Protein AF-A0A9D1H3K5-F1 (afdb_monomer)

Radius of gyration: 44.42 Å; Cα contacts (8 Å, |Δi|>4): 1177; chains: 1; bounding box: 98×76×134 Å

Foldseek 3Di:
DVVVVVVVVVVVVVVVVVVVDDDDDDPVVVVVVVVVVVVVVVVVVVVPPDDDDPPPPDPPPPPDQAAFDDKDWDDPAQEDEPPPFDKDATDMATPPNPGPFGQKAKDWPCPQAWDADSRRIIDGHHAWDKTWMWIDTRHDIDIDIHTYFYFFPAKEKPAQEEEEAPVHKDKDAIDIDTPPPRGPFPQKDKAKPDVCQWGADSRRIITGRDADKIWIWIFGPTPGHIDIYIYGYHHLADAWLAKFWFQDFQEDEAQDKDAIDMDTPPPVHDFFQKDKDKQDVCQWDADRRGMIHGHDFDKIKIWMAGPVGHIDIDMYTHDYPPVDDDDTDGDGDDPVVVVVVSDLAEAEDEEAAFLVRLLVLLVVLQFWADDPDTDGDDSVLLSCLLVLSNQLEDLQLQLQWQFQAEQQFDLVLLLVVLVVLAQCHSCSVLLVVLCVVLRGYSLCLSLQLCVQCVSLPRPQSNWDDDPNATAHASRLPQQDPDGRNNRRRVVRVVQVRRDNSSNSNVVSNCCSVLACVVPNRGNSCLAQVSNRGSPNHPHSHSCVSSVSSNSSVVSSVVRVGRIHGYHYAYPPGDDDHRDPD

pLDDT: mean 84.23, std 17.72, range [29.59, 98.62]

InterPro domains:
  IPR002901 Mannosyl-glycoprotein endo-beta-N-acetylglucosamidase-like domain [PF01832] (429-555)
  IPR002901 Mannosyl-glycoprotein endo-beta-N-acetylglucosamidase-like domain [SM00047] (416-566)
  IPR003343 Bacterial Ig-like domain, group 2 [PF02368] (170-231)
  IPR003343 Bacterial Ig-like domain, group 2 [PF02368] (240-309)
  IPR003343 Bacterial Ig-like domain, group 2 [SM00635] (67-147)
  IPR003343 Bacterial Ig-like domain, group 2 [SM00635] (151-230)
  IPR003343 Bacterial Ig-like domain, group 2 [SM00635] (239-316)
  IPR008964 Invasin/intimin cell-adhesion fragments [SSF49373] (69-144)
  IPR008964 Invasin/intimin cell-adhesion fragments [SSF49373] (154-233)
  IPR008964 Invasin/intimin cell-adhesion fragments [SSF49373] (239-317)

Sequence (581 aa):
MKRIIKNIIAASAAAVLAVSAGAFASADIYDDIEAMLEQEREARSEAADSGPAEYIAHSPLFFGEVKCSGINVYNDNLSVHLGSGETLKINAKPMPVNTTEKTLSFSVPEESVLSVDQSGTVTAKGTPGDAVVTINCGGVSKDITVSAVRGAESVSLSRSDMLFYIDRPVTAQLTANVAPADATNKNVKWSSENTAVASVDENGVVTPIGTGTTNIVAETEDGGFTAKCIVYVQIYDIPVRGVFITNAVEAMRVNTDYELTSYIYPQNARDKTLSWYSSNPEVVTVDANGRLHAAAEGQSVITLRGADGTEDTFTISCVPDDGTPFEYKYISRPVEERIAELSMPVSYTHYSTSFSAALDAQMNAAPTVFTTNAAAASRSDVEKYLEPSNFASGYAKYQFMDLSASNGTSASSLNSYLNGKGVLEGKGETFIAAANANGISEVYLTVHSVHESGNGQSQLASGVEYNGTTVYNLFGIGAYDADPVTAGAQYAYEHGWTSVDAAIYGGAQWISENYINSGQNTLYKMKWNPEHPGTHQYATDVAWAVKQARTIKSLVEAAGGSVSFDVPVYSDRQEFGISWD

Nearest PDB structures (foldseek):
  6u0o-assembly1_B  TM=8.068E-01  e=2.009E-19  Staphylococcus aureus subsp. aureus NCTC 8325
  6fxp-assembly1_A  TM=7.934E-01  e=1.026E-18  Staphylococcus aureus subsp. aureus Mu50
  4pi9-assembly1_A  TM=8.640E-01  e=3.973E-17  Staphylococcus aureus subsp. aureus Mu50
  4pia-assembly1_A  TM=8.718E-01  e=2.030E-16  Staphylococcus aureus subsp. aureus Mu50
  4pi8-assembly1_A  TM=8.565E-01  e=2.543E-16  Staphylococcus aureus subsp. aureus Mu50

Structure (mmCIF, N/CA/C/O backbone):
data_AF-A0A9D1H3K5-F1
#
_entry.id   AF-A0A9D1H3K5-F1
#
loop_
_atom_site.group_PDB
_atom_site.id
_atom_site.type_symbol
_atom_site.label_atom_id
_atom_site.label_alt_id
_atom_site.label_comp_id
_atom_site.label_asym_id
_atom_site.label_entity_id
_atom_site.label_seq_id
_atom_site.pdbx_PDB_ins_code
_atom_site.Cartn_x
_atom_site.Cartn_y
_atom_site.Cartn_z
_atom_site.occupancy
_atom_site.B_iso_or_equiv
_atom_site.auth_seq_id
_atom_site.auth_comp_id
_atom_site.auth_asym_id
_atom_site.auth_atom_id
_atom_site.pdbx_PDB_model_num
ATOM 1 N N . MET A 1 1 ? -26.470 -37.875 90.695 1.00 35.50 1 MET A N 1
ATOM 2 C CA . MET A 1 1 ? -25.929 -36.495 90.637 1.00 35.50 1 MET A CA 1
ATOM 3 C C . MET A 1 1 ? -24.419 -36.436 90.359 1.00 35.50 1 MET A C 1
ATOM 5 O O . MET A 1 1 ? -24.064 -36.041 89.259 1.00 35.50 1 MET A O 1
ATOM 9 N N . LYS A 1 2 ? -23.516 -36.930 91.233 1.00 29.59 2 LYS A N 1
ATOM 10 C CA . LYS A 1 2 ? -22.052 -36.960 90.949 1.00 29.59 2 LYS A CA 1
ATOM 11 C C . LYS A 1 2 ? -21.655 -37.719 89.665 1.00 29.59 2 LYS A C 1
ATOM 13 O O . LYS A 1 2 ? -20.715 -37.316 88.999 1.00 29.59 2 LYS A O 1
ATOM 18 N N . ARG A 1 3 ? -22.384 -38.780 89.292 1.00 31.33 3 ARG A N 1
ATOM 19 C CA . ARG A 1 3 ? -22.157 -39.571 88.060 1.00 31.33 3 ARG A CA 1
ATOM 20 C C . ARG A 1 3 ? -22.638 -38.863 86.779 1.00 31.33 3 ARG A C 1
ATOM 22 O O . ARG A 1 3 ? -22.064 -39.076 85.726 1.00 31.33 3 ARG A O 1
ATOM 29 N N . ILE A 1 4 ? -23.631 -37.978 86.898 1.00 38.06 4 ILE A N 1
ATOM 30 C CA . ILE A 1 4 ? -24.202 -37.198 85.785 1.00 38.06 4 ILE A CA 1
ATOM 31 C C . ILE A 1 4 ? -23.313 -35.984 85.492 1.00 38.06 4 ILE A C 1
ATOM 33 O O . ILE A 1 4 ? -22.937 -35.760 84.351 1.00 38.06 4 ILE A O 1
ATOM 37 N N . ILE A 1 5 ? -22.855 -35.285 86.537 1.00 38.34 5 ILE A N 1
ATOM 38 C CA . ILE A 1 5 ? -21.885 -34.184 86.412 1.00 38.34 5 ILE A CA 1
ATOM 39 C C . ILE A 1 5 ? -20.566 -34.684 85.797 1.00 38.34 5 ILE A C 1
ATOM 41 O O . ILE A 1 5 ? -19.980 -34.007 84.960 1.00 38.34 5 ILE A O 1
ATOM 45 N N . LYS A 1 6 ? -20.131 -35.907 86.139 1.00 36.19 6 LYS A N 1
ATOM 46 C CA . LYS A 1 6 ? -18.936 -36.531 85.547 1.00 36.19 6 LYS A CA 1
ATOM 47 C C . LYS A 1 6 ? -19.091 -36.818 84.045 1.00 36.19 6 LYS A C 1
ATOM 49 O O . LYS A 1 6 ? -18.121 -36.666 83.314 1.00 36.19 6 LYS A O 1
ATOM 54 N N . ASN A 1 7 ? -20.294 -37.177 83.593 1.00 40.25 7 ASN A N 1
ATOM 55 C CA . ASN A 1 7 ? -20.579 -37.439 82.179 1.00 40.25 7 ASN A CA 1
ATOM 56 C C . ASN A 1 7 ? -20.745 -36.143 81.368 1.00 40.25 7 ASN A C 1
ATOM 58 O O . ASN A 1 7 ? -20.273 -36.080 80.240 1.00 40.25 7 ASN A O 1
ATOM 62 N N . ILE A 1 8 ? -21.315 -35.087 81.960 1.00 41.47 8 ILE A N 1
ATOM 63 C CA . ILE A 1 8 ? -21.424 -33.760 81.326 1.00 41.47 8 ILE A CA 1
ATOM 64 C C . ILE A 1 8 ? -20.037 -33.126 81.145 1.00 41.47 8 ILE A C 1
ATOM 66 O O . ILE A 1 8 ? -19.746 -32.583 80.082 1.00 41.47 8 ILE A O 1
ATOM 70 N N . ILE A 1 9 ? -19.152 -33.248 82.143 1.00 38.12 9 ILE A N 1
ATOM 71 C CA . ILE A 1 9 ? -17.761 -32.763 82.062 1.00 38.12 9 ILE A CA 1
ATOM 72 C C . ILE A 1 9 ? -16.940 -33.586 81.050 1.00 38.12 9 ILE A C 1
ATOM 74 O O . ILE A 1 9 ? -16.105 -33.031 80.342 1.00 38.12 9 ILE A O 1
ATOM 78 N N . ALA A 1 10 ? -17.193 -34.895 80.927 1.00 38.09 10 ALA A N 1
ATOM 79 C CA . ALA A 1 10 ? -16.525 -35.743 79.934 1.00 38.09 10 ALA A CA 1
ATOM 80 C C . ALA A 1 10 ? -16.983 -35.450 78.490 1.00 38.09 10 ALA A C 1
ATOM 82 O O . ALA A 1 10 ? -16.149 -35.404 77.589 1.00 38.09 10 ALA A O 1
ATOM 83 N N . ALA A 1 11 ? -18.278 -35.194 78.274 1.00 40.66 11 ALA A N 1
ATOM 84 C CA . ALA A 1 11 ? -18.825 -34.843 76.961 1.00 40.66 11 ALA A CA 1
ATOM 85 C C . ALA A 1 11 ? -18.373 -33.447 76.491 1.00 40.66 11 ALA A C 1
ATOM 87 O O . ALA A 1 11 ? -18.019 -33.260 75.330 1.00 40.66 11 ALA A O 1
ATOM 88 N N . SER A 1 12 ? -18.291 -32.481 77.411 1.00 40.91 12 SER A N 1
ATOM 89 C CA . SER A 1 12 ? -17.769 -31.140 77.111 1.00 40.91 12 SER A CA 1
ATOM 90 C C . SER A 1 12 ? -16.252 -31.131 76.880 1.00 40.91 12 SER A C 1
ATOM 92 O O . SER A 1 12 ? -15.779 -30.384 76.029 1.00 40.91 12 SER A O 1
ATOM 94 N N . ALA A 1 13 ? -15.486 -32.012 77.535 1.00 35.88 13 ALA A N 1
ATOM 95 C CA . ALA A 1 13 ? -14.063 -32.193 77.238 1.00 35.88 13 ALA A CA 1
ATOM 96 C C . ALA A 1 13 ? -13.814 -32.817 75.848 1.00 35.88 13 ALA A C 1
ATOM 98 O O . ALA A 1 13 ? -12.873 -32.413 75.168 1.00 35.88 13 ALA A O 1
ATOM 99 N N . ALA A 1 14 ? -14.665 -33.746 75.394 1.00 38.91 14 ALA A N 1
ATOM 100 C CA . ALA A 1 14 ? -14.566 -34.340 74.057 1.00 38.91 14 ALA A CA 1
ATOM 101 C C . ALA A 1 14 ? -14.899 -33.333 72.938 1.00 38.91 14 ALA A C 1
ATOM 103 O O . ALA A 1 14 ? -14.181 -33.265 71.940 1.00 38.91 14 ALA A O 1
ATOM 104 N N . ALA A 1 15 ? -15.918 -32.489 73.140 1.00 39.25 15 ALA A N 1
ATOM 105 C CA . ALA A 1 15 ? -16.280 -31.422 72.203 1.00 39.25 15 ALA A CA 1
ATOM 106 C C . ALA A 1 15 ? -15.204 -30.321 72.105 1.00 39.25 15 ALA A C 1
ATOM 108 O O . ALA A 1 15 ? -14.947 -29.800 71.023 1.00 39.25 15 ALA A O 1
ATOM 109 N N . VAL A 1 16 ? -14.523 -29.998 73.212 1.00 36.66 16 VAL A N 1
ATOM 110 C CA . VAL A 1 16 ? -13.416 -29.022 73.227 1.00 36.66 16 VAL A CA 1
ATOM 111 C C . VAL A 1 16 ? -12.144 -29.582 72.567 1.00 36.66 16 VAL A C 1
ATOM 113 O O . VAL A 1 16 ? -11.421 -28.833 71.913 1.00 36.66 16 VAL A O 1
ATOM 116 N N . LEU A 1 17 ? -11.885 -30.893 72.666 1.00 35.03 17 LEU A N 1
ATOM 117 C CA . LEU A 1 17 ? -10.752 -31.547 71.992 1.00 35.03 17 LEU A CA 1
ATOM 118 C C . LEU A 1 17 ? -10.929 -31.632 70.465 1.00 35.03 17 LEU A C 1
ATOM 120 O O . LEU A 1 17 ? -9.949 -31.441 69.744 1.00 35.03 17 LEU A O 1
ATOM 124 N N . ALA A 1 18 ? -12.156 -31.821 69.968 1.00 37.72 18 ALA A N 1
ATOM 125 C CA . ALA A 1 18 ? -12.452 -31.844 68.530 1.00 37.72 18 ALA A CA 1
ATOM 126 C C . ALA A 1 18 ? -12.190 -30.493 67.827 1.00 37.72 18 ALA A C 1
ATOM 128 O O . ALA A 1 18 ? -11.812 -30.470 66.662 1.00 37.72 18 ALA A O 1
ATOM 129 N N . VAL A 1 19 ? -12.302 -29.369 68.544 1.00 37.69 19 VAL A N 1
ATOM 130 C CA . VAL A 1 19 ? -12.023 -28.017 68.013 1.00 37.69 19 VAL A CA 1
ATOM 131 C C . VAL A 1 19 ? -10.513 -27.719 67.925 1.00 37.69 19 VAL A C 1
ATOM 133 O O . VAL A 1 19 ? -10.103 -26.794 67.230 1.00 37.69 19 VAL A O 1
ATOM 136 N N . SER A 1 20 ? -9.659 -28.513 68.585 1.00 30.56 20 SER A N 1
ATOM 137 C CA . SER A 1 20 ? -8.203 -28.279 68.643 1.00 30.56 20 SER A CA 1
ATOM 138 C C . SER A 1 20 ? -7.378 -29.002 67.566 1.00 30.56 20 SER A C 1
ATOM 140 O O . SER A 1 20 ? -6.184 -28.736 67.431 1.00 30.56 20 SER A O 1
ATOM 142 N N . ALA A 1 21 ? -7.996 -29.873 66.765 1.00 30.58 21 ALA A N 1
ATOM 143 C CA . ALA A 1 21 ? -7.363 -30.550 65.636 1.00 30.58 21 ALA A CA 1
ATOM 144 C C . ALA A 1 21 ? -8.129 -30.186 64.359 1.00 30.58 21 ALA A C 1
ATOM 146 O O . ALA A 1 21 ? -9.234 -30.670 64.155 1.00 30.58 21 ALA A O 1
ATOM 147 N N . GLY A 1 22 ? -7.569 -29.296 63.533 1.00 34.94 22 GLY A N 1
ATOM 148 C CA . GLY A 1 22 ? -8.205 -28.734 62.335 1.00 34.94 22 GLY A CA 1
ATOM 149 C C . GLY A 1 22 ? -8.567 -29.756 61.251 1.00 34.94 22 GLY A C 1
ATOM 150 O O . GLY A 1 22 ? -7.911 -29.819 60.215 1.00 34.94 22 GLY A O 1
ATOM 151 N N . ALA A 1 23 ? -9.629 -30.525 61.474 1.00 31.77 23 ALA A N 1
ATOM 152 C CA . ALA A 1 23 ? -10.279 -31.373 60.490 1.00 31.77 23 ALA A CA 1
ATOM 153 C C . ALA A 1 23 ? -11.619 -30.740 60.087 1.00 31.77 23 ALA A C 1
ATOM 155 O O . ALA A 1 23 ? -12.437 -30.384 60.934 1.00 31.77 23 ALA A O 1
ATOM 156 N N . PHE A 1 24 ? -11.796 -30.577 58.777 1.00 39.50 24 PHE A N 1
ATOM 157 C CA . PHE A 1 24 ? -13.006 -30.104 58.111 1.00 39.50 24 PHE A CA 1
ATOM 158 C C . PHE A 1 24 ? -14.260 -30.800 58.660 1.00 39.50 24 PHE A C 1
ATOM 160 O O . PHE A 1 24 ? -14.352 -32.026 58.632 1.00 39.50 24 PHE A O 1
ATOM 167 N N . ALA A 1 25 ? -15.231 -30.019 59.135 1.00 35.72 25 ALA A N 1
ATOM 168 C CA . ALA A 1 25 ? -16.534 -30.531 59.539 1.00 35.72 25 ALA A CA 1
ATOM 169 C C . ALA A 1 25 ? -17.396 -30.777 58.288 1.00 35.72 25 ALA A C 1
ATOM 171 O O . ALA A 1 25 ? -17.835 -29.825 57.641 1.00 35.72 25 ALA A O 1
ATOM 172 N N . SER A 1 26 ? -17.608 -32.049 57.938 1.00 37.88 26 SER A N 1
ATOM 173 C CA . SER A 1 26 ? -18.664 -32.484 57.018 1.00 37.88 26 SER A CA 1
ATOM 174 C C . SER A 1 26 ? -20.041 -32.351 57.685 1.00 37.88 26 SER A C 1
ATOM 176 O O . SER A 1 26 ? -20.148 -32.194 58.904 1.00 37.88 26 SER A O 1
ATOM 178 N N . ALA A 1 27 ? -21.099 -32.423 56.873 1.00 39.91 27 ALA A N 1
ATOM 179 C CA . ALA A 1 27 ? -22.506 -32.329 57.276 1.00 39.91 27 ALA A CA 1
ATOM 180 C C . ALA A 1 27 ? -22.934 -33.309 58.397 1.00 39.91 27 ALA A C 1
ATOM 182 O O . ALA A 1 27 ? -23.964 -33.088 59.025 1.00 39.91 27 ALA A O 1
ATOM 183 N N . ASP A 1 28 ? -22.120 -34.320 58.711 1.00 42.12 28 ASP A N 1
ATOM 184 C CA . ASP A 1 28 ? -22.440 -35.389 59.664 1.00 42.12 28 ASP A CA 1
ATOM 185 C C . ASP A 1 28 ? -22.505 -34.925 61.137 1.00 42.12 28 ASP A C 1
ATOM 187 O O . ASP A 1 28 ? -23.243 -35.494 61.934 1.00 42.12 28 ASP A O 1
ATOM 191 N N . ILE A 1 29 ? -21.805 -33.845 61.519 1.00 42.97 29 ILE A N 1
ATOM 192 C CA . ILE A 1 29 ? -21.798 -33.361 62.920 1.00 42.97 29 ILE A CA 1
ATOM 193 C C . ILE A 1 29 ? -23.135 -32.705 63.317 1.00 42.97 29 ILE A C 1
ATOM 195 O O . ILE A 1 29 ? -23.485 -32.674 64.498 1.00 42.97 29 ILE A O 1
ATOM 199 N N . TYR A 1 30 ? -23.890 -32.162 62.356 1.00 45.78 30 TYR A N 1
ATOM 200 C CA . TYR A 1 30 ? -25.179 -31.519 62.644 1.00 45.78 30 TYR A CA 1
ATOM 201 C C . TYR A 1 30 ? -26.266 -32.554 62.964 1.00 45.78 30 TYR A C 1
ATOM 203 O O . TYR A 1 30 ? -27.034 -32.355 63.907 1.00 45.78 30 TYR A O 1
ATOM 211 N N . ASP A 1 31 ? -26.273 -33.675 62.238 1.00 46.19 31 ASP A N 1
ATOM 212 C CA . ASP A 1 31 ? -27.210 -34.782 62.460 1.00 46.19 31 ASP A CA 1
ATOM 213 C C . ASP A 1 31 ? -26.938 -35.493 63.798 1.00 46.19 31 ASP A C 1
ATOM 215 O O . ASP A 1 31 ? -27.878 -35.846 64.515 1.00 46.19 31 ASP A O 1
ATOM 219 N N . ASP A 1 32 ? -25.669 -35.599 64.209 1.00 46.31 32 ASP A N 1
ATOM 220 C CA . ASP A 1 32 ? -25.290 -36.150 65.518 1.00 46.31 32 ASP A CA 1
ATOM 221 C C . ASP A 1 32 ? -25.755 -35.265 66.695 1.00 46.31 32 ASP A C 1
ATOM 223 O O . ASP A 1 32 ? -26.145 -35.773 67.749 1.00 46.31 32 ASP A O 1
ATOM 227 N N . ILE A 1 33 ? -25.764 -33.936 66.531 1.00 47.78 33 ILE A N 1
ATOM 228 C CA . ILE A 1 33 ? -26.229 -32.999 67.569 1.00 47.78 33 ILE A CA 1
ATOM 229 C C . ILE A 1 33 ? -27.759 -33.030 67.708 1.00 47.78 33 ILE A C 1
ATOM 231 O O . ILE A 1 33 ? -28.262 -33.014 68.834 1.00 47.78 33 ILE A O 1
ATOM 235 N N . GLU A 1 34 ? -28.503 -33.112 66.601 1.00 52.34 34 GLU A N 1
ATOM 236 C CA . GLU A 1 34 ? -29.966 -33.277 66.631 1.00 52.34 34 GLU A CA 1
ATOM 237 C C . GLU A 1 34 ? -30.366 -34.632 67.244 1.00 52.34 34 GLU A C 1
ATOM 239 O O . GLU A 1 34 ? -31.259 -34.685 68.092 1.00 52.34 34 GLU A O 1
ATOM 244 N N . ALA A 1 35 ? -29.638 -35.714 66.939 1.00 49.16 35 ALA A N 1
ATOM 245 C CA . ALA A 1 35 ? -29.860 -37.023 67.559 1.00 49.16 35 ALA A CA 1
ATOM 246 C C . ALA A 1 35 ? -29.614 -37.015 69.084 1.00 49.16 35 ALA A C 1
ATOM 248 O O . ALA A 1 35 ? -30.340 -37.662 69.844 1.00 49.16 35 ALA A O 1
ATOM 249 N N . MET A 1 36 ? -28.623 -36.250 69.557 1.00 49.66 36 MET A N 1
ATOM 250 C CA . MET A 1 36 ? -28.354 -36.081 70.991 1.00 49.66 36 MET A CA 1
ATOM 251 C C . MET A 1 36 ? -29.419 -35.233 71.705 1.00 49.66 36 MET A C 1
ATOM 253 O O . MET A 1 36 ? -29.757 -35.522 72.856 1.00 49.66 36 MET A O 1
ATOM 257 N N . LEU A 1 37 ? -29.964 -34.206 71.044 1.00 49.69 37 LEU A N 1
ATOM 258 C CA . LEU A 1 37 ? -31.046 -33.374 71.585 1.00 49.69 37 LEU A CA 1
ATOM 259 C C . LEU A 1 37 ? -32.376 -34.137 71.666 1.00 49.69 37 LEU A C 1
ATOM 261 O O . LEU A 1 37 ? -33.139 -33.934 72.615 1.00 49.69 37 LEU A O 1
ATOM 265 N N . GLU A 1 38 ? -32.629 -35.052 70.728 1.00 54.38 38 GLU A N 1
ATOM 266 C CA . GLU A 1 38 ? -33.817 -35.907 70.752 1.00 54.38 38 GLU A CA 1
ATOM 267 C C . GLU A 1 38 ? -33.733 -36.978 71.854 1.00 54.38 38 GLU A C 1
ATOM 269 O O . GLU A 1 38 ? -34.691 -37.155 72.607 1.00 54.38 38 GLU A O 1
ATOM 274 N N . GLN A 1 39 ? -32.554 -37.577 72.086 1.00 50.59 39 GLN A N 1
ATOM 275 C CA . GLN A 1 39 ? -32.332 -38.450 73.252 1.00 50.59 39 GLN A CA 1
ATOM 276 C C . GLN A 1 39 ? -32.541 -37.724 74.593 1.00 50.59 39 GLN A C 1
ATOM 278 O O . GLN A 1 39 ? -33.020 -38.322 75.560 1.00 50.59 39 GLN A O 1
ATOM 283 N N . GLU A 1 40 ? -32.212 -36.430 74.683 1.00 48.31 40 GLU A N 1
ATOM 284 C CA . GLU A 1 40 ? -32.464 -35.639 75.894 1.00 48.31 40 GLU A CA 1
ATOM 285 C C . GLU A 1 40 ? -33.961 -35.314 76.081 1.00 48.31 40 GLU A C 1
ATOM 287 O O . GLU A 1 40 ? -34.441 -35.231 77.219 1.00 48.31 40 GLU A O 1
ATOM 292 N N . ARG A 1 41 ? -34.723 -35.169 74.986 1.00 53.34 41 ARG A N 1
ATOM 293 C CA . ARG A 1 41 ? -36.190 -35.020 75.012 1.00 53.34 41 ARG A CA 1
ATOM 294 C C . ARG A 1 41 ? -36.891 -36.302 75.450 1.00 53.34 41 ARG A C 1
ATOM 296 O O . ARG A 1 41 ? -37.769 -36.231 76.312 1.00 53.34 41 ARG A O 1
ATOM 303 N N . GLU A 1 42 ? -36.475 -37.453 74.930 1.00 52.62 42 GLU A N 1
ATOM 304 C CA . GLU A 1 42 ? -37.011 -38.763 75.322 1.00 52.62 42 GLU A CA 1
ATOM 305 C C . GLU A 1 42 ? -36.720 -39.069 76.802 1.00 52.62 42 GLU A C 1
ATOM 307 O O . GLU A 1 42 ? -37.625 -39.444 77.551 1.00 52.62 42 GLU A O 1
ATOM 312 N N . ALA A 1 43 ? -35.508 -38.767 77.286 1.00 48.06 43 ALA A N 1
ATOM 313 C CA . ALA A 1 43 ? -35.144 -38.938 78.697 1.00 48.06 43 ALA A CA 1
ATOM 314 C C . ALA A 1 43 ? -35.934 -38.022 79.660 1.00 48.06 43 ALA A C 1
ATOM 316 O O . ALA A 1 43 ? -36.135 -38.367 80.828 1.00 48.06 43 ALA A O 1
ATOM 317 N N . ARG A 1 44 ? -36.403 -36.852 79.197 1.00 47.78 44 ARG A N 1
ATOM 318 C CA . ARG A 1 44 ? -37.307 -35.972 79.968 1.00 47.78 44 ARG A CA 1
ATOM 319 C C . ARG A 1 44 ? -38.760 -36.446 79.947 1.00 47.78 44 ARG A C 1
ATOM 321 O O . ARG A 1 44 ? -39.479 -36.171 80.905 1.00 47.78 44 ARG A O 1
ATOM 328 N N . SER A 1 45 ? -39.173 -37.147 78.892 1.00 46.59 45 SER A N 1
ATOM 329 C CA . SER A 1 45 ? -40.500 -37.756 78.754 1.00 46.59 45 SER A CA 1
ATOM 330 C C . SER A 1 45 ? -40.675 -38.957 79.696 1.00 46.59 45 SER A C 1
ATOM 332 O O . SER A 1 45 ? -41.687 -39.050 80.387 1.00 46.59 45 SER A O 1
ATOM 334 N N . GLU A 1 46 ? -39.666 -39.826 79.822 1.00 47.84 46 GLU A N 1
ATOM 335 C CA . GLU A 1 46 ? -39.725 -40.999 80.718 1.00 47.84 46 GLU A CA 1
ATOM 336 C C . GLU A 1 46 ? -39.694 -40.644 82.218 1.00 47.84 46 GLU A C 1
ATOM 338 O O . GLU A 1 46 ? -40.200 -41.397 83.050 1.00 47.84 46 GLU A O 1
ATOM 343 N N . ALA A 1 47 ? -39.161 -39.477 82.595 1.00 44.88 47 ALA A N 1
ATOM 344 C CA . ALA A 1 47 ? -39.140 -39.016 83.987 1.00 44.88 47 ALA A CA 1
ATOM 345 C C . ALA A 1 47 ? -40.507 -38.505 84.502 1.00 44.88 47 ALA A C 1
ATOM 347 O O . ALA A 1 47 ? -40.639 -38.221 85.694 1.00 44.88 47 ALA A O 1
ATOM 348 N N . ALA A 1 48 ? -41.515 -38.377 83.631 1.00 45.50 48 ALA A N 1
ATOM 349 C CA . ALA A 1 48 ? -42.831 -37.834 83.972 1.00 45.50 48 ALA A CA 1
ATOM 350 C C . ALA A 1 48 ? -43.844 -38.877 84.500 1.00 45.50 48 ALA A C 1
ATOM 352 O O . ALA A 1 48 ? -44.916 -38.475 84.950 1.00 45.50 48 ALA A O 1
ATOM 353 N N . ASP A 1 49 ? -43.519 -40.180 84.498 1.00 45.94 49 ASP A N 1
ATOM 354 C CA . ASP A 1 49 ? -44.473 -41.266 84.821 1.00 45.94 49 ASP A CA 1
ATOM 355 C C . ASP A 1 49 ? -44.244 -41.959 86.188 1.00 45.94 49 ASP A C 1
ATOM 357 O O . ASP A 1 49 ? -44.817 -43.006 86.487 1.00 45.94 49 ASP A O 1
ATOM 361 N N . SER A 1 50 ? -43.431 -41.381 87.080 1.00 43.16 50 SER A N 1
ATOM 362 C CA . SER A 1 50 ? -43.307 -41.859 88.468 1.00 43.16 50 SER A CA 1
ATOM 363 C C . SER A 1 50 ? -43.867 -40.829 89.450 1.00 43.16 50 SER A C 1
ATOM 365 O O . SER A 1 50 ? -43.371 -39.707 89.503 1.00 43.16 50 SER A O 1
ATOM 367 N N . GLY A 1 51 ? -44.901 -41.225 90.205 1.00 43.09 51 GLY A N 1
ATOM 368 C CA . GLY A 1 51 ? -45.716 -40.406 91.116 1.00 43.09 51 GLY A CA 1
ATOM 369 C C . GLY A 1 51 ? -44.985 -39.572 92.192 1.00 43.09 51 GLY A C 1
ATOM 370 O O . GLY A 1 51 ? -43.760 -39.519 92.257 1.00 43.09 51 GLY A O 1
ATOM 371 N N . PRO A 1 52 ? -45.747 -38.868 93.049 1.00 42.75 52 PRO A N 1
ATOM 372 C CA . PRO A 1 52 ? -45.413 -37.522 93.493 1.00 42.75 52 PRO A CA 1
ATOM 373 C C . PRO A 1 52 ? -44.284 -37.523 94.525 1.00 42.75 52 PRO A C 1
ATOM 375 O O . PRO A 1 52 ? -44.485 -37.868 95.688 1.00 42.75 52 PRO A O 1
ATOM 378 N N . ALA A 1 53 ? -43.101 -37.075 94.113 1.00 39.03 53 ALA A N 1
ATOM 379 C CA . ALA A 1 53 ? -42.112 -36.536 95.033 1.00 39.03 53 ALA A CA 1
ATOM 380 C C . ALA A 1 53 ? -42.435 -35.054 95.269 1.00 39.03 53 ALA A C 1
ATOM 382 O O . ALA A 1 53 ? -42.680 -34.319 94.312 1.00 39.03 53 ALA A O 1
ATOM 383 N N . GLU A 1 54 ? -42.454 -34.631 96.535 1.00 41.88 54 GLU A N 1
ATOM 384 C CA . GLU A 1 54 ? -42.596 -33.233 96.952 1.00 41.88 54 GLU A CA 1
ATOM 385 C C . GLU A 1 54 ? -41.626 -32.341 96.170 1.00 41.88 54 GLU A C 1
ATOM 387 O O . GLU A 1 54 ? -40.429 -32.261 96.456 1.00 41.88 54 GLU A O 1
ATOM 392 N N . TYR A 1 55 ? -42.158 -31.664 95.156 1.00 36.84 55 TYR A N 1
ATOM 393 C CA . TYR A 1 55 ? -41.433 -30.656 94.410 1.00 36.84 55 TYR A CA 1
ATOM 394 C C . TYR A 1 55 ? -41.417 -29.400 95.277 1.00 36.84 55 TYR A C 1
ATOM 396 O O . TYR A 1 55 ? -42.345 -28.591 95.264 1.00 36.84 55 TYR A O 1
ATOM 404 N N . ILE A 1 56 ? -40.357 -29.246 96.072 1.00 40.19 56 ILE A N 1
ATOM 405 C CA . ILE A 1 56 ? -39.966 -27.930 96.570 1.00 40.19 56 ILE A CA 1
ATOM 406 C C . ILE A 1 56 ? -39.874 -27.055 95.324 1.00 40.19 56 ILE A C 1
ATOM 408 O O . ILE A 1 56 ? -39.064 -27.330 94.439 1.00 40.19 56 ILE A O 1
ATOM 412 N N . ALA A 1 57 ? -40.740 -26.046 95.229 1.00 38.97 57 ALA A N 1
ATOM 413 C CA . ALA A 1 57 ? -40.683 -25.039 94.186 1.00 38.97 57 ALA A CA 1
ATOM 414 C C . ALA A 1 57 ? -39.331 -24.323 94.294 1.00 38.97 57 ALA A C 1
ATOM 416 O O . ALA A 1 57 ? -39.180 -23.320 94.989 1.00 38.97 57 ALA A O 1
ATOM 417 N N . HIS A 1 58 ? -38.309 -24.873 93.643 1.00 40.47 58 HIS A N 1
ATOM 418 C CA . HIS A 1 58 ? -37.167 -24.091 93.239 1.00 40.47 58 HIS A CA 1
ATOM 419 C C . HIS A 1 58 ? -37.720 -23.040 92.294 1.00 40.47 58 HIS A C 1
ATOM 421 O O . HIS A 1 58 ? -38.329 -23.369 91.273 1.00 40.47 58 HIS A O 1
ATOM 427 N N . SER A 1 59 ? -37.552 -21.779 92.699 1.00 38.88 59 SER A N 1
ATOM 428 C CA . SER A 1 59 ? -37.690 -20.613 91.840 1.00 38.88 59 SER A CA 1
ATOM 429 C C . SER A 1 59 ? -37.223 -20.988 90.436 1.00 38.88 59 SER A C 1
ATOM 431 O O . SER A 1 59 ? -36.169 -21.631 90.339 1.00 38.88 59 SER A O 1
ATOM 433 N N . PRO A 1 60 ? -37.974 -20.650 89.370 1.00 44.88 60 PRO A N 1
ATOM 434 C CA . PRO A 1 60 ? -37.534 -20.950 88.018 1.00 44.88 60 PRO A CA 1
ATOM 435 C C . PRO A 1 60 ? -36.083 -20.496 87.914 1.00 44.88 60 PRO A C 1
ATOM 437 O O . PRO A 1 60 ? -35.771 -19.358 88.275 1.00 44.88 60 PRO A O 1
ATOM 440 N N . LEU A 1 61 ? -35.191 -21.419 87.539 1.00 41.62 61 LEU A N 1
ATOM 441 C CA . LEU A 1 61 ? -33.823 -21.076 87.185 1.00 41.62 61 LEU A CA 1
ATOM 442 C C . LEU A 1 61 ? -33.954 -20.070 86.045 1.00 41.62 61 LEU A C 1
ATOM 444 O O . LEU A 1 61 ? -34.147 -20.445 84.891 1.00 41.62 61 LEU A O 1
ATOM 448 N N . PHE A 1 62 ? -33.927 -18.787 86.398 1.00 41.34 62 PHE A N 1
ATOM 449 C CA . PHE A 1 62 ? -33.661 -17.707 85.476 1.00 41.34 62 PHE A CA 1
ATOM 450 C C . PHE A 1 62 ? -32.273 -18.020 84.932 1.00 41.34 62 PHE A C 1
ATOM 452 O O . PHE A 1 62 ? -31.260 -17.709 85.558 1.00 41.34 62 PHE A O 1
ATOM 459 N N . PHE A 1 63 ? -32.218 -18.703 83.789 1.00 49.31 63 PHE A N 1
ATOM 460 C CA . PHE A 1 63 ? -31.061 -18.583 82.926 1.00 49.31 63 PHE A CA 1
ATOM 461 C C . PHE A 1 63 ? -30.995 -17.097 82.605 1.00 49.31 63 PHE A C 1
ATOM 463 O O . PHE A 1 63 ? -31.888 -16.558 81.950 1.00 49.31 63 PHE A O 1
ATOM 470 N N . GLY A 1 64 ? -30.017 -16.418 83.206 1.00 61.91 64 GLY A N 1
ATOM 471 C CA . GLY A 1 64 ? -29.761 -15.017 82.925 1.00 61.91 64 GLY A CA 1
ATOM 472 C C . GLY A 1 64 ? -29.665 -14.816 81.417 1.00 61.91 64 GLY A C 1
ATOM 473 O O . GLY A 1 64 ? -29.301 -15.733 80.681 1.00 61.91 64 GLY A O 1
ATOM 474 N N . GLU A 1 65 ? -30.034 -13.624 80.972 1.00 79.62 65 GLU A N 1
ATOM 475 C CA . GLU A 1 65 ? -29.936 -13.214 79.578 1.00 79.62 65 GLU A CA 1
ATOM 476 C C . GLU A 1 65 ? -28.573 -13.629 78.986 1.00 79.62 65 GLU A C 1
ATOM 478 O O . GLU A 1 65 ? -27.522 -13.180 79.450 1.00 79.62 65 GLU A O 1
ATOM 483 N N . VAL A 1 66 ? -28.577 -14.534 77.998 1.00 87.50 66 VAL A N 1
ATOM 484 C CA . VAL A 1 66 ? -27.344 -14.978 77.335 1.00 87.50 66 VAL A CA 1
ATOM 485 C C . VAL A 1 66 ? -27.052 -13.981 76.227 1.00 87.50 66 VAL A C 1
ATOM 487 O O . VAL A 1 66 ? -27.644 -14.048 75.149 1.00 87.50 66 VAL A O 1
ATOM 490 N N . LYS A 1 67 ? -26.152 -13.040 76.507 1.00 91.81 67 LYS A N 1
ATOM 491 C CA . LYS A 1 67 ? -25.729 -12.001 75.564 1.00 91.81 67 LYS A CA 1
ATOM 492 C C . LYS A 1 67 ? -25.001 -12.574 74.347 1.00 91.81 67 LYS A C 1
ATOM 494 O O . LYS A 1 67 ? -24.332 -13.606 74.443 1.00 91.81 67 LYS A O 1
ATOM 499 N N . CYS A 1 68 ? -25.144 -11.902 73.213 1.00 93.69 68 CYS A N 1
ATOM 500 C CA . CYS A 1 68 ? -24.379 -12.166 72.007 1.00 93.69 68 CYS A CA 1
ATOM 501 C C . CYS A 1 68 ? -22.926 -11.761 72.257 1.00 93.69 68 CYS A C 1
ATOM 503 O O . CYS A 1 68 ? -22.643 -10.641 72.677 1.00 93.69 68 CYS A O 1
ATOM 505 N N . SER A 1 69 ? -21.998 -12.682 72.031 1.00 92.06 69 SER A N 1
ATOM 506 C CA . SER A 1 69 ? -20.563 -12.456 72.214 1.00 92.06 69 SER A CA 1
ATOM 507 C C . SER A 1 69 ? -19.762 -12.614 70.922 1.00 92.06 69 SER A C 1
ATOM 509 O O . SER A 1 69 ? -18.566 -12.333 70.913 1.00 92.06 69 SER A O 1
ATOM 511 N N . GLY A 1 70 ? -20.399 -13.028 69.822 1.00 93.38 70 GLY A N 1
ATOM 512 C CA . GLY A 1 70 ? -19.759 -13.116 68.513 1.00 93.38 70 GLY A CA 1
ATOM 513 C C . GLY A 1 70 ? -20.740 -13.332 67.363 1.00 93.38 70 GLY A C 1
ATOM 514 O O . GLY A 1 70 ? -21.931 -13.554 67.568 1.00 93.38 70 GLY A O 1
ATOM 515 N N . ILE A 1 71 ? -20.219 -13.282 66.137 1.00 96.94 71 ILE A N 1
ATOM 516 C CA . ILE A 1 71 ? -20.975 -13.484 64.895 1.00 96.94 71 ILE A CA 1
ATOM 517 C C . ILE A 1 71 ? -20.177 -14.432 63.997 1.00 96.94 71 ILE A C 1
ATOM 519 O O . ILE A 1 71 ? -18.995 -14.195 63.718 1.00 96.94 71 ILE A O 1
ATOM 523 N N . ASN A 1 72 ? -20.814 -15.500 63.519 1.00 94.19 72 ASN A N 1
ATOM 524 C CA . ASN A 1 72 ? -20.213 -16.398 62.537 1.00 94.19 72 ASN A CA 1
ATOM 525 C C . ASN A 1 72 ? -20.817 -16.161 61.149 1.00 94.19 72 ASN A C 1
ATOM 527 O O . ASN A 1 72 ? -22.024 -15.957 61.053 1.00 94.19 72 ASN A O 1
ATOM 531 N N . VAL A 1 73 ? -19.988 -16.172 60.101 1.00 95.19 73 VAL A N 1
ATOM 532 C CA . VAL A 1 73 ? -20.389 -15.938 58.700 1.00 95.19 73 VAL A CA 1
ATOM 533 C C . VAL A 1 73 ? -20.012 -17.177 57.897 1.00 95.19 73 VAL A C 1
ATOM 535 O O . VAL A 1 73 ? -18.908 -17.685 58.065 1.00 95.19 73 VAL A O 1
ATOM 538 N N . TYR A 1 74 ? -20.934 -17.666 57.071 1.00 92.69 74 TYR A N 1
ATOM 539 C CA . TYR A 1 74 ? -20.860 -18.970 56.402 1.00 92.69 74 TYR A CA 1
ATOM 540 C C . TYR A 1 74 ? -20.834 -18.865 54.868 1.00 92.69 74 TYR A C 1
ATOM 542 O O . TYR A 1 74 ? -21.109 -19.844 54.183 1.00 92.69 74 TYR A O 1
ATOM 550 N N . ASN A 1 75 ? -20.590 -17.678 54.312 1.00 92.75 75 ASN A N 1
ATOM 551 C CA . ASN A 1 75 ? -20.447 -17.501 52.869 1.00 92.75 75 ASN A CA 1
ATOM 552 C C . ASN A 1 75 ? -19.045 -17.930 52.417 1.00 92.75 75 ASN A C 1
ATOM 554 O O . ASN A 1 75 ? -18.061 -17.416 52.944 1.00 92.75 75 ASN A O 1
ATOM 558 N N . ASP A 1 76 ? -18.969 -18.791 51.400 1.00 80.88 76 ASP A N 1
ATOM 559 C CA . ASP A 1 76 ? -17.700 -19.180 50.763 1.00 80.88 76 ASP A CA 1
ATOM 560 C C . ASP A 1 76 ? -17.183 -18.111 49.783 1.00 80.88 76 ASP A C 1
ATOM 562 O O . ASP A 1 76 ? -15.981 -17.995 49.558 1.00 80.88 76 ASP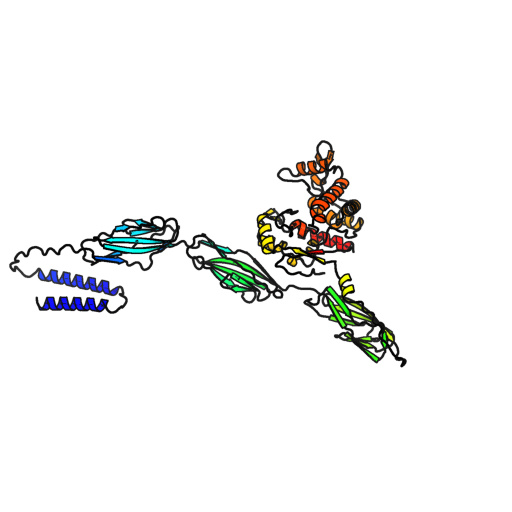 A O 1
ATOM 566 N N . ASN A 1 77 ? -18.092 -17.310 49.212 1.00 84.75 77 ASN A N 1
ATOM 567 C CA . ASN A 1 77 ? -17.782 -16.175 48.347 1.00 84.75 77 ASN A CA 1
ATOM 568 C C . ASN A 1 77 ? -18.633 -14.958 48.744 1.00 84.75 77 ASN A C 1
ATOM 570 O O . ASN A 1 77 ? -19.829 -15.079 49.023 1.00 84.75 77 ASN A O 1
ATOM 574 N N . LEU A 1 78 ? -18.000 -13.788 48.766 1.00 91.38 78 LEU A N 1
ATOM 575 C CA . LEU A 1 78 ? -18.597 -12.500 49.101 1.00 91.38 78 LEU A CA 1
ATOM 576 C C . LEU A 1 78 ? -18.423 -11.522 47.928 1.00 91.38 78 LEU A C 1
ATOM 578 O O . LEU A 1 78 ? -17.837 -10.454 48.084 1.00 91.38 78 LEU A O 1
ATOM 582 N N . SER A 1 79 ? -18.938 -11.885 46.750 1.00 90.94 79 SER A N 1
ATOM 583 C CA . SER A 1 79 ? -18.993 -11.004 45.579 1.00 90.94 79 SER A CA 1
ATOM 584 C C . SER A 1 79 ? -20.407 -10.876 45.008 1.00 90.94 79 SER A C 1
ATOM 586 O O . SER A 1 79 ? -21.242 -11.768 45.164 1.00 90.94 79 SER A O 1
ATOM 588 N N . VAL A 1 80 ? -20.686 -9.750 44.350 1.00 90.56 80 VAL A N 1
ATOM 589 C CA . VAL A 1 80 ? -21.943 -9.489 43.632 1.00 90.56 80 VAL A CA 1
ATOM 590 C C . VAL A 1 80 ? -21.646 -8.804 42.293 1.00 90.56 80 VAL A C 1
ATOM 592 O O . VAL A 1 80 ? -20.833 -7.880 42.241 1.00 90.56 80 VAL A O 1
ATOM 595 N N . HIS A 1 81 ? -22.276 -9.256 41.203 1.00 87.12 81 HIS A N 1
ATOM 596 C CA . HIS A 1 81 ? -22.049 -8.695 39.869 1.00 87.12 81 HIS A CA 1
ATOM 597 C C . HIS A 1 81 ? -22.884 -7.431 39.623 1.00 87.12 81 HIS A C 1
ATOM 599 O O . HIS A 1 81 ? -24.098 -7.392 39.828 1.00 87.12 81 HIS A O 1
ATOM 605 N N . LEU A 1 82 ? -22.224 -6.380 39.142 1.00 86.19 82 LEU A N 1
ATOM 606 C CA . LEU A 1 82 ? -22.853 -5.144 38.691 1.00 86.19 82 LEU A CA 1
ATOM 607 C C . LEU A 1 82 ? -23.592 -5.368 37.369 1.00 86.19 82 LEU A C 1
ATOM 609 O O . LEU A 1 82 ? -23.074 -6.000 36.454 1.00 86.19 82 LEU A O 1
ATOM 613 N N . GLY A 1 83 ? -24.798 -4.807 37.259 1.00 76.38 83 GLY A N 1
ATOM 614 C CA . GLY A 1 83 ? -25.587 -4.815 36.021 1.00 76.38 83 GLY A CA 1
ATOM 615 C C . GLY A 1 83 ? -26.364 -6.106 35.727 1.00 76.38 83 GLY A C 1
ATOM 616 O O . GLY A 1 83 ? -27.256 -6.068 34.885 1.00 76.38 83 GLY A O 1
ATOM 617 N N . SER A 1 84 ? -26.112 -7.211 36.442 1.00 74.38 84 SER A N 1
ATOM 618 C CA . SER A 1 84 ? -26.847 -8.481 36.272 1.00 74.38 84 SER A CA 1
ATOM 619 C C . SER A 1 84 ? -28.201 -8.515 36.997 1.00 74.38 84 SER A C 1
ATOM 621 O O . SER A 1 84 ? -29.052 -9.346 36.687 1.00 74.38 84 SER A O 1
ATOM 623 N N . GLY A 1 85 ? -28.412 -7.618 37.970 1.00 79.06 85 GLY A N 1
ATOM 624 C CA . GLY A 1 85 ? -29.558 -7.669 38.887 1.00 79.06 85 GLY A CA 1
ATOM 625 C C . GLY A 1 85 ? -29.426 -8.739 39.978 1.00 79.06 85 GLY A C 1
ATOM 626 O O . GLY A 1 85 ? -30.374 -8.966 40.730 1.00 79.06 85 GLY A O 1
ATOM 627 N N . GLU A 1 86 ? -28.266 -9.393 40.077 1.00 86.38 86 GLU A N 1
ATOM 628 C CA . GLU A 1 86 ? -27.979 -10.383 41.111 1.00 86.38 86 GLU A CA 1
ATOM 629 C C . GLU A 1 86 ? -27.851 -9.745 42.498 1.00 86.38 86 GLU A C 1
ATOM 631 O O . GLU A 1 86 ? -27.477 -8.581 42.665 1.00 86.38 86 GLU A O 1
ATOM 636 N N . THR A 1 87 ? -28.148 -10.546 43.519 1.00 92.31 87 THR A N 1
ATOM 637 C CA . THR A 1 87 ? -27.992 -10.163 44.923 1.00 92.31 87 THR A CA 1
ATOM 638 C C . THR A 1 87 ? -27.273 -11.265 45.686 1.00 92.31 87 THR A C 1
ATOM 640 O O . THR A 1 87 ? -27.388 -12.444 45.351 1.00 92.31 87 THR A O 1
ATOM 643 N N . LEU A 1 88 ? -26.539 -10.885 46.728 1.00 93.94 88 LEU A N 1
ATOM 644 C CA . LEU A 1 88 ? -25.829 -11.804 47.611 1.00 93.94 88 LEU A CA 1
ATOM 645 C C . LEU A 1 88 ? -26.507 -11.819 48.979 1.00 93.94 88 LEU A C 1
ATOM 647 O O . LEU A 1 88 ? -26.651 -10.780 49.615 1.00 93.94 88 LEU A O 1
ATOM 651 N N . LYS A 1 89 ? -26.867 -12.998 49.487 1.00 95.19 89 LYS A N 1
ATOM 652 C CA . LYS A 1 89 ? -27.356 -13.126 50.862 1.00 95.19 89 LYS A CA 1
ATOM 653 C C . LYS A 1 89 ? -26.208 -13.389 51.832 1.00 95.19 89 LYS A C 1
ATOM 655 O O . LYS A 1 89 ? -25.536 -14.413 51.717 1.00 95.19 89 LYS A O 1
ATOM 660 N N . ILE A 1 90 ? -26.036 -12.527 52.833 1.00 96.38 90 ILE A N 1
ATOM 661 C CA . ILE A 1 90 ? -25.109 -12.787 53.939 1.00 96.38 90 ILE A CA 1
ATOM 662 C C . ILE A 1 90 ? -25.726 -13.848 54.857 1.00 96.38 90 ILE A C 1
ATOM 664 O O . ILE A 1 90 ? -26.750 -13.621 55.504 1.00 96.38 90 ILE A O 1
ATOM 668 N N . ASN A 1 91 ? -25.091 -15.015 54.918 1.00 94.50 91 ASN A N 1
ATOM 669 C CA . ASN A 1 91 ? -25.447 -16.102 55.817 1.00 94.50 91 ASN A CA 1
ATOM 670 C C . ASN A 1 91 ? -24.629 -15.968 57.106 1.00 94.50 91 ASN A C 1
ATOM 672 O O . ASN A 1 91 ? -23.492 -16.435 57.185 1.00 94.50 91 ASN A O 1
ATOM 676 N N . ALA A 1 92 ? -25.204 -15.307 58.111 1.00 95.25 92 ALA A N 1
ATOM 677 C CA . ALA A 1 92 ? -24.567 -15.086 59.405 1.00 95.25 92 ALA A CA 1
ATOM 678 C C . ALA A 1 92 ? -25.460 -15.529 60.573 1.00 95.25 92 ALA A C 1
ATOM 680 O O . ALA A 1 92 ? -26.686 -15.448 60.492 1.00 95.25 92 ALA A O 1
ATOM 681 N N . LYS A 1 93 ? -24.848 -15.985 61.676 1.00 94.12 93 LYS A N 1
ATOM 682 C CA . LYS A 1 93 ? -25.558 -16.380 62.907 1.00 94.12 93 LYS A CA 1
ATOM 683 C C . LYS A 1 93 ? -24.921 -15.768 64.172 1.00 94.12 93 LYS A C 1
ATOM 685 O O . LYS A 1 93 ? -23.691 -15.795 64.290 1.00 94.12 93 LYS A O 1
ATOM 690 N N . PRO A 1 94 ? -25.735 -15.264 65.126 1.00 94.94 94 PRO A N 1
ATOM 691 C CA . PRO A 1 94 ? -25.299 -14.897 66.476 1.00 94.94 94 PRO A CA 1
ATOM 692 C C . PRO A 1 94 ? -24.633 -16.047 67.238 1.00 94.94 94 PRO A C 1
ATOM 694 O O . PRO A 1 94 ? -25.094 -17.189 67.164 1.00 94.94 94 PRO A O 1
ATOM 697 N N . MET A 1 95 ? -23.605 -15.733 68.027 1.00 91.31 95 MET A N 1
ATOM 698 C CA . MET A 1 95 ? -22.902 -16.669 68.906 1.00 91.31 95 MET A CA 1
ATOM 699 C C . MET A 1 95 ? -22.888 -16.172 70.364 1.00 91.31 95 MET A C 1
ATOM 701 O O . MET A 1 95 ? -22.743 -14.970 70.584 1.00 91.31 95 MET A O 1
ATOM 705 N N . PRO A 1 96 ? -22.987 -17.073 71.365 1.00 90.56 96 PRO A N 1
ATOM 706 C CA . PRO A 1 96 ? -23.214 -18.514 71.219 1.00 90.56 96 PRO A CA 1
ATOM 707 C C . PRO A 1 96 ? -24.624 -18.818 70.689 1.00 90.56 96 PRO A C 1
ATOM 709 O O . PRO A 1 96 ? -25.529 -17.999 70.810 1.00 90.56 96 PRO A O 1
ATOM 712 N N . VAL A 1 97 ? -24.829 -20.009 70.114 1.00 85.31 97 VAL A N 1
ATOM 713 C CA . VAL A 1 97 ? -26.088 -20.389 69.435 1.00 85.31 97 VAL A CA 1
ATOM 714 C C . VAL A 1 97 ? -27.325 -20.233 70.334 1.00 85.31 97 VAL A C 1
ATOM 716 O O . VAL A 1 97 ? -28.415 -19.952 69.838 1.00 85.31 97 VAL A O 1
ATOM 719 N N . ASN A 1 98 ? -27.178 -20.349 71.657 1.00 84.44 98 ASN A N 1
ATOM 720 C CA . ASN A 1 98 ? -28.250 -20.175 72.641 1.00 84.44 98 ASN A CA 1
ATOM 721 C C . ASN A 1 98 ? -28.458 -18.721 73.118 1.00 84.44 98 ASN A C 1
ATOM 723 O O . ASN A 1 98 ? -29.258 -18.513 74.027 1.00 84.44 98 ASN A O 1
ATOM 727 N N . THR A 1 99 ? -27.789 -17.722 72.526 1.00 88.00 99 THR A N 1
ATOM 728 C CA . THR A 1 99 ? -28.003 -16.307 72.876 1.00 88.00 99 THR A CA 1
ATOM 729 C C . THR A 1 99 ? -29.471 -15.907 72.740 1.00 88.00 99 THR A C 1
ATOM 731 O O . THR A 1 99 ? -30.158 -16.356 71.818 1.00 88.00 99 THR A O 1
ATOM 734 N N . THR A 1 100 ? -29.962 -15.060 73.643 1.00 88.69 100 THR A N 1
ATOM 735 C CA . THR A 1 100 ? -31.308 -14.475 73.561 1.00 88.69 100 THR A CA 1
ATOM 736 C C . THR A 1 100 ? -31.377 -13.305 72.572 1.00 88.69 100 THR A C 1
ATOM 738 O O . THR A 1 100 ? -32.464 -12.939 72.134 1.00 88.69 100 THR A O 1
ATOM 741 N N . GLU A 1 101 ? -30.235 -12.753 72.153 1.00 91.25 101 GLU A N 1
ATOM 742 C CA . GLU A 1 101 ? -30.121 -11.661 71.177 1.00 91.25 101 GLU A CA 1
ATOM 743 C C . GLU A 1 101 ? -30.019 -12.234 69.751 1.00 91.25 101 GLU A C 1
ATOM 745 O O . GLU A 1 101 ? -28.939 -12.389 69.187 1.00 91.25 101 GLU A O 1
ATOM 750 N N . LYS A 1 102 ? -31.166 -12.617 69.173 1.00 88.94 102 LYS A N 1
ATOM 751 C CA . LYS A 1 102 ? -31.233 -13.302 67.864 1.00 88.94 102 LYS A CA 1
ATOM 752 C C . LYS A 1 102 ? -31.160 -12.380 66.646 1.00 88.94 102 LYS A C 1
ATOM 754 O O . LYS A 1 102 ? -30.899 -12.856 65.543 1.00 88.94 102 LYS A O 1
ATOM 759 N N . THR A 1 103 ? -31.442 -11.095 66.824 1.00 92.62 103 THR A N 1
ATOM 760 C CA . THR A 1 103 ? -31.578 -10.148 65.716 1.00 92.62 103 THR A CA 1
ATOM 761 C C . THR A 1 103 ? -30.211 -9.658 65.258 1.00 92.62 103 THR A C 1
ATOM 763 O O . THR A 1 103 ? -29.462 -9.087 66.050 1.00 92.62 103 THR A O 1
ATOM 766 N N . LEU A 1 104 ? -29.921 -9.844 63.970 1.00 95.62 104 LEU A N 1
ATOM 767 C CA . LEU A 1 104 ? -28.789 -9.216 63.299 1.00 95.62 104 LEU A CA 1
ATOM 768 C C . LEU A 1 104 ? -29.230 -7.906 62.650 1.00 95.62 104 LEU A C 1
ATOM 770 O O . LEU A 1 104 ? -30.343 -7.812 62.131 1.00 95.62 104 LEU A O 1
ATOM 774 N N . SER A 1 105 ? -28.345 -6.916 62.641 1.00 94.69 105 SER A N 1
ATOM 775 C CA . SER A 1 105 ? -28.487 -5.731 61.796 1.00 94.69 105 SER A CA 1
ATOM 776 C C . SER A 1 105 ? -27.241 -5.526 60.945 1.00 94.69 105 SER A C 1
ATOM 778 O O . SER A 1 105 ? -26.130 -5.865 61.353 1.00 94.69 105 SER A O 1
ATOM 780 N N . PHE A 1 106 ? -27.445 -4.984 59.749 1.00 96.69 106 PHE A N 1
ATOM 781 C CA . PHE A 1 106 ? -26.413 -4.813 58.735 1.00 96.69 106 PHE A CA 1
ATOM 782 C C . PHE A 1 106 ? -26.288 -3.337 58.381 1.00 96.69 106 PHE A C 1
ATOM 784 O O . PHE A 1 106 ? -27.293 -2.631 58.286 1.00 96.69 106 PHE A O 1
ATOM 791 N N . SER A 1 107 ? -25.061 -2.880 58.173 1.00 93.88 107 SER A N 1
ATOM 792 C CA . SER A 1 107 ? -24.775 -1.535 57.682 1.00 93.88 107 SER A CA 1
ATOM 793 C C . SER A 1 107 ? -23.579 -1.563 56.744 1.00 93.88 107 SER A C 1
ATOM 795 O O . SER A 1 107 ? -22.618 -2.285 56.998 1.00 93.88 107 SER A O 1
ATOM 797 N N . VAL A 1 108 ? -23.620 -0.745 55.696 1.00 94.06 108 VAL A N 1
ATOM 798 C CA . VAL A 1 108 ? -22.487 -0.495 54.804 1.00 94.06 108 VAL A CA 1
ATOM 799 C C . VAL A 1 108 ? -22.225 1.012 54.785 1.00 94.06 108 VAL A C 1
ATOM 801 O O . VAL A 1 108 ? -23.100 1.762 54.363 1.00 94.06 108 VAL A O 1
ATOM 804 N N . PRO A 1 109 ? -21.068 1.487 55.276 1.00 86.12 109 PRO A N 1
ATOM 805 C CA . PRO A 1 109 ? -20.748 2.914 55.249 1.00 86.12 109 PRO A CA 1
ATOM 806 C C . PRO A 1 109 ? -20.581 3.461 53.821 1.00 86.12 109 PRO A C 1
ATOM 808 O O . PRO A 1 109 ? -21.004 4.578 53.534 1.00 86.12 109 PRO A O 1
ATOM 811 N N . GLU A 1 110 ? -20.004 2.660 52.919 1.00 80.12 110 GLU A N 1
ATOM 812 C CA . GLU A 1 110 ? -19.748 3.010 51.514 1.00 80.12 110 GLU A CA 1
ATOM 813 C C . GLU A 1 110 ? -20.920 2.609 50.605 1.00 80.12 110 GLU A C 1
ATOM 815 O O . GLU A 1 110 ? -20.844 1.672 49.806 1.00 80.12 110 GLU A O 1
ATOM 820 N N . GLU A 1 111 ? -22.037 3.332 50.711 1.00 83.06 111 GLU A N 1
ATOM 821 C CA . GLU A 1 111 ? -23.241 3.054 49.911 1.00 83.06 111 GLU A CA 1
ATOM 822 C C . GLU A 1 111 ? -23.090 3.331 48.400 1.00 83.06 111 GLU A C 1
ATOM 824 O O . GLU A 1 111 ? -24.028 3.095 47.632 1.00 83.06 111 GLU A O 1
ATOM 829 N N . SER A 1 112 ? -21.940 3.851 47.961 1.00 85.00 112 SER A N 1
ATOM 830 C CA . SER A 1 112 ? -21.612 4.097 46.551 1.00 85.00 112 SER A CA 1
ATOM 831 C C . SER A 1 112 ? -21.301 2.808 45.775 1.00 85.00 112 SER A C 1
ATOM 833 O O . SER A 1 112 ? -21.559 2.762 44.572 1.00 85.00 112 SER A O 1
ATOM 835 N N . VAL A 1 113 ? -20.806 1.769 46.462 1.00 88.00 113 VAL A N 1
ATOM 836 C CA . VAL A 1 113 ? -20.356 0.488 45.879 1.00 88.00 113 VAL A CA 1
ATOM 837 C C . VAL A 1 113 ? -21.424 -0.603 45.983 1.00 88.00 113 VAL A C 1
ATOM 839 O O . VAL A 1 113 ? -21.617 -1.396 45.064 1.00 88.00 113 VAL A O 1
ATOM 842 N N . LEU A 1 114 ? -22.148 -0.672 47.102 1.00 92.88 114 LEU A N 1
ATOM 843 C CA . LEU A 1 114 ? -23.231 -1.636 47.313 1.00 92.88 114 LEU A CA 1
ATOM 844 C C . LEU A 1 114 ? -24.208 -1.148 48.387 1.00 92.88 114 LEU A C 1
ATOM 846 O O . LEU A 1 114 ? -23.928 -0.221 49.140 1.00 92.88 114 LEU A O 1
ATOM 850 N N . SER A 1 115 ? -25.375 -1.778 48.470 1.00 92.44 115 SER A N 1
ATOM 851 C CA . SER A 1 115 ? -26.306 -1.639 49.597 1.00 92.44 115 SER A CA 1
ATOM 852 C C . SER A 1 115 ? -26.574 -2.980 50.244 1.00 92.44 115 SER A C 1
ATOM 854 O O . SER A 1 115 ? -26.616 -3.989 49.547 1.00 92.44 115 SER A O 1
ATOM 856 N N . VAL A 1 116 ? -26.847 -2.971 51.548 1.00 95.44 116 VAL A N 1
ATOM 857 C CA . VAL A 1 116 ? -27.336 -4.132 52.294 1.00 95.44 116 VAL A CA 1
ATOM 858 C C . VAL A 1 116 ? -28.679 -3.799 52.941 1.00 95.44 116 VAL A C 1
ATOM 860 O O . VAL A 1 116 ? -28.826 -2.750 53.566 1.00 95.44 116 VAL A O 1
ATOM 863 N N . ASP A 1 117 ? -29.678 -4.662 52.764 1.00 94.69 117 ASP A N 1
ATOM 864 C CA . ASP A 1 117 ? -30.977 -4.502 53.421 1.00 94.69 117 ASP A CA 1
ATOM 865 C C . ASP A 1 117 ? -30.977 -5.070 54.856 1.00 94.69 117 ASP A C 1
ATOM 867 O O . ASP A 1 117 ? -30.043 -5.745 55.293 1.00 94.69 117 ASP A O 1
ATOM 871 N N . GLN A 1 118 ? -32.057 -4.835 55.611 1.00 91.19 118 GLN A N 1
ATOM 872 C CA . GLN A 1 118 ? -32.184 -5.334 56.991 1.00 91.19 118 GLN A CA 1
ATOM 873 C C . GLN A 1 118 ? -32.199 -6.863 57.093 1.00 91.19 118 GLN A C 1
ATOM 875 O O . GLN A 1 118 ? -31.968 -7.414 58.166 1.00 91.19 118 GLN A O 1
ATOM 880 N N . SER A 1 119 ? -32.479 -7.554 55.991 1.00 91.69 119 SER A N 1
ATOM 881 C CA . SER A 1 119 ? -32.439 -9.005 55.948 1.00 91.69 119 SER A CA 1
ATOM 882 C C . SER A 1 119 ? -31.018 -9.533 55.708 1.00 91.69 119 SER A C 1
ATOM 884 O O . SER A 1 119 ? -30.815 -10.739 55.838 1.00 91.69 119 SER A O 1
ATOM 886 N N . GLY A 1 120 ? -30.046 -8.679 55.370 1.00 93.44 120 GLY A N 1
ATOM 887 C CA . GLY A 1 120 ? -28.679 -9.063 55.009 1.00 93.44 120 GLY A CA 1
ATOM 888 C C . GLY A 1 120 ? -28.507 -9.386 53.523 1.00 93.44 120 GLY A C 1
ATOM 889 O O . GLY A 1 120 ? -27.580 -10.106 53.157 1.00 93.44 120 GLY A O 1
ATOM 890 N N . THR A 1 121 ? -29.417 -8.925 52.664 1.00 95.56 121 THR A N 1
ATOM 891 C CA . THR A 1 121 ? -29.292 -9.057 51.207 1.00 95.56 121 THR A CA 1
ATOM 892 C C . THR A 1 121 ? -28.495 -7.880 50.661 1.00 95.56 121 THR A C 1
ATOM 894 O O . THR A 1 121 ? -28.873 -6.726 50.853 1.00 95.56 121 THR A O 1
ATOM 897 N N . VAL A 1 122 ? -27.396 -8.179 49.978 1.00 95.31 122 VAL A N 1
ATOM 898 C CA . VAL A 1 122 ? -26.479 -7.226 49.361 1.00 95.31 122 VAL A CA 1
ATOM 899 C C . VAL A 1 122 ? -26.796 -7.076 47.876 1.00 95.31 122 VAL A C 1
ATOM 901 O O . VAL A 1 122 ? -26.995 -8.063 47.173 1.00 95.31 122 VAL A O 1
ATOM 904 N N . THR A 1 123 ? -26.830 -5.839 47.390 1.00 92.56 123 THR A N 1
ATOM 905 C CA . THR A 1 123 ? -27.003 -5.484 45.973 1.00 92.56 123 THR A CA 1
ATOM 906 C C . THR A 1 123 ? -25.878 -4.548 45.554 1.00 92.56 123 THR A C 1
ATOM 908 O O . THR A 1 123 ? -25.611 -3.574 46.259 1.00 92.56 123 THR A O 1
ATOM 911 N N . ALA A 1 124 ? -25.231 -4.822 44.421 1.00 91.25 124 ALA A N 1
ATOM 912 C CA . ALA A 1 124 ? -24.183 -3.960 43.881 1.00 91.25 124 ALA A CA 1
ATOM 913 C C . ALA A 1 124 ? -24.745 -2.600 43.424 1.00 91.25 124 ALA A C 1
ATOM 915 O O . ALA A 1 124 ? -25.869 -2.517 42.924 1.00 91.25 124 ALA A O 1
ATOM 916 N N . LYS A 1 125 ? -23.953 -1.535 43.557 1.00 84.31 125 LYS A N 1
ATOM 917 C CA . LYS A 1 125 ? -24.285 -0.172 43.125 1.00 84.31 125 LYS A CA 1
ATOM 918 C C . LYS A 1 125 ? -23.126 0.448 42.345 1.00 84.31 125 LYS A C 1
ATOM 920 O O . LYS A 1 125 ? -21.972 0.237 42.680 1.00 84.31 125 LYS A O 1
ATOM 925 N N . GLY A 1 126 ? -23.464 1.269 41.348 1.00 76.88 126 GLY A N 1
ATOM 926 C CA . GLY A 1 126 ? -22.572 2.270 40.752 1.00 76.88 126 GLY A CA 1
ATOM 927 C C . GLY A 1 126 ? -21.237 1.745 40.219 1.00 76.88 126 GLY A C 1
ATOM 928 O O . GLY A 1 126 ? -21.132 1.418 39.040 1.00 76.88 126 GLY A O 1
ATOM 929 N N . THR A 1 127 ? -20.212 1.752 41.070 1.00 81.88 127 THR A N 1
ATOM 930 C CA . THR A 1 127 ? -18.811 1.491 40.718 1.00 81.88 127 THR A CA 1
ATOM 931 C C . THR A 1 127 ? -18.314 0.154 41.272 1.00 81.88 127 THR A C 1
ATOM 933 O O . THR A 1 127 ? -18.547 -0.122 42.450 1.00 81.88 127 THR A O 1
ATOM 936 N N . PRO A 1 128 ? -17.568 -0.640 40.481 1.00 89.44 128 PRO A N 1
ATOM 937 C CA . PRO A 1 128 ? -16.882 -1.829 40.984 1.00 89.44 128 PRO A CA 1
ATOM 938 C C . PRO A 1 128 ? -15.907 -1.475 42.108 1.00 89.44 128 PRO A C 1
ATOM 940 O O . PRO A 1 128 ? -15.255 -0.430 42.059 1.00 89.44 128 PRO A O 1
ATOM 943 N N . GLY A 1 129 ? -15.782 -2.352 43.098 1.00 89.62 129 GLY A N 1
ATOM 944 C CA . GLY A 1 129 ? -14.888 -2.154 44.234 1.00 89.62 129 GLY A CA 1
ATOM 945 C C . GLY A 1 129 ? -15.291 -2.951 45.466 1.00 89.62 129 GLY A C 1
ATOM 946 O O . GLY A 1 129 ? -16.298 -3.656 45.476 1.00 89.62 129 GLY A O 1
ATOM 947 N N . ASP A 1 130 ? -14.497 -2.810 46.520 1.00 91.88 130 ASP A N 1
ATOM 948 C CA . ASP A 1 130 ? -14.742 -3.458 47.804 1.00 91.88 130 ASP A CA 1
ATOM 949 C C . ASP A 1 130 ? -15.491 -2.520 48.750 1.00 91.88 130 ASP A C 1
ATOM 951 O O . ASP A 1 130 ? -15.171 -1.335 48.858 1.00 91.88 130 ASP A O 1
ATOM 955 N N . ALA A 1 131 ? -16.457 -3.064 49.485 1.00 93.19 131 ALA A N 1
ATOM 956 C CA . ALA A 1 131 ? -17.137 -2.364 50.565 1.00 93.19 131 ALA A CA 1
ATOM 957 C C . ALA A 1 131 ? -17.213 -3.235 51.820 1.00 93.19 131 ALA A C 1
ATOM 959 O O . ALA A 1 131 ? -17.429 -4.448 51.765 1.00 93.19 131 ALA A O 1
ATOM 960 N N . VAL A 1 132 ? -17.035 -2.594 52.975 1.00 94.94 132 VAL A N 1
ATOM 961 C CA . VAL A 1 132 ? -17.122 -3.258 54.276 1.00 94.94 132 VAL A CA 1
ATOM 962 C C . VAL A 1 132 ? -18.572 -3.264 54.740 1.00 94.94 132 VAL A C 1
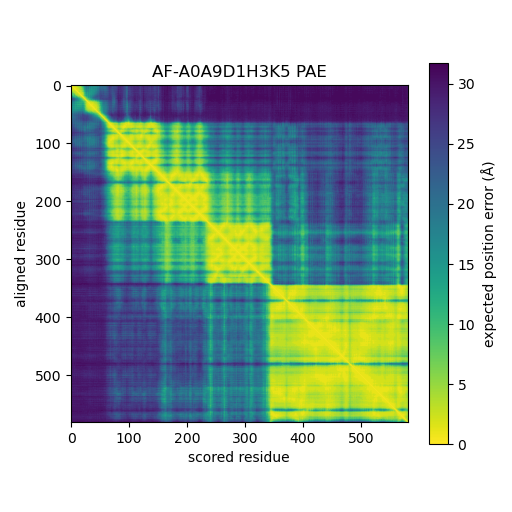ATOM 964 O O . VAL A 1 132 ? -19.184 -2.210 54.916 1.00 94.94 132 VAL A O 1
ATOM 967 N N . VAL A 1 133 ? -19.115 -4.457 54.963 1.00 96.06 133 VAL A N 1
ATOM 968 C CA . VAL A 1 133 ? -20.414 -4.654 55.603 1.00 96.06 133 VAL A CA 1
ATOM 969 C C . VAL A 1 133 ? -20.189 -5.011 57.066 1.00 96.06 133 VAL A C 1
ATOM 971 O O . VAL A 1 133 ? -19.586 -6.036 57.385 1.00 96.06 133 VAL A O 1
ATOM 974 N N . THR A 1 134 ? -20.716 -4.180 57.960 1.00 95.75 134 THR A N 1
ATOM 975 C CA . THR A 1 134 ? -20.706 -4.422 59.403 1.00 95.75 134 THR A CA 1
ATOM 976 C C . THR A 1 134 ? -21.982 -5.149 59.808 1.00 95.75 134 THR A C 1
ATOM 978 O O . THR A 1 134 ? -23.095 -4.667 59.580 1.00 95.75 134 THR A O 1
ATOM 981 N N . ILE A 1 135 ? -21.817 -6.306 60.441 1.00 96.38 135 ILE A N 1
ATOM 982 C CA . ILE A 1 135 ? -22.886 -7.111 61.031 1.00 96.38 135 ILE A CA 1
ATOM 983 C C . ILE A 1 135 ? -22.879 -6.852 62.535 1.00 96.38 135 ILE A C 1
ATOM 985 O O . ILE A 1 135 ? -21.839 -6.995 63.172 1.00 96.38 135 ILE A O 1
ATOM 989 N N . ASN A 1 136 ? -24.022 -6.502 63.118 1.00 95.31 136 ASN A N 1
ATOM 990 C CA . ASN A 1 136 ? -24.151 -6.207 64.544 1.00 95.31 136 ASN A CA 1
ATOM 991 C C . ASN A 1 136 ? -25.101 -7.189 65.235 1.00 95.31 136 ASN A C 1
ATOM 993 O O . ASN A 1 136 ? -26.099 -7.620 64.656 1.00 95.31 136 ASN A O 1
ATOM 997 N N . CYS A 1 137 ? -24.799 -7.513 66.491 1.00 94.81 137 CYS A N 1
ATOM 998 C CA . CYS A 1 137 ? -25.583 -8.405 67.339 1.00 94.81 137 CYS A CA 1
ATOM 999 C C . CYS A 1 137 ? -25.359 -8.050 68.812 1.00 94.81 137 CYS A C 1
ATOM 1001 O O . CYS A 1 137 ? -24.236 -8.150 69.288 1.00 94.81 137 CYS A O 1
ATOM 1003 N N . GLY A 1 138 ? -26.384 -7.620 69.554 1.00 86.62 138 GLY A N 1
ATOM 1004 C CA . GLY A 1 138 ? -26.281 -7.509 71.021 1.00 86.62 138 GLY A CA 1
ATOM 1005 C C . GLY A 1 138 ? -25.170 -6.602 71.581 1.00 86.62 138 GLY A C 1
ATOM 1006 O O . GLY A 1 138 ? -24.749 -6.775 72.720 1.00 86.62 138 GLY A O 1
ATOM 1007 N N . GLY A 1 139 ? -24.660 -5.652 70.787 1.00 86.69 139 GLY A N 1
ATOM 1008 C CA . GLY A 1 139 ? -23.539 -4.778 71.157 1.00 86.69 139 GLY A CA 1
ATOM 1009 C C . GLY A 1 139 ? -22.156 -5.238 70.675 1.00 86.69 139 GLY A C 1
ATOM 1010 O O . GLY A 1 139 ? -21.195 -4.494 70.856 1.00 86.69 139 GLY A O 1
ATOM 1011 N N . VAL A 1 140 ? -22.043 -6.407 70.030 1.00 94.44 140 VAL A N 1
ATOM 1012 C CA . VAL A 1 140 ? -20.845 -6.821 69.278 1.00 94.44 140 VAL A CA 1
ATOM 1013 C C . VAL A 1 140 ? -21.023 -6.588 67.777 1.00 94.44 140 VAL A C 1
ATOM 1015 O O . VAL A 1 140 ? -22.144 -6.639 67.263 1.00 94.44 140 VAL A O 1
ATOM 1018 N N . SER A 1 141 ? -19.914 -6.364 67.070 1.00 95.69 141 SER A N 1
ATOM 1019 C CA . SER A 1 141 ? -19.879 -6.192 65.616 1.00 95.69 141 SER A CA 1
ATOM 1020 C C . SER A 1 141 ? -18.860 -7.121 64.949 1.00 95.69 141 SER A C 1
ATOM 1022 O O . SER A 1 141 ? -17.893 -7.568 65.571 1.00 95.69 141 SER A O 1
ATOM 1024 N N . LYS A 1 142 ? -19.093 -7.432 63.672 1.00 95.38 142 LYS A N 1
ATOM 1025 C CA . LYS A 1 142 ? -18.159 -8.138 62.794 1.00 95.38 142 LYS A CA 1
ATOM 1026 C C . LYS A 1 142 ? -18.192 -7.519 61.407 1.00 95.38 142 LYS A C 1
ATOM 1028 O O . LYS A 1 142 ? -19.256 -7.447 60.797 1.00 95.38 142 LYS A O 1
ATOM 1033 N N . ASP A 1 143 ? -17.021 -7.152 60.915 1.00 95.62 143 ASP A N 1
ATOM 1034 C CA . ASP A 1 143 ? -16.847 -6.623 59.570 1.00 95.62 143 ASP A CA 1
ATOM 1035 C C . ASP A 1 143 ? -16.519 -7.751 58.591 1.00 95.62 143 ASP A C 1
ATOM 1037 O O . ASP A 1 143 ? -15.722 -8.647 58.889 1.00 95.62 143 ASP A O 1
ATOM 1041 N N . ILE A 1 144 ? -17.149 -7.698 57.421 1.00 95.75 144 ILE A N 1
ATOM 1042 C CA . ILE A 1 144 ? -16.808 -8.517 56.259 1.00 95.75 144 ILE A CA 1
ATOM 1043 C C . ILE A 1 144 ? -16.602 -7.614 55.045 1.00 95.75 144 ILE A C 1
ATOM 1045 O O . ILE A 1 144 ? -17.292 -6.608 54.894 1.00 95.75 144 ILE A O 1
ATOM 1049 N N . THR A 1 145 ? -15.678 -7.984 54.165 1.00 94.69 145 THR A N 1
ATOM 1050 C CA . THR A 1 145 ? -15.501 -7.307 52.876 1.00 94.69 145 THR A CA 1
ATOM 1051 C C . THR A 1 145 ? -16.356 -8.002 51.828 1.00 94.69 145 THR A C 1
ATOM 1053 O O . THR A 1 145 ? -16.295 -9.225 51.701 1.00 94.69 145 THR A O 1
ATOM 1056 N N . VAL A 1 146 ? -17.150 -7.226 51.094 1.00 94.12 146 VAL A N 1
ATOM 1057 C CA . VAL A 1 146 ? -17.935 -7.695 49.952 1.00 94.12 146 VAL A CA 1
ATOM 1058 C C . VAL A 1 146 ? -17.492 -6.931 48.707 1.00 94.12 146 VAL A C 1
ATOM 1060 O O . VAL A 1 146 ? -17.446 -5.701 48.726 1.00 94.12 146 VAL A O 1
ATOM 1063 N N . SER A 1 147 ? -17.182 -7.654 47.633 1.00 92.62 147 SER A N 1
ATOM 1064 C CA . SER A 1 147 ? -16.695 -7.080 46.374 1.00 92.62 147 SER A CA 1
ATOM 1065 C C . SER A 1 147 ? -17.827 -6.934 45.353 1.00 92.62 147 SER A C 1
ATOM 1067 O O . SER A 1 147 ? -18.471 -7.913 44.972 1.00 92.62 147 SER A O 1
ATOM 1069 N N . ALA A 1 148 ? -18.059 -5.719 44.863 1.00 92.56 148 ALA A N 1
ATOM 1070 C CA . ALA A 1 148 ? -18.861 -5.468 43.672 1.00 92.56 148 ALA A CA 1
ATOM 1071 C C . ALA A 1 148 ? -17.968 -5.607 42.432 1.00 92.56 148 ALA A C 1
ATOM 1073 O O . ALA A 1 148 ? -17.024 -4.838 42.249 1.00 92.56 148 ALA A O 1
ATOM 1074 N N . VAL A 1 149 ? -18.256 -6.587 41.578 1.00 92.31 149 VAL A N 1
ATOM 1075 C CA . VAL A 1 149 ? -17.452 -6.884 40.383 1.00 92.31 149 VAL A CA 1
ATOM 1076 C C . VAL A 1 149 ? -18.221 -6.537 39.116 1.00 92.31 149 VAL A C 1
ATOM 1078 O O . VAL A 1 149 ? -19.441 -6.679 39.063 1.00 92.31 149 VAL A O 1
ATOM 1081 N N . ARG A 1 150 ? -17.522 -6.095 38.072 1.00 91.12 150 ARG A N 1
ATOM 1082 C CA . ARG A 1 150 ? -18.099 -5.884 36.741 1.00 91.12 150 ARG A CA 1
ATOM 1083 C C . ARG A 1 150 ? -17.435 -6.816 35.748 1.00 91.12 150 ARG A C 1
ATOM 1085 O O . ARG A 1 150 ? -16.214 -6.785 35.603 1.00 91.12 150 ARG A O 1
ATOM 1092 N N . GLY A 1 151 ? -18.255 -7.650 35.117 1.00 90.69 151 GLY A N 1
ATOM 1093 C CA . GLY A 1 151 ? -17.773 -8.630 34.158 1.00 90.69 151 GLY A CA 1
ATOM 1094 C C . GLY A 1 151 ? -17.366 -7.983 32.840 1.00 90.69 151 GLY A C 1
ATOM 1095 O O . GLY A 1 151 ? -17.891 -6.925 32.480 1.00 90.69 151 GLY A O 1
ATOM 1096 N N . ALA A 1 152 ? -16.452 -8.618 32.112 1.00 94.19 152 ALA A N 1
ATOM 1097 C CA . ALA A 1 152 ? -16.288 -8.321 30.694 1.00 94.19 152 ALA A CA 1
ATOM 1098 C C . ALA A 1 152 ? -17.591 -8.643 29.933 1.00 94.19 152 ALA A C 1
ATOM 1100 O O . ALA A 1 152 ? -18.312 -9.574 30.277 1.00 94.19 152 ALA A O 1
ATOM 1101 N N . GLU A 1 153 ? -17.892 -7.871 28.894 1.00 93.88 153 GLU A N 1
ATOM 1102 C CA . GLU A 1 153 ? -19.065 -8.036 28.020 1.00 93.88 153 GLU A CA 1
ATOM 1103 C C . GLU A 1 153 ? -18.659 -8.209 26.548 1.00 93.88 153 GLU A C 1
ATOM 1105 O O . GLU A 1 153 ? -19.433 -8.711 25.735 1.00 93.88 153 GLU A O 1
ATOM 1110 N N . SER A 1 154 ? -17.454 -7.768 26.174 1.00 93.25 154 SER A N 1
ATOM 1111 C CA . SER A 1 154 ? -16.874 -8.008 24.852 1.00 93.25 154 SER A CA 1
ATOM 1112 C C . SER A 1 154 ? -15.368 -7.752 24.841 1.00 93.25 154 SER A C 1
ATOM 1114 O O . SER A 1 154 ? -14.814 -7.095 25.725 1.00 93.25 154 SER A O 1
ATOM 1116 N N . VAL A 1 155 ? -14.712 -8.234 23.787 1.00 97.75 155 VAL A N 1
ATOM 1117 C CA . VAL A 1 155 ? -13.338 -7.874 23.438 1.00 97.75 155 VAL A CA 1
ATOM 1118 C C . VAL A 1 155 ? -13.275 -7.482 21.970 1.00 97.75 155 VAL A C 1
ATOM 1120 O O . VAL A 1 155 ? -13.957 -8.061 21.126 1.00 97.75 155 VAL A O 1
ATOM 1123 N N . SER A 1 156 ? -12.460 -6.482 21.661 1.00 91.31 156 SER A N 1
ATOM 1124 C CA . SER A 1 156 ? -12.143 -6.070 20.293 1.00 91.31 156 SER A CA 1
ATOM 1125 C C . SER A 1 156 ? -10.634 -5.945 20.122 1.00 91.31 156 SER A C 1
ATOM 1127 O O . SER A 1 156 ? -9.909 -5.775 21.099 1.00 91.31 156 SER A O 1
ATOM 1129 N N . LEU A 1 157 ? -10.148 -6.049 18.889 1.00 87.62 157 LEU A N 1
ATOM 1130 C CA . LEU A 1 157 ? -8.724 -5.952 18.575 1.00 87.62 157 LEU A CA 1
ATOM 1131 C C . LEU A 1 157 ? -8.401 -4.622 17.897 1.00 87.62 157 LEU A C 1
ATOM 1133 O O . LEU A 1 157 ? -9.226 -4.080 17.164 1.00 87.62 157 LEU A O 1
ATOM 1137 N N . SER A 1 158 ? -7.178 -4.124 18.089 1.00 78.25 158 SER A N 1
ATOM 1138 C CA . SER A 1 158 ? -6.686 -2.916 17.412 1.00 78.25 158 SER A CA 1
ATOM 1139 C C . SER A 1 158 ? -6.607 -3.063 15.888 1.00 78.25 158 SER A C 1
ATOM 1141 O O . SER A 1 158 ? -6.563 -2.056 15.179 1.00 78.25 158 SER A O 1
ATOM 1143 N N . ARG A 1 159 ? -6.586 -4.304 15.381 1.00 76.12 159 ARG A N 1
ATOM 1144 C CA . ARG A 1 159 ? -6.510 -4.656 13.958 1.00 76.12 159 ARG A CA 1
ATOM 1145 C C . ARG A 1 159 ? -7.342 -5.908 13.670 1.00 76.12 159 ARG A C 1
ATOM 1147 O O . ARG A 1 159 ? -7.368 -6.828 14.484 1.00 76.12 159 ARG A O 1
ATOM 1154 N N . SER A 1 160 ? -7.988 -5.946 12.505 1.00 73.88 160 SER A N 1
ATOM 1155 C CA . SER A 1 160 ? -8.698 -7.125 11.984 1.00 73.88 160 SER A CA 1
ATOM 1156 C C . SER A 1 160 ? -7.805 -8.034 11.138 1.00 73.88 160 SER A C 1
ATOM 1158 O O . SER A 1 160 ? -8.142 -9.202 10.945 1.00 73.88 160 SER A O 1
ATOM 1160 N N . ASP A 1 161 ? -6.679 -7.516 10.641 1.00 69.56 161 ASP A N 1
ATOM 1161 C CA . ASP A 1 161 ? -5.663 -8.272 9.916 1.00 69.56 161 ASP A CA 1
ATOM 1162 C C . ASP A 1 161 ? -4.239 -7.675 10.035 1.00 69.56 161 ASP A C 1
ATOM 1164 O O . ASP A 1 161 ? -4.017 -6.565 10.543 1.00 69.56 161 ASP A O 1
ATOM 1168 N N . MET A 1 162 ? -3.252 -8.466 9.604 1.00 73.00 162 MET A N 1
ATOM 1169 C CA . MET A 1 162 ? -1.829 -8.125 9.520 1.00 73.00 162 MET A CA 1
ATOM 1170 C C . MET A 1 162 ? -1.183 -8.800 8.304 1.00 73.00 162 MET A C 1
ATOM 1172 O O . MET A 1 162 ? -1.498 -9.948 7.995 1.00 73.00 162 MET A O 1
ATOM 1176 N N . LEU A 1 163 ? -0.238 -8.119 7.653 1.00 69.69 163 LEU A N 1
ATOM 1177 C CA . LEU A 1 163 ? 0.594 -8.670 6.580 1.00 69.69 163 LEU A CA 1
ATOM 1178 C C . LEU A 1 163 ? 2.066 -8.634 6.997 1.00 69.69 163 LEU A C 1
ATOM 1180 O O . LEU A 1 163 ? 2.571 -7.596 7.416 1.00 69.69 163 LEU A O 1
ATOM 1184 N N . PHE A 1 164 ? 2.752 -9.760 6.836 1.00 69.56 164 PHE A N 1
ATOM 1185 C CA . PHE A 1 164 ? 4.185 -9.895 7.059 1.00 69.56 164 PHE A CA 1
ATOM 1186 C C . PHE A 1 164 ? 4.879 -10.521 5.853 1.00 69.56 164 PHE A C 1
ATOM 1188 O O . PHE A 1 164 ? 4.278 -11.273 5.081 1.00 69.56 164 PHE A O 1
ATOM 1195 N N . TYR A 1 165 ? 6.185 -10.285 5.763 1.00 67.62 165 TYR A N 1
ATOM 1196 C CA . TYR A 1 165 ? 7.067 -10.923 4.796 1.00 67.62 165 TYR A CA 1
ATOM 1197 C C . TYR A 1 165 ? 8.146 -11.716 5.537 1.00 67.62 165 TYR A C 1
ATOM 1199 O O . TYR A 1 165 ? 8.840 -11.172 6.395 1.00 67.62 165 TYR A O 1
ATOM 1207 N N . ILE A 1 166 ? 8.274 -13.014 5.250 1.00 74.62 166 ILE A N 1
ATOM 1208 C CA . ILE A 1 166 ? 9.138 -13.924 6.025 1.00 74.62 166 ILE A CA 1
ATOM 1209 C C . ILE A 1 166 ? 10.635 -13.615 5.876 1.00 74.62 166 ILE A C 1
ATOM 1211 O O . ILE A 1 166 ? 11.439 -13.909 6.753 1.00 74.62 166 ILE A O 1
ATOM 1215 N N . ASP A 1 167 ? 11.000 -12.991 4.766 1.00 63.00 167 ASP A N 1
ATOM 1216 C CA . ASP A 1 167 ? 12.331 -12.508 4.415 1.00 63.00 167 ASP A CA 1
ATOM 1217 C C . ASP A 1 167 ? 12.596 -11.068 4.888 1.00 63.00 167 ASP A C 1
ATOM 1219 O O . ASP A 1 167 ? 13.699 -10.547 4.718 1.00 63.00 167 ASP A O 1
ATOM 1223 N N . ARG A 1 168 ? 11.609 -10.439 5.538 1.00 63.22 168 ARG A N 1
ATOM 1224 C CA . ARG A 1 168 ? 11.726 -9.169 6.267 1.00 63.22 168 ARG A CA 1
ATOM 1225 C C . ARG A 1 168 ? 10.981 -9.275 7.607 1.00 63.22 168 ARG A C 1
ATOM 1227 O O . ARG A 1 168 ? 9.970 -8.593 7.790 1.00 63.22 168 ARG A O 1
ATOM 1234 N N . PRO A 1 169 ? 11.421 -10.148 8.533 1.00 57.78 169 PRO A N 1
ATOM 1235 C CA . PRO A 1 169 ? 10.661 -10.438 9.740 1.00 57.78 169 PRO A CA 1
ATOM 1236 C C . PRO A 1 169 ? 10.684 -9.234 10.686 1.00 57.78 169 PRO A C 1
ATOM 1238 O O . PRO A 1 169 ? 11.622 -9.026 11.453 1.00 57.78 169 PRO A O 1
ATOM 1241 N N . VAL A 1 170 ? 9.623 -8.438 10.619 1.00 66.44 170 VAL A N 1
ATOM 1242 C CA . VAL A 1 170 ? 9.273 -7.413 11.602 1.00 66.44 170 VAL A CA 1
ATOM 1243 C C . VAL A 1 170 ? 8.114 -7.968 12.425 1.00 66.44 170 VAL A C 1
ATOM 1245 O O . VAL A 1 170 ? 7.257 -8.662 11.883 1.00 66.44 170 VAL A O 1
ATOM 1248 N N . THR A 1 171 ? 8.092 -7.715 13.730 1.00 76.50 171 THR A N 1
ATOM 1249 C CA . THR A 1 171 ? 6.961 -8.075 14.598 1.00 76.50 171 THR A CA 1
ATOM 1250 C C . THR A 1 171 ? 5.970 -6.916 14.685 1.00 76.50 171 THR A C 1
ATOM 1252 O O . THR A 1 171 ? 6.328 -5.765 14.435 1.00 76.50 171 THR A O 1
ATOM 1255 N N . ALA A 1 172 ? 4.714 -7.193 15.034 1.00 74.38 172 ALA A N 1
ATOM 1256 C CA . ALA A 1 172 ? 3.708 -6.146 15.219 1.00 74.38 172 ALA A CA 1
ATOM 1257 C C . ALA A 1 172 ? 2.933 -6.333 16.523 1.00 74.38 172 ALA A C 1
ATOM 1259 O O . ALA A 1 172 ? 2.558 -7.446 16.881 1.00 74.38 172 ALA A O 1
ATOM 1260 N N . GLN A 1 173 ? 2.652 -5.230 17.215 1.00 88.50 173 GLN A N 1
ATOM 1261 C CA . GLN A 1 173 ? 1.808 -5.232 18.406 1.00 88.50 173 GLN A CA 1
ATOM 1262 C C . GLN A 1 173 ? 0.327 -5.299 18.012 1.00 88.50 173 GLN A C 1
ATOM 1264 O O . GLN A 1 173 ? -0.176 -4.440 17.283 1.00 88.50 173 GLN A O 1
ATOM 1269 N N . LEU A 1 174 ? -0.387 -6.287 18.543 1.00 90.38 174 LEU A N 1
ATOM 1270 C CA . LEU A 1 174 ? -1.841 -6.390 18.510 1.00 90.38 174 LEU A CA 1
ATOM 1271 C C . LEU A 1 174 ? -2.373 -6.120 19.922 1.00 90.38 174 LEU A C 1
ATOM 1273 O O . LEU A 1 174 ? -1.876 -6.676 20.896 1.00 90.38 174 LEU A O 1
ATOM 1277 N N . THR A 1 175 ? -3.351 -5.232 20.058 1.00 90.25 175 THR A N 1
ATOM 1278 C CA . THR A 1 175 ? -3.895 -4.832 21.365 1.00 90.25 175 THR A CA 1
ATOM 1279 C C . THR A 1 175 ? -5.338 -5.292 21.467 1.00 90.25 175 THR A C 1
ATOM 1281 O O . THR A 1 175 ? -6.101 -5.119 20.518 1.00 90.25 175 THR A O 1
ATOM 1284 N N . ALA A 1 176 ? -5.714 -5.857 22.612 1.00 95.06 176 ALA A N 1
ATOM 1285 C CA . ALA A 1 176 ? -7.089 -6.223 22.921 1.00 95.06 176 ALA A CA 1
ATOM 1286 C C . ALA A 1 176 ? -7.734 -5.166 23.830 1.00 95.06 176 ALA A C 1
ATOM 1288 O O . ALA A 1 176 ? -7.165 -4.778 24.848 1.00 95.06 176 ALA A O 1
ATOM 1289 N N . ASN A 1 177 ? -8.934 -4.718 23.468 1.00 92.38 177 ASN A N 1
ATOM 1290 C CA . ASN A 1 177 ? -9.738 -3.770 24.228 1.00 92.38 177 ASN A CA 1
ATOM 1291 C C . ASN A 1 177 ? -10.949 -4.501 24.813 1.00 92.38 177 ASN A C 1
ATOM 1293 O O . ASN A 1 177 ? -11.862 -4.875 24.071 1.00 92.38 177 ASN A O 1
ATOM 1297 N N . VAL A 1 178 ? -10.946 -4.696 26.132 1.00 96.56 178 VAL A N 1
ATOM 1298 C CA . VAL A 1 178 ? -12.053 -5.309 26.879 1.00 96.56 178 VAL A CA 1
ATOM 1299 C C . VAL A 1 178 ? -13.062 -4.233 27.265 1.00 96.56 178 VAL A C 1
ATOM 1301 O O . VAL A 1 178 ? -12.694 -3.216 27.859 1.00 96.56 178 VAL A O 1
ATOM 1304 N N . ALA A 1 179 ? -14.328 -4.461 26.927 1.00 90.31 179 ALA A N 1
ATOM 1305 C CA . ALA A 1 179 ? -15.440 -3.623 27.345 1.00 90.31 179 ALA A CA 1
ATOM 1306 C C . ALA A 1 179 ? -16.338 -4.394 28.323 1.00 90.31 179 ALA A C 1
ATOM 1308 O O . ALA A 1 179 ? -16.493 -5.605 28.164 1.00 90.31 179 ALA A O 1
ATOM 1309 N N . PRO A 1 180 ? -16.948 -3.715 29.304 1.00 91.56 180 PRO A N 1
ATOM 1310 C CA . PRO A 1 180 ? -16.870 -2.276 29.550 1.00 91.56 180 PRO A CA 1
ATOM 1311 C C . PRO A 1 180 ? -15.519 -1.845 30.147 1.00 91.56 180 PRO A C 1
ATOM 1313 O O . PRO A 1 180 ? -14.763 -2.649 30.688 1.00 91.56 180 PRO A O 1
ATOM 1316 N N . ALA A 1 181 ? -15.189 -0.555 30.021 1.00 88.44 181 ALA A N 1
ATOM 1317 C CA . ALA A 1 181 ? -13.869 -0.022 30.380 1.00 88.44 181 ALA A CA 1
ATOM 1318 C C . ALA A 1 181 ? -13.545 -0.095 31.883 1.00 88.44 181 ALA A C 1
ATOM 1320 O O . ALA A 1 181 ? -12.402 0.118 32.272 1.00 88.44 181 ALA A O 1
ATOM 1321 N N . ASP A 1 182 ? -14.516 -0.387 32.732 1.00 87.31 182 ASP A N 1
ATOM 1322 C CA . ASP A 1 182 ? -14.405 -0.602 34.174 1.00 87.31 182 ASP A CA 1
ATOM 1323 C C . ASP A 1 182 ? -14.647 -2.072 34.564 1.00 87.31 182 ASP A C 1
ATOM 1325 O O . ASP A 1 182 ? -14.847 -2.363 35.741 1.00 87.31 182 ASP A O 1
ATOM 1329 N N . ALA A 1 183 ? -14.595 -3.011 33.608 1.00 91.75 183 ALA A N 1
ATOM 1330 C CA . ALA A 1 183 ? -14.539 -4.437 33.920 1.00 91.75 183 ALA A CA 1
ATOM 1331 C C . ALA A 1 183 ? -13.404 -4.720 34.920 1.00 91.75 183 ALA A C 1
ATOM 1333 O O . ALA A 1 183 ? -12.285 -4.215 34.772 1.00 91.75 183 ALA A O 1
ATOM 1334 N N . THR A 1 184 ? -13.705 -5.509 35.951 1.00 92.88 184 THR A N 1
ATOM 1335 C CA . THR A 1 184 ? -12.787 -5.779 37.065 1.00 92.88 184 THR A CA 1
ATOM 1336 C C . THR A 1 184 ? -11.654 -6.715 36.643 1.00 92.88 184 THR A C 1
ATOM 1338 O O . THR A 1 184 ? -10.529 -6.554 37.110 1.00 92.88 184 THR A O 1
ATOM 1341 N N . ASN A 1 185 ? -11.919 -7.645 35.718 1.00 93.00 185 ASN A N 1
ATOM 1342 C CA . ASN A 1 185 ? -10.901 -8.457 35.058 1.00 93.00 185 ASN A CA 1
ATOM 1343 C C . ASN A 1 185 ? -10.820 -8.089 33.567 1.00 93.00 185 ASN A C 1
ATOM 1345 O O . ASN A 1 185 ? -11.801 -8.206 32.837 1.00 93.00 185 ASN A O 1
ATOM 1349 N N . LYS A 1 186 ? -9.640 -7.650 33.117 1.00 95.44 186 LYS A N 1
ATOM 1350 C CA . LYS A 1 186 ? -9.358 -7.295 31.713 1.00 95.44 186 LYS A CA 1
ATOM 1351 C C . LYS A 1 186 ? -8.258 -8.150 31.091 1.00 95.44 186 LYS A C 1
ATOM 1353 O O . LYS A 1 186 ? -7.742 -7.800 30.032 1.00 95.44 186 LYS A O 1
ATOM 1358 N N . ASN A 1 187 ? -7.867 -9.231 31.755 1.00 96.12 187 ASN A N 1
ATOM 1359 C CA . ASN A 1 187 ? -6.846 -10.125 31.240 1.00 96.12 187 ASN A CA 1
ATOM 1360 C C . ASN A 1 187 ? -7.352 -10.826 29.978 1.00 96.12 187 ASN A C 1
ATOM 1362 O O . ASN A 1 187 ? -8.519 -11.222 29.880 1.00 96.12 187 ASN A O 1
ATOM 1366 N N . VAL A 1 188 ? -6.443 -10.996 29.023 1.00 97.81 188 VAL A N 1
ATOM 1367 C CA . VAL A 1 188 ? -6.714 -11.617 27.730 1.00 97.81 188 VAL A CA 1
ATOM 1368 C C . VAL A 1 188 ? -5.684 -12.707 27.487 1.00 97.81 188 VAL A C 1
ATOM 1370 O O . VAL A 1 188 ? -4.485 -12.490 27.645 1.00 97.81 188 VAL A O 1
ATOM 1373 N N . LYS A 1 189 ? -6.161 -13.878 27.076 1.00 98.31 189 LYS A N 1
ATOM 1374 C CA . LYS A 1 189 ? -5.341 -14.984 26.594 1.00 98.31 189 LYS A CA 1
ATOM 1375 C C . LYS A 1 189 ? -5.190 -14.874 25.086 1.00 98.31 189 LYS A C 1
ATOM 1377 O O . LYS A 1 189 ? -6.177 -14.740 24.365 1.00 98.31 189 LYS A O 1
ATOM 1382 N N . TRP A 1 190 ? -3.951 -14.961 24.621 1.00 98.62 190 TRP A N 1
ATOM 1383 C CA . TRP A 1 190 ? -3.610 -14.930 23.205 1.00 98.62 190 TRP A CA 1
ATOM 1384 C C . TRP A 1 190 ? -3.314 -16.332 22.682 1.00 98.62 190 TRP A C 1
ATOM 1386 O O . TRP A 1 190 ? -2.696 -17.150 23.363 1.00 98.62 190 TRP A O 1
ATOM 1396 N N . SER A 1 191 ? -3.735 -16.614 21.454 1.00 98.50 191 SER A N 1
ATOM 1397 C CA . SER A 1 191 ? -3.390 -17.853 20.755 1.00 98.50 191 SER A CA 1
ATOM 1398 C C . SER A 1 191 ? -3.302 -17.643 19.243 1.00 98.50 191 SER A C 1
ATOM 1400 O O . SER A 1 191 ? -3.836 -16.674 18.707 1.00 98.50 191 SER A O 1
ATOM 1402 N N . SER A 1 192 ? -2.611 -18.550 18.551 1.00 98.50 192 SER A N 1
ATOM 1403 C CA . SER A 1 192 ? -2.584 -18.624 17.086 1.00 98.50 192 SER A CA 1
ATOM 1404 C C . SER A 1 192 ? -3.212 -19.936 16.637 1.00 98.50 192 SER A C 1
ATOM 1406 O O . SER A 1 192 ? -2.874 -20.992 17.171 1.00 98.50 192 SER A O 1
ATOM 1408 N N . GLU A 1 193 ? -4.088 -19.885 15.635 1.00 98.62 193 GLU A N 1
ATOM 1409 C CA . GLU A 1 193 ? -4.697 -21.086 15.047 1.00 98.62 193 GLU A CA 1
ATOM 1410 C C . GLU A 1 193 ? -3.684 -21.926 14.242 1.00 98.62 193 GLU A C 1
ATOM 1412 O O . GLU A 1 193 ? -3.887 -23.124 14.049 1.00 98.62 193 GLU A O 1
ATOM 1417 N N . ASN A 1 194 ? -2.575 -21.327 13.795 1.00 97.94 194 ASN A N 1
ATOM 1418 C CA . ASN A 1 194 ? -1.480 -21.999 13.099 1.00 97.94 194 ASN A CA 1
ATOM 1419 C C . ASN A 1 194 ? -0.133 -21.319 13.400 1.00 97.94 194 ASN A C 1
ATOM 1421 O O . ASN A 1 194 ? 0.274 -20.348 12.754 1.00 97.94 194 ASN A O 1
ATOM 1425 N N . THR A 1 195 ? 0.590 -21.887 14.365 1.00 98.00 195 THR A N 1
ATOM 1426 C CA . THR A 1 195 ? 1.901 -21.403 14.821 1.00 98.00 195 THR A CA 1
ATOM 1427 C C . THR A 1 195 ? 3.027 -21.601 13.807 1.00 98.00 195 THR A C 1
ATOM 1429 O O . THR A 1 195 ? 4.068 -20.967 13.947 1.00 98.00 195 THR A O 1
ATOM 1432 N N . ALA A 1 196 ? 2.833 -22.420 12.766 1.00 97.25 196 ALA A N 1
ATOM 1433 C CA . ALA A 1 196 ? 3.790 -22.527 11.664 1.00 97.25 196 ALA A CA 1
ATOM 1434 C C . ALA A 1 196 ? 3.718 -21.327 10.703 1.00 97.25 196 ALA A C 1
ATOM 1436 O O . ALA A 1 196 ? 4.652 -21.115 9.936 1.00 97.25 196 ALA A O 1
ATOM 1437 N N . VAL A 1 197 ? 2.629 -20.544 10.745 1.00 94.00 197 VAL A N 1
ATOM 1438 C CA . VAL A 1 197 ? 2.472 -19.314 9.953 1.00 94.00 197 VAL A CA 1
ATOM 1439 C C . VAL A 1 197 ? 2.844 -18.088 10.780 1.00 94.00 197 VAL A C 1
ATOM 1441 O O . VAL A 1 197 ? 3.711 -17.322 10.372 1.00 94.00 197 VAL A O 1
ATOM 1444 N N . ALA A 1 198 ? 2.237 -17.907 11.955 1.00 95.44 198 ALA A N 1
ATOM 1445 C CA . ALA A 1 198 ? 2.561 -16.805 12.862 1.00 95.44 198 ALA A CA 1
ATOM 1446 C C . ALA A 1 198 ? 2.304 -17.189 14.324 1.00 95.44 198 ALA A C 1
ATOM 1448 O O . ALA A 1 198 ? 1.378 -17.947 14.619 1.00 95.44 198 ALA A O 1
ATOM 1449 N N . SER A 1 199 ? 3.095 -16.642 15.244 1.00 97.81 199 SER A N 1
ATOM 1450 C CA . SER A 1 199 ? 2.912 -16.772 16.694 1.00 97.81 199 SER A CA 1
ATOM 1451 C C . SER A 1 199 ? 2.496 -15.442 17.319 1.00 97.81 199 SER A C 1
ATOM 1453 O O . SER A 1 199 ? 2.706 -14.384 16.733 1.00 97.81 199 SER A O 1
ATOM 1455 N N . VAL A 1 200 ? 1.942 -15.492 18.527 1.00 98.44 200 VAL A N 1
ATOM 1456 C CA . VAL A 1 200 ? 1.630 -14.324 19.359 1.00 98.44 200 VAL A CA 1
ATOM 1457 C C . VAL A 1 200 ? 2.113 -14.599 20.783 1.00 98.44 200 VAL A C 1
ATOM 1459 O O . 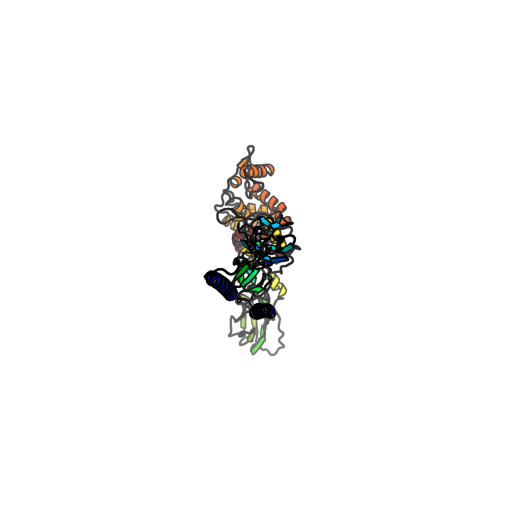VAL A 1 200 ? 1.996 -15.736 21.244 1.00 98.44 200 VAL A O 1
ATOM 1462 N N . ASP A 1 201 ? 2.699 -13.606 21.449 1.00 98.06 201 ASP A N 1
ATOM 1463 C CA . ASP A 1 201 ? 3.107 -13.721 22.854 1.00 98.06 201 ASP A CA 1
ATOM 1464 C C . ASP A 1 201 ? 2.006 -13.266 23.834 1.00 98.06 201 ASP A C 1
ATOM 1466 O O . ASP A 1 201 ? 0.920 -12.844 23.434 1.00 98.06 201 ASP A O 1
ATOM 1470 N N . GLU A 1 202 ? 2.275 -13.357 25.139 1.00 96.38 202 GLU A N 1
ATOM 1471 C CA . GLU A 1 202 ? 1.332 -12.961 26.200 1.00 96.38 202 GLU A CA 1
ATOM 1472 C C . GLU A 1 202 ? 0.965 -11.468 26.183 1.00 96.38 202 GLU A C 1
ATOM 1474 O O . GLU A 1 202 ? -0.090 -11.085 26.686 1.00 96.38 202 GLU A O 1
ATOM 1479 N N . ASN A 1 203 ? 1.805 -10.634 25.565 1.00 92.31 203 ASN A N 1
ATOM 1480 C CA . ASN A 1 203 ? 1.598 -9.197 25.447 1.00 92.31 203 ASN A CA 1
ATOM 1481 C C . ASN A 1 203 ? 0.896 -8.817 24.137 1.00 92.31 203 ASN A C 1
ATOM 1483 O O . ASN A 1 203 ? 0.620 -7.638 23.929 1.00 92.31 203 ASN A O 1
ATOM 1487 N N . GLY A 1 204 ? 0.591 -9.775 23.255 1.00 94.56 204 GLY A N 1
ATOM 1488 C CA . GLY A 1 204 ? -0.038 -9.530 21.958 1.00 94.56 204 GLY A CA 1
ATOM 1489 C C . GLY A 1 204 ? 0.945 -9.174 20.837 1.00 94.56 204 GLY A C 1
ATOM 1490 O O . GLY A 1 204 ? 0.526 -8.641 19.809 1.00 94.56 204 GLY A O 1
ATOM 1491 N N . VAL A 1 205 ? 2.245 -9.444 20.988 1.00 93.94 205 VAL A N 1
ATOM 1492 C CA . VAL A 1 205 ? 3.230 -9.243 19.914 1.00 93.94 205 VAL A CA 1
ATOM 1493 C C . VAL A 1 205 ? 3.161 -10.408 18.932 1.00 93.94 205 VAL A C 1
ATOM 1495 O O . VAL A 1 205 ? 3.478 -11.550 19.265 1.00 93.94 205 VAL A O 1
ATOM 1498 N N . VAL A 1 206 ? 2.765 -10.113 17.696 1.00 95.31 206 VAL A N 1
ATOM 1499 C CA . VAL A 1 206 ? 2.630 -11.079 16.604 1.00 95.31 206 VAL A CA 1
ATOM 1500 C C . VAL A 1 206 ? 3.944 -11.179 15.828 1.00 95.31 206 VAL A C 1
ATOM 1502 O O . VAL A 1 206 ? 4.509 -10.167 15.410 1.00 95.31 206 VAL A O 1
ATOM 1505 N N . THR A 1 207 ? 4.423 -12.407 15.624 1.00 92.19 207 THR A N 1
ATOM 1506 C CA . THR A 1 207 ? 5.677 -12.720 14.921 1.00 92.19 207 THR A CA 1
ATOM 1507 C C . THR A 1 207 ? 5.410 -13.656 13.737 1.00 92.19 207 THR A C 1
ATOM 1509 O O . THR A 1 207 ? 4.818 -14.720 13.946 1.00 92.19 207 THR A O 1
ATOM 1512 N N . PRO A 1 208 ? 5.836 -13.318 12.504 1.00 86.56 208 PRO A N 1
ATOM 1513 C CA . PRO A 1 208 ? 5.737 -14.229 11.365 1.00 86.56 208 PRO A CA 1
ATOM 1514 C C . PRO A 1 208 ? 6.739 -15.388 11.489 1.00 86.56 208 PRO A C 1
ATOM 1516 O O . PRO A 1 208 ? 7.896 -15.176 11.844 1.00 86.56 208 PRO A O 1
ATOM 1519 N N . ILE A 1 209 ? 6.303 -16.609 11.170 1.00 94.00 209 ILE A N 1
ATOM 1520 C CA . ILE A 1 209 ? 7.100 -17.848 11.268 1.00 94.00 209 ILE A CA 1
ATOM 1521 C C . ILE A 1 209 ? 7.256 -18.539 9.909 1.00 94.00 209 ILE A C 1
ATOM 1523 O O . ILE A 1 209 ? 8.323 -19.065 9.599 1.00 94.00 209 ILE A O 1
ATOM 1527 N N . GLY A 1 210 ? 6.217 -18.527 9.075 1.00 84.81 210 GLY A N 1
ATOM 1528 C CA . GLY A 1 210 ? 6.228 -19.190 7.775 1.00 84.81 210 GLY A CA 1
ATOM 1529 C C . GLY A 1 210 ? 5.116 -18.678 6.875 1.00 84.81 210 GLY A C 1
ATOM 1530 O O . GLY A 1 210 ? 4.146 -18.092 7.341 1.00 84.81 210 GLY A O 1
ATOM 1531 N N . THR A 1 211 ? 5.254 -18.872 5.567 1.00 81.12 211 THR A N 1
ATOM 1532 C CA . THR A 1 211 ? 4.269 -18.375 4.599 1.00 81.12 211 THR A CA 1
ATOM 1533 C C . THR A 1 211 ? 2.907 -19.040 4.772 1.00 81.12 211 THR A C 1
ATOM 1535 O O . THR A 1 211 ? 2.833 -20.260 4.921 1.00 81.12 211 THR A O 1
ATOM 1538 N N . GLY A 1 212 ? 1.830 -18.268 4.661 1.00 81.12 212 GLY A N 1
ATOM 1539 C CA . GLY A 1 212 ? 0.462 -18.767 4.732 1.00 81.12 212 GLY A CA 1
ATOM 1540 C C . GLY A 1 212 ? -0.507 -17.745 5.316 1.00 81.12 212 GLY A C 1
ATOM 1541 O O . GLY A 1 212 ? -0.251 -16.542 5.315 1.00 81.12 212 GLY A O 1
ATOM 1542 N N . THR A 1 213 ? -1.635 -18.236 5.822 1.00 82.69 213 THR A N 1
ATOM 1543 C CA . THR A 1 213 ? -2.648 -17.426 6.508 1.00 82.69 213 THR A CA 1
ATOM 1544 C C . THR A 1 213 ? -3.054 -18.118 7.808 1.00 82.69 213 THR A C 1
ATOM 1546 O O . THR A 1 213 ? -3.246 -19.333 7.818 1.00 82.69 213 THR A O 1
ATOM 1549 N N . THR A 1 214 ? -3.158 -17.370 8.907 1.00 97.44 214 THR A N 1
ATOM 1550 C CA . THR A 1 214 ? -3.587 -17.867 10.228 1.00 97.44 214 THR A CA 1
ATOM 1551 C C . THR A 1 214 ? -4.405 -16.812 10.963 1.00 97.44 214 THR A C 1
ATOM 1553 O O . THR A 1 214 ? -4.295 -15.637 10.639 1.00 97.44 214 THR A O 1
ATOM 1556 N N . ASN A 1 215 ? -5.193 -17.195 11.966 1.00 97.12 215 ASN A N 1
ATOM 1557 C CA . ASN A 1 215 ? -5.817 -16.235 12.874 1.00 97.12 215 ASN A CA 1
ATOM 1558 C C . ASN A 1 215 ? -5.044 -16.152 14.188 1.00 97.12 215 ASN A C 1
ATOM 1560 O O . ASN A 1 215 ? -4.696 -17.176 14.777 1.00 97.12 215 ASN A O 1
ATOM 1564 N N . ILE A 1 216 ? -4.861 -14.929 14.675 1.00 98.56 216 ILE A N 1
ATOM 1565 C CA . ILE A 1 216 ? -4.520 -14.646 16.067 1.00 98.56 216 ILE A CA 1
ATOM 1566 C C . ILE A 1 216 ? -5.815 -14.367 16.824 1.00 98.56 216 ILE A C 1
ATOM 1568 O O . ILE A 1 216 ? -6.631 -13.557 16.381 1.00 98.56 216 ILE A O 1
ATOM 1572 N N . VAL A 1 217 ? -6.011 -15.051 17.948 1.00 98.56 217 VAL A N 1
ATOM 1573 C CA . VAL A 1 217 ? -7.230 -15.001 18.758 1.00 98.56 217 VAL A CA 1
ATOM 1574 C C . VAL A 1 217 ? -6.906 -14.413 20.126 1.00 98.56 217 VAL A C 1
ATOM 1576 O O . VAL A 1 217 ? -5.992 -14.884 20.801 1.00 98.56 217 VAL A O 1
ATOM 1579 N N . ALA A 1 218 ? -7.677 -13.405 20.523 1.00 98.38 218 ALA A N 1
ATOM 1580 C CA . ALA A 1 218 ? -7.748 -12.897 21.886 1.00 98.38 218 ALA A CA 1
ATOM 1581 C C . ALA A 1 218 ? -9.014 -13.437 22.553 1.00 98.38 218 ALA A C 1
ATOM 1583 O O . ALA A 1 218 ? -10.095 -13.298 21.982 1.00 98.38 218 ALA A O 1
ATOM 1584 N N . GLU A 1 219 ? -8.888 -14.006 23.749 1.00 98.38 219 GLU A N 1
ATOM 1585 C CA . GLU A 1 219 ? -10.001 -14.484 24.575 1.00 98.38 219 GLU A CA 1
ATOM 1586 C C . GLU A 1 219 ? -9.944 -13.843 25.964 1.00 98.38 219 GLU A C 1
ATOM 1588 O O . GLU A 1 219 ? -8.905 -13.893 26.623 1.00 98.38 219 GLU A O 1
ATOM 1593 N N . THR A 1 220 ? -11.032 -13.228 26.430 1.00 97.56 220 THR A N 1
ATOM 1594 C CA . THR A 1 220 ? -11.085 -12.683 27.795 1.00 97.56 220 THR A CA 1
ATOM 1595 C C . THR A 1 220 ? -11.106 -13.810 28.819 1.00 97.56 220 THR A C 1
ATOM 1597 O O . THR A 1 220 ? -11.854 -14.774 28.673 1.00 97.56 220 THR A O 1
ATOM 1600 N N . GLU A 1 221 ? -10.318 -13.688 29.892 1.00 95.50 221 GLU A N 1
ATOM 1601 C CA . GLU A 1 221 ? -10.368 -14.675 30.984 1.00 95.50 221 GLU A CA 1
ATOM 1602 C C . GLU A 1 221 ? -11.735 -14.701 31.673 1.00 95.50 221 GLU A C 1
ATOM 1604 O O . GLU A 1 221 ? -12.197 -15.755 32.105 1.00 95.50 221 GLU A O 1
ATOM 1609 N N . ASP A 1 222 ? -12.371 -13.534 31.760 1.00 89.75 222 ASP A N 1
ATOM 1610 C CA . ASP A 1 222 ? -13.716 -13.355 32.282 1.00 89.75 222 ASP A CA 1
ATOM 1611 C C . ASP A 1 222 ? -14.734 -13.339 31.132 1.00 89.75 222 ASP A C 1
ATOM 1613 O O . ASP A 1 222 ? -14.566 -12.618 30.148 1.00 89.75 222 ASP A O 1
ATOM 1617 N N . GLY A 1 223 ? -15.765 -14.177 31.214 1.00 89.94 223 GLY A N 1
ATOM 1618 C CA . GLY A 1 223 ? -16.821 -14.296 30.201 1.00 89.94 223 GLY A CA 1
ATOM 1619 C C . GLY A 1 223 ? -16.466 -15.032 28.896 1.00 89.94 223 GLY A C 1
ATOM 1620 O O . GLY A 1 223 ? -17.386 -15.408 28.172 1.00 89.94 223 GLY A O 1
ATOM 1621 N N . GLY A 1 224 ? -15.187 -15.292 28.591 1.00 95.38 224 GLY A N 1
ATOM 1622 C CA . GLY A 1 224 ? -14.775 -16.084 27.417 1.00 95.38 224 GLY A CA 1
ATOM 1623 C C . GLY A 1 224 ? -15.092 -15.436 26.061 1.00 95.38 224 GLY A C 1
ATOM 1624 O O . GLY A 1 224 ? -15.336 -16.130 25.071 1.00 95.38 224 GLY A O 1
ATOM 1625 N N . PHE A 1 225 ? -15.139 -14.103 25.994 1.00 97.56 225 PHE A N 1
ATOM 1626 C CA . PHE A 1 225 ? -15.385 -13.379 24.748 1.00 97.56 225 PHE A CA 1
ATOM 1627 C C . PHE A 1 225 ? -14.159 -13.455 23.849 1.00 97.56 225 PHE A C 1
ATOM 1629 O O . PHE A 1 225 ? -13.038 -13.294 24.324 1.00 97.56 225 PHE A O 1
ATOM 1636 N N . THR A 1 226 ? -14.366 -13.648 22.544 1.00 97.81 226 THR A N 1
ATOM 1637 C CA . THR A 1 226 ? -13.269 -13.800 21.580 1.00 97.81 226 THR A CA 1
ATOM 1638 C C . THR A 1 226 ? -13.286 -12.737 20.488 1.00 97.81 226 THR A C 1
ATOM 1640 O O . THR A 1 226 ? -14.343 -12.311 20.024 1.00 97.81 226 THR A O 1
ATOM 1643 N N . ALA A 1 227 ? -12.095 -12.343 20.038 1.00 95.75 227 ALA A N 1
ATOM 1644 C CA . ALA A 1 227 ? -11.880 -11.542 18.837 1.00 95.75 227 ALA A CA 1
ATOM 1645 C C . ALA A 1 227 ? -10.702 -12.108 18.033 1.00 95.75 227 ALA A C 1
ATOM 1647 O O . ALA A 1 227 ? -9.786 -12.705 18.601 1.00 95.75 227 ALA A O 1
ATOM 1648 N N . LYS A 1 228 ? -10.732 -11.940 16.705 1.00 96.00 228 LYS A N 1
ATOM 1649 C CA . LYS A 1 228 ? -9.744 -12.528 15.786 1.00 96.00 228 LYS A CA 1
ATOM 1650 C C . LYS A 1 228 ? -9.109 -11.486 14.870 1.00 96.00 228 LYS A C 1
ATOM 1652 O O . LYS A 1 228 ? -9.790 -10.570 14.417 1.00 96.00 228 LYS A O 1
ATOM 1657 N N . CYS A 1 229 ? -7.826 -11.676 14.578 1.00 87.56 229 CYS A N 1
ATOM 1658 C CA . CYS A 1 229 ? -7.055 -10.931 13.587 1.00 87.56 229 CYS A CA 1
ATOM 1659 C C . CYS A 1 229 ? -6.463 -11.913 12.567 1.00 87.56 229 CYS A C 1
ATOM 1661 O O . CYS A 1 229 ? -5.793 -12.870 12.959 1.00 87.56 229 CYS A O 1
ATOM 1663 N N . ILE A 1 230 ? -6.712 -11.695 11.274 1.00 81.94 230 ILE A N 1
ATOM 1664 C CA . ILE A 1 230 ? -6.200 -12.548 10.193 1.00 81.94 230 ILE A CA 1
ATOM 1665 C C . ILE A 1 230 ? -4.765 -12.130 9.853 1.00 81.94 230 ILE A C 1
ATOM 1667 O O . ILE A 1 230 ? -4.518 -11.010 9.426 1.00 81.94 230 ILE A O 1
ATOM 1671 N N . VAL A 1 231 ? -3.807 -13.034 9.980 1.00 85.44 231 VAL A N 1
ATOM 1672 C CA . VAL A 1 231 ? -2.402 -12.799 9.646 1.00 85.44 231 VAL A CA 1
ATOM 1673 C C . VAL A 1 231 ? -2.059 -13.471 8.325 1.00 85.44 231 VAL A C 1
ATOM 1675 O O . VAL A 1 231 ? -2.181 -14.688 8.191 1.00 85.44 231 VAL A O 1
ATOM 1678 N N . TYR A 1 232 ? -1.574 -12.683 7.371 1.00 65.88 232 TYR A N 1
ATOM 1679 C CA . TYR A 1 232 ? -0.996 -13.131 6.110 1.00 65.88 232 TYR A CA 1
ATOM 1680 C C . TYR A 1 232 ? 0.526 -13.061 6.207 1.00 65.88 232 TYR A C 1
ATOM 1682 O O . TYR A 1 232 ? 1.081 -12.022 6.553 1.00 65.88 232 TYR A O 1
ATOM 1690 N N . VAL A 1 233 ? 1.212 -14.147 5.870 1.00 76.19 233 VAL A N 1
ATOM 1691 C CA . VAL A 1 233 ? 2.673 -14.172 5.776 1.00 76.19 233 VAL A CA 1
ATOM 1692 C C . VAL A 1 233 ? 3.053 -14.603 4.372 1.00 76.19 233 VAL A C 1
ATOM 1694 O O . VAL A 1 233 ? 2.646 -15.664 3.897 1.00 76.19 233 VAL A O 1
ATOM 1697 N N . GLN A 1 234 ? 3.819 -13.767 3.689 1.00 68.88 234 GLN A N 1
ATOM 1698 C CA . GLN A 1 234 ? 4.223 -13.969 2.303 1.00 68.88 234 GLN A CA 1
ATOM 1699 C C . GLN A 1 234 ? 5.743 -13.870 2.182 1.00 68.88 234 GLN A C 1
ATOM 1701 O O . GLN A 1 234 ? 6.452 -13.741 3.178 1.00 68.88 234 GLN A O 1
ATOM 1706 N N . ILE A 1 235 ? 6.255 -13.979 0.962 1.00 58.97 235 ILE A N 1
ATOM 1707 C CA . ILE A 1 235 ? 7.666 -13.731 0.668 1.00 58.97 235 ILE A CA 1
ATOM 1708 C C . ILE A 1 235 ? 7.721 -12.465 -0.164 1.00 58.97 235 ILE A C 1
ATOM 1710 O O . ILE A 1 235 ? 6.946 -12.333 -1.112 1.00 58.97 235 ILE A O 1
ATOM 1714 N N . TYR A 1 236 ? 8.600 -11.543 0.210 1.00 53.78 236 TYR A N 1
ATOM 1715 C CA . TYR A 1 236 ? 8.815 -10.317 -0.531 1.00 53.78 236 TYR A CA 1
ATOM 1716 C C . TYR A 1 236 ? 9.652 -10.630 -1.777 1.00 53.78 236 TYR A C 1
ATOM 1718 O O . TYR A 1 236 ? 10.880 -10.607 -1.759 1.00 53.78 236 TYR A O 1
ATOM 1726 N N . ASP A 1 237 ? 8.984 -10.992 -2.871 1.00 57.56 237 ASP A N 1
ATOM 1727 C CA . ASP A 1 237 ? 9.678 -11.398 -4.089 1.00 57.56 237 ASP A CA 1
ATOM 1728 C C . ASP A 1 237 ? 10.374 -10.203 -4.754 1.00 57.56 237 ASP A C 1
ATOM 1730 O O . ASP A 1 237 ? 9.733 -9.245 -5.192 1.00 57.56 237 ASP A O 1
ATOM 1734 N N . ILE A 1 238 ? 11.707 -10.243 -4.797 1.00 54.44 238 ILE A N 1
ATOM 1735 C CA . ILE A 1 238 ? 12.522 -9.273 -5.527 1.00 54.44 238 ILE A CA 1
ATOM 1736 C C . ILE A 1 238 ? 12.897 -9.934 -6.857 1.00 54.44 238 ILE A C 1
ATOM 1738 O O . ILE A 1 238 ? 13.755 -10.824 -6.852 1.00 54.44 238 ILE A O 1
ATOM 1742 N N . PRO A 1 239 ? 12.285 -9.533 -7.984 1.00 57.38 239 PRO A N 1
ATOM 1743 C CA . PRO A 1 239 ? 12.601 -10.121 -9.277 1.00 57.38 239 PRO A CA 1
ATOM 1744 C C . PRO A 1 239 ? 13.970 -9.651 -9.770 1.00 57.38 239 PRO A C 1
ATOM 1746 O O . PRO A 1 239 ? 14.466 -8.584 -9.376 1.00 57.38 239 PRO A O 1
ATOM 1749 N N . VAL A 1 240 ? 14.564 -10.447 -10.660 1.00 67.56 240 VAL A N 1
ATOM 1750 C CA . VAL A 1 240 ? 15.684 -9.995 -11.489 1.00 67.56 240 VAL A CA 1
ATOM 1751 C C . VAL A 1 240 ? 15.198 -8.828 -12.354 1.00 67.56 240 VAL A C 1
ATOM 1753 O O . VAL A 1 240 ? 14.027 -8.703 -12.692 1.00 67.56 240 VAL A O 1
ATOM 1756 N N . ARG A 1 241 ? 16.089 -7.871 -12.587 1.00 64.81 241 ARG A N 1
ATOM 1757 C CA . ARG A 1 241 ? 15.841 -6.682 -13.415 1.00 64.81 241 ARG A CA 1
ATOM 1758 C C . ARG A 1 241 ? 16.857 -6.559 -14.530 1.00 64.81 241 ARG A C 1
ATOM 1760 O O . ARG A 1 241 ? 16.587 -5.933 -15.545 1.00 64.81 241 ARG A O 1
ATOM 1767 N N . GLY A 1 242 ? 18.041 -7.114 -14.303 1.00 77.38 242 GLY A N 1
ATOM 1768 C CA . GLY A 1 242 ? 19.129 -7.129 -15.254 1.00 77.38 242 GLY A CA 1
ATOM 1769 C C . GLY A 1 242 ? 20.075 -8.273 -14.978 1.00 77.38 242 GLY A C 1
ATOM 1770 O O . GLY A 1 242 ? 20.434 -8.537 -13.828 1.00 77.38 242 GLY A O 1
ATOM 1771 N N . VAL A 1 243 ? 20.527 -8.894 -16.055 1.00 92.38 243 VAL A N 1
ATOM 1772 C CA . VAL A 1 243 ? 21.712 -9.741 -16.066 1.00 92.38 243 VAL A CA 1
ATOM 1773 C C . VAL A 1 243 ? 22.759 -9.047 -16.919 1.00 92.38 243 VAL A C 1
ATOM 1775 O O . VAL A 1 243 ? 22.429 -8.444 -17.934 1.00 92.38 243 VAL A O 1
ATOM 1778 N N . PHE A 1 244 ? 24.015 -9.079 -16.494 1.00 93.69 244 PHE A N 1
ATOM 1779 C CA . PHE A 1 244 ? 25.104 -8.429 -17.211 1.00 93.69 244 PHE A CA 1
ATOM 1780 C C . PHE A 1 244 ? 26.290 -9.370 -17.327 1.00 93.69 244 PHE A C 1
ATOM 1782 O O . PHE A 1 244 ? 26.787 -9.862 -16.317 1.00 93.69 244 PHE A O 1
ATOM 1789 N N . ILE A 1 245 ? 26.776 -9.571 -18.545 1.00 96.88 245 ILE A N 1
ATOM 1790 C CA . ILE A 1 245 ? 28.056 -10.197 -18.840 1.00 96.88 245 ILE A CA 1
ATOM 1791 C C . ILE A 1 245 ? 29.154 -9.182 -18.521 1.00 96.88 245 ILE A C 1
ATOM 1793 O O . ILE A 1 245 ? 29.268 -8.113 -19.135 1.00 96.88 245 ILE A O 1
ATOM 1797 N N . THR A 1 246 ? 29.985 -9.528 -17.550 1.00 94.19 246 THR A N 1
ATOM 1798 C CA . THR A 1 246 ? 31.174 -8.776 -17.161 1.00 94.19 246 THR A CA 1
ATOM 1799 C C . THR A 1 246 ? 32.425 -9.530 -17.606 1.00 94.19 246 THR A C 1
ATOM 1801 O O . THR A 1 246 ? 32.393 -10.740 -17.834 1.00 94.19 246 THR A O 1
ATOM 1804 N N . ASN A 1 247 ? 33.546 -8.818 -17.750 1.00 94.75 247 ASN A N 1
ATOM 1805 C CA . ASN A 1 247 ? 34.796 -9.381 -18.275 1.00 94.75 247 ASN A CA 1
ATOM 1806 C C . ASN A 1 247 ? 34.706 -9.857 -19.746 1.00 94.75 247 ASN A C 1
ATOM 1808 O O . ASN A 1 247 ? 35.450 -10.734 -20.146 1.00 94.75 247 ASN A O 1
ATOM 1812 N N . ALA A 1 248 ? 33.803 -9.318 -20.573 1.00 96.31 248 ALA A N 1
ATOM 1813 C CA . ALA A 1 248 ? 33.713 -9.683 -21.990 1.00 96.31 248 ALA A CA 1
ATOM 1814 C C . ALA A 1 248 ? 34.891 -9.118 -22.797 1.00 96.31 248 ALA A C 1
ATOM 1816 O O . ALA A 1 248 ? 35.332 -7.990 -22.549 1.00 96.31 248 ALA A O 1
ATOM 1817 N N . VAL A 1 249 ? 35.352 -9.867 -23.804 1.00 96.88 249 VAL A N 1
ATOM 1818 C CA . VAL A 1 249 ? 36.475 -9.506 -24.686 1.00 96.88 249 VAL A CA 1
ATOM 1819 C C . VAL A 1 249 ? 36.077 -9.555 -26.158 1.00 96.88 249 VAL A C 1
ATOM 1821 O O . VAL A 1 249 ? 35.234 -10.353 -26.553 1.00 96.88 249 VAL A O 1
ATOM 1824 N N . GLU A 1 250 ? 36.703 -8.715 -26.982 1.00 96.88 250 GLU A N 1
ATOM 1825 C CA . GLU A 1 250 ? 36.425 -8.649 -28.426 1.00 96.88 250 GLU A CA 1
ATOM 1826 C C . GLU A 1 250 ? 36.863 -9.921 -29.174 1.00 96.88 250 GLU A C 1
ATOM 1828 O O . GLU A 1 250 ? 36.215 -10.342 -30.138 1.00 96.88 250 GLU A O 1
ATOM 1833 N N . ALA A 1 251 ? 37.956 -10.547 -28.727 1.00 96.88 251 ALA A N 1
ATOM 1834 C CA . ALA A 1 251 ? 38.521 -11.723 -29.370 1.00 96.88 251 ALA A CA 1
ATOM 1835 C C . ALA A 1 251 ? 39.259 -12.659 -28.399 1.00 96.88 251 ALA A C 1
ATOM 1837 O O . ALA A 1 251 ? 39.750 -12.229 -27.354 1.00 96.88 251 ALA A O 1
ATOM 1838 N N . MET A 1 252 ? 39.384 -13.928 -28.795 1.00 97.12 252 MET A N 1
ATOM 1839 C CA . MET A 1 252 ? 40.217 -14.950 -28.147 1.00 97.12 252 MET A CA 1
ATOM 1840 C C . MET A 1 252 ? 40.853 -15.877 -29.195 1.00 97.12 252 MET A C 1
ATOM 1842 O O . MET A 1 252 ? 40.372 -15.960 -30.326 1.00 97.12 252 MET A O 1
ATOM 1846 N N . ARG A 1 253 ? 41.925 -16.591 -28.838 1.00 96.75 253 ARG A N 1
ATOM 1847 C CA . ARG A 1 253 ? 42.584 -17.537 -29.752 1.00 96.75 253 ARG A CA 1
ATOM 1848 C C . ARG A 1 253 ? 41.890 -18.890 -29.792 1.00 96.75 253 ARG A C 1
ATOM 1850 O O . ARG A 1 253 ? 41.405 -19.373 -28.771 1.00 96.75 253 ARG A O 1
ATOM 1857 N N . VAL A 1 254 ? 41.906 -19.535 -30.954 1.00 96.88 254 VAL A N 1
ATOM 1858 C CA . VAL A 1 254 ? 41.499 -20.944 -31.088 1.00 96.88 254 VAL A CA 1
ATOM 1859 C C . VAL A 1 254 ? 42.347 -21.835 -30.168 1.00 96.88 254 VAL A C 1
ATOM 1861 O O . VAL A 1 254 ? 43.533 -21.581 -29.965 1.00 96.88 254 VAL A O 1
ATOM 1864 N N . ASN A 1 255 ? 41.735 -22.884 -29.612 1.00 94.94 255 ASN A N 1
ATOM 1865 C CA . ASN A 1 255 ? 42.290 -23.799 -28.607 1.00 94.94 255 ASN A CA 1
ATOM 1866 C C . ASN A 1 255 ? 42.626 -23.149 -27.254 1.00 94.94 255 ASN A C 1
ATOM 1868 O O . ASN A 1 255 ? 43.428 -23.695 -26.495 1.00 94.94 255 ASN A O 1
ATOM 1872 N N . THR A 1 256 ? 42.023 -22.001 -26.933 1.00 96.50 256 THR A N 1
ATOM 1873 C CA . THR A 1 256 ? 42.135 -21.379 -25.607 1.00 96.50 256 THR A CA 1
ATOM 1874 C C . THR A 1 256 ? 40.796 -21.360 -24.886 1.00 96.50 256 THR A C 1
ATOM 1876 O O . THR A 1 256 ? 39.734 -21.471 -25.506 1.00 96.50 256 THR A O 1
ATOM 1879 N N . ASP A 1 257 ? 40.864 -21.222 -23.565 1.00 97.38 257 ASP A N 1
ATOM 1880 C CA . ASP A 1 257 ? 39.706 -21.029 -22.704 1.00 97.38 257 ASP A CA 1
ATOM 1881 C C . ASP A 1 257 ? 39.696 -19.601 -22.147 1.00 97.38 257 ASP A C 1
ATOM 1883 O O . ASP A 1 257 ? 40.755 -18.999 -21.942 1.00 97.38 257 ASP A O 1
ATOM 1887 N N . TYR A 1 258 ? 38.506 -19.073 -21.862 1.00 97.69 258 TYR A N 1
ATOM 1888 C CA . TYR A 1 258 ? 38.337 -17.745 -21.271 1.00 97.69 258 TYR A CA 1
ATOM 1889 C C . TYR A 1 258 ? 37.163 -17.724 -20.290 1.00 97.69 258 TYR A C 1
ATOM 1891 O O . TYR A 1 258 ? 36.105 -18.265 -20.588 1.00 97.69 258 TYR A O 1
ATOM 1899 N N . GLU A 1 259 ? 37.323 -17.100 -19.124 1.00 97.56 259 GLU A N 1
ATOM 1900 C CA . GLU A 1 259 ? 36.268 -17.037 -18.106 1.00 97.56 259 GLU A CA 1
ATOM 1901 C C . GLU A 1 259 ? 35.537 -15.692 -18.150 1.00 97.56 259 GLU A C 1
ATOM 1903 O O . GLU A 1 259 ? 36.104 -14.632 -17.856 1.00 97.56 259 GLU A O 1
ATOM 1908 N N . LEU A 1 260 ? 34.252 -15.740 -18.506 1.00 98.00 260 LEU A N 1
ATOM 1909 C CA . LEU A 1 260 ? 33.343 -14.618 -18.314 1.00 98.00 260 LEU A CA 1
ATOM 1910 C C . LEU A 1 260 ? 32.919 -14.538 -16.848 1.00 98.00 260 LEU A C 1
ATOM 1912 O O . LEU A 1 260 ? 32.967 -15.510 -16.098 1.00 98.00 260 LEU A O 1
ATOM 1916 N N . THR A 1 261 ? 32.454 -13.362 -16.449 1.00 94.88 261 THR A N 1
ATOM 1917 C CA . THR A 1 261 ? 31.763 -13.172 -15.172 1.00 94.88 261 THR A CA 1
ATOM 1918 C C . THR A 1 261 ? 30.367 -12.627 -15.440 1.00 94.88 261 THR A C 1
ATOM 1920 O O . THR A 1 261 ? 30.064 -12.166 -16.542 1.00 94.88 261 THR A O 1
ATOM 1923 N N . SER A 1 262 ? 29.491 -12.704 -14.445 1.00 94.56 262 SER A N 1
ATOM 1924 C CA . SER A 1 262 ? 28.129 -12.191 -14.554 1.00 94.56 262 SER A CA 1
ATOM 1925 C C . SER A 1 262 ? 27.735 -11.387 -13.328 1.00 94.56 262 SER A C 1
ATOM 1927 O O . SER A 1 262 ? 28.142 -11.708 -12.210 1.00 94.56 262 SER A O 1
ATOM 1929 N N . TYR A 1 263 ? 26.861 -10.408 -13.525 1.00 88.75 263 TYR A N 1
ATOM 1930 C CA . TYR A 1 263 ? 26.229 -9.640 -12.463 1.00 88.75 263 TYR A CA 1
ATOM 1931 C C . TYR A 1 263 ? 24.705 -9.715 -12.592 1.00 88.75 263 TYR A C 1
ATOM 1933 O O . TYR A 1 263 ? 24.170 -9.536 -13.683 1.00 88.75 263 TYR A O 1
ATOM 1941 N N . ILE A 1 264 ? 24.012 -9.948 -11.474 1.00 83.88 264 ILE A N 1
ATOM 1942 C CA . ILE A 1 264 ? 22.546 -9.913 -11.377 1.00 83.88 264 ILE A CA 1
ATOM 1943 C C . ILE A 1 264 ? 22.140 -8.652 -10.617 1.00 83.88 264 ILE A C 1
ATOM 1945 O O . ILE A 1 264 ? 22.628 -8.407 -9.510 1.00 83.88 264 ILE A O 1
ATOM 1949 N N . TYR A 1 265 ? 21.226 -7.878 -11.196 1.00 69.94 265 TYR A N 1
ATOM 1950 C CA . TYR A 1 265 ? 20.633 -6.698 -10.581 1.00 69.94 265 TYR A CA 1
ATOM 1951 C C . TYR A 1 265 ? 19.136 -6.915 -10.297 1.00 69.94 265 TYR A C 1
ATOM 1953 O O . TYR A 1 265 ? 18.421 -7.346 -11.200 1.00 69.94 265 TYR A O 1
ATOM 1961 N N . PRO A 1 266 ? 18.638 -6.568 -9.094 1.00 58.06 266 PRO A N 1
ATOM 1962 C CA . PRO A 1 266 ? 19.415 -6.246 -7.898 1.00 58.06 266 PRO A CA 1
ATOM 1963 C C . PRO A 1 266 ? 20.096 -7.502 -7.321 1.00 58.06 266 PRO A C 1
ATOM 1965 O O . PRO A 1 266 ? 19.631 -8.624 -7.510 1.00 58.06 266 PRO A O 1
ATOM 1968 N N . GLN A 1 267 ? 21.190 -7.331 -6.569 1.00 66.00 267 GLN A N 1
ATOM 1969 C CA . GLN A 1 267 ? 21.950 -8.470 -6.022 1.00 66.00 267 GLN A CA 1
ATOM 1970 C C . GLN A 1 267 ? 21.156 -9.333 -5.033 1.00 66.00 267 GLN A C 1
ATOM 1972 O O . GLN A 1 267 ? 21.538 -10.471 -4.768 1.00 66.00 267 GLN A O 1
ATOM 1977 N N . ASN A 1 268 ? 20.080 -8.805 -4.457 1.00 56.72 268 ASN A N 1
ATOM 1978 C CA . ASN A 1 268 ? 19.180 -9.518 -3.556 1.00 56.72 268 ASN A CA 1
ATOM 1979 C C . ASN A 1 268 ? 17.940 -10.080 -4.269 1.00 56.72 268 ASN A C 1
ATOM 1981 O O . ASN A 1 268 ? 16.994 -10.461 -3.584 1.00 56.72 268 ASN A O 1
ATOM 1985 N N . ALA A 1 269 ? 17.947 -10.154 -5.607 1.00 63.44 269 ALA A N 1
ATOM 1986 C CA . ALA A 1 269 ? 16.924 -10.876 -6.350 1.00 63.44 269 ALA A CA 1
ATOM 1987 C C . ALA A 1 269 ? 16.802 -12.317 -5.837 1.00 63.44 269 ALA A C 1
ATOM 1989 O O . ALA A 1 269 ? 17.805 -12.951 -5.482 1.00 63.44 269 ALA A O 1
ATOM 1990 N N . ARG A 1 270 ? 15.568 -12.815 -5.759 1.00 69.12 270 ARG A N 1
ATOM 1991 C CA . ARG A 1 270 ? 15.270 -14.091 -5.111 1.00 69.12 270 ARG A CA 1
ATOM 1992 C C . ARG A 1 270 ? 15.657 -15.285 -5.977 1.00 69.12 270 ARG A C 1
ATOM 1994 O O . ARG A 1 270 ? 16.352 -16.180 -5.497 1.00 69.12 270 ARG A O 1
ATOM 2001 N N . ASP A 1 271 ? 15.218 -15.299 -7.231 1.00 77.75 271 ASP A N 1
ATOM 2002 C CA . ASP A 1 271 ? 15.651 -16.287 -8.217 1.00 77.75 271 ASP A CA 1
ATOM 2003 C C . ASP A 1 271 ? 16.887 -15.760 -8.950 1.00 77.75 271 ASP A C 1
ATOM 2005 O O . ASP A 1 271 ? 16.829 -14.753 -9.646 1.00 77.75 271 ASP A O 1
ATOM 2009 N N . LYS A 1 272 ? 18.029 -16.423 -8.759 1.00 84.69 272 LYS A N 1
ATOM 2010 C CA . LYS A 1 272 ? 19.320 -16.040 -9.354 1.00 84.69 272 LYS A CA 1
ATOM 2011 C C . LYS A 1 272 ? 19.775 -17.012 -10.435 1.00 84.69 272 LYS A C 1
ATOM 2013 O O . LYS A 1 272 ? 20.965 -17.081 -10.741 1.00 84.69 272 LYS A O 1
ATOM 2018 N N . THR A 1 273 ? 18.855 -17.811 -10.964 1.00 92.12 273 THR A N 1
ATOM 2019 C CA . THR A 1 273 ? 19.185 -18.802 -11.984 1.00 92.12 273 THR A CA 1
ATOM 2020 C C . THR A 1 273 ? 19.637 -18.098 -13.263 1.00 92.12 273 THR A C 1
ATOM 2022 O O . THR A 1 273 ? 18.971 -17.187 -13.754 1.00 92.12 273 THR A O 1
ATOM 2025 N N . LEU A 1 274 ? 20.782 -18.532 -13.795 1.00 95.06 274 LEU A N 1
ATOM 2026 C CA . LEU A 1 274 ? 21.379 -18.029 -15.029 1.00 95.06 274 LEU A CA 1
ATOM 2027 C C . LEU A 1 274 ? 21.554 -19.170 -16.029 1.00 95.06 274 LEU A C 1
ATOM 2029 O O . LEU A 1 274 ? 21.789 -20.317 -15.652 1.00 95.06 274 LEU A O 1
ATOM 2033 N N . SER A 1 275 ? 21.448 -18.858 -17.314 1.00 97.06 275 SER A N 1
ATOM 2034 C CA . SER A 1 275 ? 21.728 -19.783 -18.411 1.00 97.06 275 SER A CA 1
ATOM 2035 C C . SER A 1 275 ? 22.569 -19.096 -19.478 1.00 97.06 275 SER A C 1
ATOM 2037 O O . SER A 1 275 ? 22.302 -17.952 -19.837 1.00 97.06 275 SER A O 1
ATOM 2039 N N . TRP A 1 276 ? 23.575 -19.803 -19.991 1.00 98.25 276 TRP A N 1
ATOM 2040 C CA . TRP A 1 276 ? 24.476 -19.312 -21.032 1.00 98.25 276 TRP A CA 1
ATOM 2041 C C . TRP A 1 276 ? 24.209 -20.007 -22.368 1.00 98.25 276 TRP A C 1
ATOM 2043 O O . TRP A 1 276 ? 23.872 -21.191 -22.407 1.00 98.25 276 TRP A O 1
ATOM 2053 N N . TYR A 1 277 ? 24.391 -19.280 -23.466 1.00 97.69 277 TYR A N 1
ATOM 2054 C CA . TYR A 1 277 ? 24.211 -19.787 -24.823 1.00 97.69 277 TYR A CA 1
ATOM 2055 C C . TYR A 1 277 ? 25.265 -19.218 -25.778 1.00 97.69 277 TYR A C 1
ATOM 2057 O O . TYR A 1 277 ? 25.669 -18.063 -25.652 1.00 97.69 277 TYR A O 1
ATOM 2065 N N . SER A 1 278 ? 25.684 -20.027 -26.756 1.00 98.31 278 SER A N 1
ATOM 2066 C CA . SER A 1 278 ? 26.492 -19.595 -27.900 1.00 98.31 278 SER A CA 1
ATOM 2067 C C . SER A 1 278 ? 25.696 -19.806 -29.179 1.00 98.31 278 SER A C 1
ATOM 2069 O O . SER A 1 278 ? 25.216 -20.909 -29.437 1.00 98.31 278 SER A O 1
ATOM 2071 N N . SER A 1 279 ? 25.596 -18.764 -30.004 1.00 98.56 279 SER A N 1
ATOM 2072 C CA . SER A 1 279 ? 24.921 -18.835 -31.306 1.00 98.56 279 SER A CA 1
ATOM 2073 C C . SER A 1 279 ? 25.587 -19.790 -32.301 1.00 98.56 279 SER A C 1
ATOM 2075 O O . SER A 1 279 ? 24.935 -20.245 -33.239 1.00 98.56 279 SER A O 1
ATOM 2077 N N . ASN A 1 280 ? 26.872 -20.094 -32.099 1.00 98.31 280 ASN A N 1
ATOM 2078 C CA . ASN A 1 280 ? 27.656 -21.003 -32.921 1.00 98.31 280 ASN A CA 1
ATOM 2079 C C . ASN A 1 280 ? 28.670 -21.792 -32.061 1.00 98.31 280 ASN A C 1
ATOM 2081 O O . ASN A 1 280 ? 29.839 -21.402 -31.964 1.00 98.31 280 ASN A O 1
ATOM 2085 N N . PRO A 1 281 ? 28.235 -22.901 -31.430 1.00 98.12 281 PRO A N 1
ATOM 2086 C CA . PRO A 1 281 ? 29.087 -23.735 -30.580 1.00 98.12 281 PRO A CA 1
ATOM 2087 C C . PRO A 1 281 ? 30.279 -24.381 -31.300 1.00 98.12 281 PRO A C 1
ATOM 2089 O O . PRO A 1 281 ? 31.268 -24.696 -30.649 1.00 98.12 281 PRO A O 1
ATOM 2092 N N . GLU A 1 282 ? 30.218 -24.541 -32.628 1.00 98.00 282 GLU A N 1
ATOM 2093 C CA . GLU A 1 282 ? 31.334 -25.067 -33.434 1.00 98.00 282 GLU A CA 1
ATOM 2094 C C . GLU A 1 282 ? 32.515 -24.082 -33.514 1.00 98.00 282 GLU A C 1
ATOM 2096 O O . GLU A 1 282 ? 33.648 -24.487 -33.756 1.00 98.00 282 GLU A O 1
ATOM 2101 N N . VAL A 1 283 ? 32.263 -22.783 -33.305 1.00 98.38 283 VAL A N 1
ATOM 2102 C CA . VAL A 1 283 ? 33.302 -21.741 -33.216 1.00 98.38 283 VAL A CA 1
ATOM 2103 C C . VAL A 1 283 ? 33.748 -21.568 -31.769 1.00 98.38 283 VAL A C 1
ATOM 2105 O O . VAL A 1 283 ? 34.942 -21.612 -31.479 1.00 98.38 283 VAL A O 1
ATOM 2108 N N . VAL A 1 284 ? 32.795 -21.394 -30.850 1.00 98.50 284 VAL A N 1
ATOM 2109 C CA . VAL A 1 284 ? 33.071 -21.222 -29.419 1.00 98.50 284 VAL A CA 1
ATOM 2110 C C . VAL A 1 284 ? 31.921 -21.755 -28.577 1.00 98.50 284 VAL A C 1
ATOM 2112 O O . VAL A 1 284 ? 30.765 -21.379 -28.775 1.00 98.50 284 VAL A O 1
ATOM 2115 N N . THR A 1 285 ? 32.227 -22.610 -27.607 1.00 98.56 285 THR A N 1
ATOM 2116 C CA . THR A 1 285 ? 31.252 -23.100 -26.622 1.00 98.56 285 THR A CA 1
ATOM 2117 C C . THR A 1 285 ? 31.273 -22.236 -25.366 1.00 98.56 285 THR A C 1
ATOM 2119 O O . THR A 1 285 ? 32.309 -21.658 -25.052 1.00 98.56 285 THR A O 1
ATOM 2122 N N . VAL A 1 286 ? 30.173 -22.205 -24.613 1.00 98.50 286 VAL A N 1
ATOM 2123 C CA . VAL A 1 286 ? 30.092 -21.620 -23.264 1.00 98.50 286 VAL A CA 1
ATOM 2124 C C . VAL A 1 286 ? 29.447 -22.631 -22.318 1.00 98.50 286 VAL A C 1
ATOM 2126 O O . VAL A 1 286 ? 28.453 -23.258 -22.687 1.00 98.50 286 VAL A O 1
ATOM 2129 N N . ASP A 1 287 ? 30.021 -22.834 -21.132 1.00 97.94 287 ASP A N 1
ATOM 2130 C CA . ASP A 1 287 ? 29.452 -23.725 -20.115 1.00 97.94 287 ASP A CA 1
ATOM 2131 C C . ASP A 1 287 ? 28.511 -22.998 -19.131 1.00 97.94 287 ASP A C 1
ATOM 2133 O O . ASP A 1 287 ? 28.300 -21.787 -19.205 1.00 97.94 287 ASP A O 1
ATOM 2137 N N . ALA A 1 288 ? 27.933 -23.743 -18.182 1.00 95.56 288 ALA A N 1
ATOM 2138 C CA . ALA A 1 288 ? 26.988 -23.201 -17.202 1.00 95.56 288 ALA A CA 1
ATOM 2139 C C . ALA A 1 288 ? 27.594 -22.151 -16.246 1.00 95.56 288 ALA A C 1
ATOM 2141 O O . ALA A 1 288 ? 26.843 -21.399 -15.628 1.00 95.56 288 ALA A O 1
ATOM 2142 N N . ASN A 1 289 ? 28.924 -22.082 -16.131 1.00 94.88 289 ASN A N 1
ATOM 2143 C CA . ASN A 1 289 ? 29.638 -21.128 -15.283 1.00 94.88 289 ASN A CA 1
ATOM 2144 C C . ASN A 1 289 ? 30.198 -19.936 -16.082 1.00 94.88 289 ASN A C 1
ATOM 2146 O O . ASN A 1 289 ? 30.875 -19.092 -15.502 1.00 94.88 289 ASN A O 1
ATOM 2150 N N . GLY A 1 290 ? 29.930 -19.854 -17.391 1.00 96.81 290 GLY A N 1
ATOM 2151 C CA . GLY A 1 290 ? 30.437 -18.785 -18.254 1.00 96.81 290 GLY A CA 1
ATOM 2152 C C . GLY A 1 290 ? 31.858 -19.020 -18.779 1.00 96.81 290 GLY A C 1
ATOM 2153 O O . GLY A 1 290 ? 32.505 -18.073 -19.231 1.00 96.81 290 GLY A O 1
ATOM 2154 N N . ARG A 1 291 ? 32.369 -20.259 -18.746 1.00 98.19 291 ARG A N 1
ATOM 2155 C CA . ARG A 1 291 ? 33.675 -20.595 -19.331 1.00 98.19 291 ARG A CA 1
ATOM 2156 C C . ARG A 1 291 ? 33.538 -20.823 -20.833 1.00 98.19 291 ARG A C 1
ATOM 2158 O O . ARG A 1 291 ? 32.804 -21.709 -21.269 1.00 98.19 291 ARG A O 1
ATOM 2165 N N . LEU A 1 292 ? 34.262 -20.029 -21.613 1.00 98.62 292 LEU A N 1
ATOM 2166 C CA . LEU A 1 292 ? 34.369 -20.142 -23.062 1.00 98.62 292 LEU A CA 1
ATOM 2167 C C . LEU A 1 292 ? 35.475 -21.119 -23.462 1.00 98.62 292 LEU A C 1
ATOM 2169 O O . LEU A 1 292 ? 36.520 -21.154 -22.815 1.00 98.62 292 LEU A O 1
ATOM 2173 N N . HIS A 1 293 ? 35.271 -21.831 -24.571 1.00 98.38 293 HIS A N 1
ATOM 2174 C CA . HIS A 1 293 ? 36.303 -22.614 -25.258 1.00 98.38 293 HIS A CA 1
ATOM 2175 C C . HIS A 1 293 ? 36.219 -22.376 -26.769 1.00 98.38 293 HIS A C 1
ATOM 2177 O O . HIS A 1 293 ? 35.183 -22.657 -27.373 1.00 98.38 293 HIS A O 1
ATOM 2183 N N . ALA A 1 294 ? 37.287 -21.857 -27.379 1.00 98.06 294 ALA A N 1
ATOM 2184 C CA . ALA A 1 294 ? 37.324 -21.561 -28.813 1.00 98.06 294 ALA A CA 1
ATOM 2185 C C . ALA A 1 294 ? 37.786 -22.780 -29.623 1.00 98.06 294 ALA A C 1
ATOM 2187 O O . ALA A 1 294 ? 38.953 -23.165 -29.557 1.00 98.06 294 ALA A O 1
ATOM 2188 N N . ALA A 1 295 ? 36.888 -23.353 -30.419 1.00 96.75 295 ALA A N 1
ATOM 2189 C CA . ALA A 1 295 ? 37.132 -24.563 -31.200 1.00 96.75 295 ALA A CA 1
ATOM 2190 C C . ALA A 1 295 ? 37.589 -24.277 -32.642 1.00 96.75 295 ALA A C 1
ATOM 2192 O O . ALA A 1 295 ? 38.376 -25.043 -33.198 1.00 96.75 295 ALA A O 1
ATOM 2193 N N . ALA A 1 296 ? 37.136 -23.173 -33.245 1.00 97.56 296 ALA A N 1
ATOM 2194 C CA . ALA A 1 296 ? 37.470 -22.816 -34.624 1.00 97.56 296 ALA A CA 1
ATOM 2195 C C . ALA A 1 296 ? 37.504 -21.298 -34.840 1.00 97.56 296 ALA A C 1
ATOM 2197 O O . ALA A 1 296 ? 36.998 -20.525 -34.029 1.00 97.56 296 ALA A O 1
ATOM 2198 N N . GLU A 1 297 ? 38.104 -20.866 -35.950 1.00 97.69 297 GLU A N 1
ATOM 2199 C CA . GLU A 1 297 ? 38.076 -19.463 -36.371 1.00 97.69 297 GLU A CA 1
ATOM 2200 C C . GLU A 1 297 ? 36.651 -19.037 -36.753 1.00 97.69 297 GLU A C 1
ATOM 2202 O O . GLU A 1 297 ? 35.923 -19.781 -37.415 1.00 97.69 297 GLU A O 1
ATOM 2207 N N . GLY A 1 298 ? 36.251 -17.823 -36.371 1.00 97.88 298 GLY A N 1
ATOM 2208 C CA . GLY A 1 298 ? 34.930 -17.289 -36.702 1.00 97.88 298 GLY A CA 1
ATOM 2209 C C . GLY A 1 298 ? 34.378 -16.343 -35.645 1.00 97.88 298 GLY A C 1
ATOM 2210 O O . GLY A 1 298 ? 35.108 -15.840 -34.796 1.00 97.88 298 GLY A O 1
ATOM 2211 N N . GLN A 1 299 ? 33.071 -16.095 -35.698 1.00 98.25 299 GLN A N 1
ATOM 2212 C CA . GLN A 1 299 ? 32.362 -15.271 -34.720 1.00 98.25 299 GLN A CA 1
ATOM 2213 C C . GLN A 1 299 ? 31.175 -16.027 -34.127 1.00 98.25 299 GLN A C 1
ATOM 2215 O O . GLN A 1 299 ? 30.534 -16.830 -34.810 1.00 98.25 299 GLN A O 1
ATOM 2220 N N . SER A 1 300 ? 30.865 -15.732 -32.868 1.00 98.38 300 SER A N 1
ATOM 2221 C CA . SER A 1 300 ? 29.629 -16.159 -32.212 1.00 98.38 300 SER A CA 1
ATOM 2222 C C . SER A 1 300 ? 29.112 -15.054 -31.296 1.00 98.38 300 SER A C 1
ATOM 2224 O O . SER A 1 300 ? 29.889 -14.321 -30.684 1.00 98.38 300 SER A O 1
ATOM 2226 N N . VAL A 1 301 ? 27.792 -14.945 -31.187 1.00 98.44 301 VAL A N 1
ATOM 2227 C CA . VAL A 1 301 ? 27.118 -14.209 -30.119 1.00 98.44 301 VAL A CA 1
ATOM 2228 C C . VAL A 1 301 ? 27.026 -15.104 -28.887 1.00 98.44 301 VAL A C 1
ATOM 2230 O O . VAL A 1 301 ? 26.508 -16.221 -28.968 1.00 98.44 301 VAL A O 1
ATOM 2233 N N . ILE A 1 302 ? 27.515 -14.601 -27.756 1.00 98.56 302 ILE A N 1
ATOM 2234 C CA . ILE A 1 302 ? 27.327 -15.205 -26.438 1.00 98.56 302 ILE A CA 1
ATOM 2235 C C . ILE A 1 302 ? 26.177 -14.486 -25.739 1.00 98.56 302 ILE A C 1
ATOM 2237 O O . ILE A 1 302 ? 26.173 -13.256 -25.677 1.00 98.56 302 ILE A O 1
ATOM 2241 N N . THR A 1 303 ? 25.232 -15.258 -25.204 1.00 98.19 303 THR A N 1
ATOM 2242 C CA . THR A 1 303 ? 24.053 -14.771 -24.479 1.00 98.19 303 THR A CA 1
ATOM 2243 C C . THR A 1 303 ? 24.070 -15.283 -23.044 1.00 98.19 303 THR A C 1
ATOM 2245 O O . THR A 1 303 ? 24.257 -16.478 -22.813 1.00 98.19 303 THR A O 1
ATOM 2248 N N . LEU A 1 304 ? 23.825 -14.388 -22.092 1.00 97.81 304 LEU A N 1
ATOM 2249 C CA . LEU A 1 304 ? 23.487 -14.688 -20.705 1.00 97.81 304 LEU A CA 1
ATOM 2250 C C . LEU A 1 304 ? 22.003 -14.400 -20.504 1.00 97.81 304 LEU A C 1
ATOM 2252 O O . LEU A 1 304 ? 21.553 -13.311 -20.847 1.00 97.81 304 LEU A O 1
ATOM 2256 N N . ARG A 1 305 ? 21.262 -15.339 -19.920 1.00 95.12 305 ARG A N 1
ATOM 2257 C CA . ARG A 1 305 ? 19.826 -15.216 -19.666 1.00 95.12 305 ARG A CA 1
ATOM 2258 C C . ARG A 1 305 ? 19.488 -15.454 -18.197 1.00 95.12 305 ARG A C 1
ATOM 2260 O O . ARG A 1 305 ? 19.938 -16.447 -17.625 1.00 95.12 305 ARG A O 1
ATOM 2267 N N . GLY A 1 306 ? 18.685 -14.569 -17.611 1.00 90.31 306 GLY A N 1
ATOM 2268 C CA . GLY A 1 306 ? 18.092 -14.716 -16.281 1.00 90.31 306 GLY A CA 1
ATOM 2269 C C . GLY A 1 306 ? 16.824 -15.576 -16.275 1.00 90.31 306 GLY A C 1
ATOM 2270 O O . GLY A 1 306 ? 16.202 -15.808 -17.314 1.00 90.31 306 GLY A O 1
ATOM 2271 N N . ALA A 1 307 ? 16.427 -16.047 -15.090 1.00 79.19 307 ALA A N 1
ATOM 2272 C CA . ALA A 1 307 ? 15.221 -16.859 -14.880 1.00 79.19 307 ALA A CA 1
ATOM 2273 C C . ALA A 1 307 ? 13.921 -16.179 -15.354 1.00 79.19 307 ALA A C 1
ATOM 2275 O O . ALA A 1 307 ? 13.004 -16.844 -15.834 1.00 79.19 307 ALA A O 1
ATOM 2276 N N . ASP A 1 308 ? 13.871 -14.852 -15.255 1.00 69.44 308 ASP A N 1
ATOM 2277 C CA . ASP A 1 308 ? 12.779 -13.978 -15.700 1.00 69.44 308 ASP A CA 1
ATOM 2278 C C . ASP A 1 308 ? 12.752 -13.754 -17.225 1.00 69.44 308 ASP A C 1
ATOM 2280 O O . ASP A 1 308 ? 11.806 -13.185 -17.764 1.00 69.44 308 ASP A O 1
ATOM 2284 N N . GLY A 1 309 ? 13.776 -14.226 -17.942 1.00 80.69 309 GLY A N 1
ATOM 2285 C CA . GLY A 1 309 ? 13.936 -14.027 -19.376 1.00 80.69 309 GLY A CA 1
ATOM 2286 C C . GLY A 1 309 ? 14.716 -12.774 -19.772 1.00 80.69 309 GLY A C 1
ATOM 2287 O O . GLY A 1 309 ? 14.851 -12.545 -20.972 1.00 80.69 309 GLY A O 1
ATOM 2288 N N . THR A 1 310 ? 15.254 -12.000 -18.823 1.00 81.44 310 THR A N 1
ATOM 2289 C CA . THR A 1 310 ? 16.200 -10.916 -19.134 1.00 81.44 310 THR A CA 1
ATOM 2290 C C . THR A 1 310 ? 17.457 -11.475 -19.794 1.00 81.44 310 THR A C 1
ATOM 2292 O O . THR A 1 310 ? 17.924 -12.556 -19.434 1.00 81.44 310 THR A O 1
ATOM 2295 N N . GLU A 1 311 ? 18.011 -10.757 -20.772 1.00 93.00 311 GLU A N 1
ATOM 2296 C CA . GLU A 1 311 ? 19.175 -11.210 -21.538 1.00 93.00 311 GLU A CA 1
ATOM 2297 C C . GLU A 1 311 ? 20.239 -10.118 -21.661 1.00 93.00 311 GLU A C 1
ATOM 2299 O O . GLU A 1 311 ? 19.937 -8.928 -21.759 1.00 93.00 311 GLU A O 1
ATOM 2304 N N . ASP A 1 312 ? 21.496 -10.549 -21.714 1.00 95.06 312 ASP A N 1
ATOM 2305 C CA . ASP A 1 312 ? 22.630 -9.742 -22.142 1.00 95.06 312 ASP A CA 1
ATOM 2306 C C . ASP A 1 312 ? 23.457 -10.500 -23.174 1.00 95.06 312 ASP A C 1
ATOM 2308 O O . ASP A 1 312 ? 23.583 -11.723 -23.101 1.00 95.06 312 ASP A O 1
ATOM 2312 N N . THR A 1 313 ? 24.019 -9.780 -24.144 1.00 96.44 313 THR A N 1
ATOM 2313 C CA . THR A 1 313 ? 24.742 -10.391 -25.261 1.00 96.44 313 THR A CA 1
ATOM 2314 C C . THR A 1 313 ? 25.990 -9.613 -25.646 1.00 96.44 313 THR A C 1
ATOM 2316 O O . THR A 1 313 ? 26.049 -8.390 -25.530 1.00 96.44 313 THR A O 1
ATOM 2319 N N . PHE A 1 314 ? 26.984 -10.324 -26.173 1.00 97.44 314 PHE A N 1
ATOM 2320 C CA . PHE A 1 314 ? 28.088 -9.715 -26.912 1.00 97.44 314 PHE A CA 1
ATOM 2321 C C . PHE A 1 314 ? 28.563 -10.644 -28.030 1.00 97.44 314 PHE A C 1
ATOM 2323 O O . PHE A 1 314 ? 28.306 -11.847 -28.010 1.00 97.44 314 PHE A O 1
ATOM 2330 N N . THR A 1 315 ? 29.260 -10.088 -29.020 1.00 97.88 315 THR A N 1
ATOM 2331 C CA . THR A 1 315 ? 29.896 -10.873 -30.089 1.00 97.88 315 THR A CA 1
ATOM 2332 C C . THR A 1 315 ? 31.369 -11.079 -29.769 1.00 97.88 315 THR A C 1
ATOM 2334 O O . THR A 1 315 ? 32.069 -10.107 -29.489 1.00 97.88 315 THR A O 1
ATOM 2337 N N . ILE A 1 316 ? 31.842 -12.321 -29.859 1.00 98.19 316 ILE A N 1
ATOM 2338 C CA . ILE A 1 316 ? 33.257 -12.678 -29.723 1.00 98.19 316 ILE A CA 1
ATOM 2339 C C . ILE A 1 316 ? 33.816 -13.184 -31.054 1.00 98.19 316 ILE A C 1
ATOM 2341 O O . ILE A 1 316 ? 33.141 -13.923 -31.776 1.00 98.19 316 ILE A O 1
ATOM 2345 N N . SER A 1 317 ? 35.054 -12.796 -31.369 1.00 98.12 317 SER A N 1
ATOM 2346 C CA . SER A 1 317 ? 35.800 -13.300 -32.529 1.00 98.12 317 SER A CA 1
ATOM 2347 C C . SER A 1 317 ? 36.879 -14.301 -32.104 1.00 98.12 317 SER A C 1
ATOM 2349 O O . SER A 1 317 ? 37.799 -13.963 -31.361 1.00 98.12 317 SER A O 1
ATOM 2351 N N . CYS A 1 318 ? 36.799 -15.531 -32.597 1.00 97.88 318 CYS A N 1
ATOM 2352 C CA . CYS A 1 318 ? 37.842 -16.537 -32.436 1.00 97.88 318 CYS A CA 1
ATOM 2353 C C . CYS A 1 318 ? 38.841 -16.413 -33.588 1.00 97.88 318 CYS A C 1
ATOM 2355 O O . CYS A 1 318 ? 38.473 -16.558 -34.754 1.00 97.88 318 CYS A O 1
ATOM 2357 N N . VAL A 1 319 ? 40.097 -16.113 -33.259 1.00 96.44 319 VAL A N 1
ATOM 2358 C CA . VAL A 1 319 ? 41.167 -15.829 -34.230 1.00 96.44 319 VAL A CA 1
ATOM 2359 C C . VAL A 1 319 ? 42.252 -16.911 -34.193 1.00 96.44 319 VAL A C 1
ATOM 2361 O O . VAL A 1 319 ? 42.423 -17.561 -33.155 1.00 96.44 319 VAL A O 1
ATOM 2364 N N . PRO A 1 320 ? 42.996 -17.125 -35.294 1.00 95.12 320 PRO A N 1
ATOM 2365 C CA . PRO A 1 320 ? 44.055 -18.127 -35.326 1.00 95.12 320 PRO A CA 1
ATOM 2366 C C . PRO A 1 320 ? 45.152 -17.841 -34.295 1.00 95.12 320 PRO A C 1
ATOM 2368 O O . PRO A 1 320 ? 45.435 -16.691 -33.948 1.00 95.12 320 PRO A O 1
ATOM 2371 N N . ASP A 1 321 ? 45.809 -18.904 -33.836 1.00 89.62 321 ASP A N 1
ATOM 2372 C CA . ASP A 1 321 ? 47.064 -18.777 -33.103 1.00 89.62 321 ASP A CA 1
ATOM 2373 C C . ASP A 1 321 ? 48.222 -18.626 -34.095 1.00 89.62 321 ASP A C 1
ATOM 2375 O O . ASP A 1 321 ? 48.673 -19.586 -34.717 1.00 89.62 321 ASP A O 1
ATOM 2379 N N . ASP A 1 322 ? 48.679 -17.391 -34.270 1.00 89.12 322 ASP A N 1
ATOM 2380 C CA . ASP A 1 322 ? 49.794 -17.027 -35.144 1.00 89.12 322 ASP A CA 1
ATOM 2381 C C . ASP A 1 322 ? 51.133 -16.901 -34.390 1.00 89.12 322 ASP A C 1
ATOM 2383 O O . ASP A 1 322 ? 52.136 -16.467 -34.960 1.00 89.12 322 ASP A O 1
ATOM 2387 N N . GLY A 1 323 ? 51.166 -17.269 -33.102 1.00 84.88 323 GLY A N 1
ATOM 2388 C CA . GLY A 1 323 ? 52.365 -17.217 -32.263 1.00 84.88 323 GLY A CA 1
ATOM 2389 C C . GLY A 1 323 ? 52.784 -15.812 -31.812 1.00 84.88 323 GLY A C 1
ATOM 2390 O O . GLY A 1 323 ? 53.820 -15.670 -31.159 1.00 84.88 323 GLY A O 1
ATOM 2391 N N . THR A 1 324 ? 52.008 -14.767 -32.116 1.00 87.62 324 THR A N 1
ATOM 2392 C CA . THR A 1 324 ? 52.272 -13.406 -31.612 1.00 87.62 324 THR A CA 1
ATOM 2393 C C . THR A 1 324 ? 51.798 -13.245 -30.156 1.00 87.62 324 THR A C 1
ATOM 2395 O O . THR A 1 324 ? 51.040 -14.081 -29.664 1.00 87.62 324 THR A O 1
ATOM 2398 N N . PRO A 1 325 ? 52.218 -12.222 -29.398 1.00 88.06 325 PRO A N 1
ATOM 2399 C CA . PRO A 1 325 ? 51.570 -11.900 -28.125 1.00 88.06 325 PRO A CA 1
ATOM 2400 C C . PRO A 1 325 ? 50.101 -11.504 -28.344 1.00 88.06 325 PRO A C 1
ATOM 2402 O O . PRO A 1 325 ? 49.812 -10.691 -29.218 1.00 88.06 325 PRO A O 1
ATOM 2405 N N . PHE A 1 326 ? 49.181 -12.067 -27.555 1.00 89.38 326 PHE A N 1
ATOM 2406 C CA . PHE A 1 326 ? 47.751 -11.756 -27.626 1.00 89.38 326 PHE A CA 1
ATOM 2407 C C . PHE A 1 326 ? 47.314 -10.996 -26.371 1.00 89.38 326 PHE A C 1
ATOM 2409 O O . PHE A 1 326 ? 47.460 -11.506 -25.260 1.00 89.38 326 PHE A O 1
ATOM 2416 N N . GLU A 1 327 ? 46.773 -9.791 -26.546 1.00 92.31 327 GLU A N 1
ATOM 2417 C CA . GLU A 1 327 ? 46.213 -8.989 -25.456 1.00 92.31 327 GLU A CA 1
ATOM 2418 C C . GLU A 1 327 ? 44.691 -8.922 -25.572 1.00 92.31 327 GLU A C 1
ATOM 2420 O O . GLU A 1 327 ? 44.138 -8.596 -26.624 1.00 92.31 327 GLU A O 1
ATOM 2425 N N . TYR A 1 328 ? 44.005 -9.211 -24.468 1.00 93.38 328 TYR A N 1
ATOM 2426 C CA . TYR A 1 328 ? 42.554 -9.117 -24.407 1.00 93.38 328 TYR A CA 1
ATOM 2427 C C . TYR A 1 328 ? 42.101 -7.658 -24.397 1.00 93.38 328 TYR A C 1
ATOM 2429 O O . TYR A 1 328 ? 42.434 -6.892 -23.491 1.00 93.38 328 TYR A O 1
ATOM 2437 N N . LYS A 1 329 ? 41.268 -7.296 -25.375 1.00 95.56 329 LYS A N 1
ATOM 2438 C CA . LYS A 1 329 ? 40.537 -6.030 -25.370 1.00 95.56 329 LYS A CA 1
ATOM 2439 C C . LYS A 1 329 ? 39.165 -6.233 -24.741 1.00 95.56 329 LYS A C 1
ATOM 2441 O O . LYS A 1 329 ? 38.283 -6.840 -25.348 1.00 95.56 329 LYS A O 1
ATOM 2446 N N . TYR A 1 330 ? 39.008 -5.721 -23.526 1.00 93.12 330 TYR A N 1
ATOM 2447 C CA . TYR A 1 330 ? 37.756 -5.775 -22.779 1.00 93.12 330 TYR A CA 1
ATOM 2448 C C . TYR A 1 330 ? 36.714 -4.831 -23.383 1.00 93.12 330 TYR A C 1
ATOM 2450 O O . TYR A 1 330 ? 37.025 -3.687 -23.718 1.00 93.12 330 TYR A O 1
ATOM 2458 N N . ILE A 1 331 ? 35.481 -5.318 -23.514 1.00 92.81 331 ILE A N 1
ATOM 2459 C CA . ILE A 1 331 ? 34.359 -4.597 -24.135 1.00 92.81 331 ILE A CA 1
ATOM 2460 C C . ILE A 1 331 ? 33.126 -4.489 -23.229 1.00 92.81 331 ILE A C 1
ATOM 2462 O O . ILE A 1 331 ? 32.167 -3.809 -23.588 1.00 92.81 331 ILE A O 1
ATOM 2466 N N . SER A 1 332 ? 33.136 -5.121 -22.048 1.00 87.88 332 SER A N 1
ATOM 2467 C CA . SER A 1 332 ? 32.084 -4.905 -21.049 1.00 87.88 332 SER A CA 1
ATOM 2468 C C . SER A 1 332 ? 32.070 -3.448 -20.589 1.00 87.88 332 SER A C 1
ATOM 2470 O O . SER A 1 332 ? 33.090 -2.909 -20.160 1.00 87.88 332 SER A O 1
ATOM 2472 N N . ARG A 1 333 ? 30.888 -2.832 -20.622 1.00 87.25 333 ARG A N 1
ATOM 2473 C CA . ARG A 1 333 ? 30.641 -1.525 -20.000 1.00 87.25 333 ARG A CA 1
ATOM 2474 C C . ARG A 1 333 ? 30.559 -1.664 -18.469 1.00 87.25 333 ARG A C 1
ATOM 2476 O O . ARG A 1 333 ? 30.183 -2.746 -18.004 1.00 87.25 333 ARG A O 1
ATOM 2483 N N . PRO A 1 334 ? 30.865 -0.606 -17.690 1.00 88.50 334 PRO A N 1
ATOM 2484 C CA . PRO A 1 334 ? 30.696 -0.615 -16.236 1.00 88.50 334 PRO A CA 1
ATOM 2485 C C . PRO A 1 334 ? 29.270 -1.000 -15.842 1.00 88.50 334 PRO A C 1
ATOM 2487 O O . PRO A 1 334 ? 28.306 -0.519 -16.438 1.00 88.50 334 PRO A O 1
ATOM 2490 N N . VAL A 1 335 ? 29.130 -1.867 -14.839 1.00 82.44 335 VAL A N 1
ATOM 2491 C CA . VAL A 1 335 ? 27.820 -2.364 -14.391 1.00 82.44 335 VAL A CA 1
ATOM 2492 C C . VAL A 1 335 ? 26.928 -1.208 -13.937 1.00 82.44 335 VAL A C 1
ATOM 2494 O O . VAL A 1 335 ? 25.736 -1.217 -14.213 1.00 82.44 335 VAL A O 1
ATOM 2497 N N . GLU A 1 336 ? 27.497 -0.180 -13.316 1.00 78.81 336 GLU A N 1
ATOM 2498 C CA . GLU A 1 336 ? 26.783 0.984 -12.791 1.00 78.81 336 GLU A CA 1
ATOM 2499 C C . GLU A 1 336 ? 26.089 1.793 -13.897 1.00 78.81 336 GLU A C 1
ATOM 2501 O O . GLU A 1 336 ? 24.935 2.186 -13.740 1.00 78.81 336 GLU A O 1
ATOM 2506 N N . GLU A 1 337 ? 26.751 1.993 -15.041 1.00 81.00 337 GLU A N 1
ATOM 2507 C CA . GLU A 1 337 ? 26.155 2.681 -16.197 1.00 81.00 337 GLU A CA 1
ATOM 2508 C C . GLU A 1 337 ? 25.001 1.874 -16.787 1.00 81.00 337 GLU A C 1
ATOM 2510 O O . GLU A 1 337 ? 23.960 2.416 -17.149 1.00 81.00 337 GLU A O 1
ATOM 2515 N N . ARG A 1 338 ? 25.175 0.554 -16.856 1.00 81.75 338 ARG A N 1
ATOM 2516 C CA . ARG A 1 338 ? 24.159 -0.355 -17.384 1.00 81.75 338 ARG A CA 1
ATOM 2517 C C . ARG A 1 338 ? 22.958 -0.459 -16.446 1.00 81.75 338 ARG A C 1
ATOM 2519 O O . ARG A 1 338 ? 21.828 -0.513 -16.912 1.00 81.75 338 ARG A O 1
ATOM 2526 N N . ILE A 1 339 ? 23.182 -0.432 -15.131 1.00 66.31 339 ILE A N 1
ATOM 2527 C CA . ILE A 1 339 ? 22.115 -0.323 -14.127 1.00 66.31 339 ILE A CA 1
ATOM 2528 C C . ILE A 1 339 ? 21.349 0.989 -14.303 1.00 66.31 339 ILE A C 1
ATOM 2530 O O . ILE A 1 339 ? 20.126 0.973 -14.216 1.00 66.31 339 ILE A O 1
ATOM 2534 N N . ALA A 1 340 ? 22.035 2.105 -14.570 1.00 64.44 340 ALA A N 1
ATOM 2535 C CA . ALA A 1 340 ? 21.373 3.386 -14.807 1.00 64.44 340 ALA A CA 1
ATOM 2536 C C . ALA A 1 340 ? 20.453 3.342 -16.043 1.00 64.44 340 ALA A C 1
ATOM 2538 O O . ALA A 1 340 ? 19.367 3.913 -16.018 1.00 64.44 340 ALA A O 1
ATOM 2539 N N . GLU A 1 341 ? 20.833 2.604 -17.088 1.00 65.69 341 GLU A N 1
ATOM 2540 C CA . GLU A 1 341 ? 19.991 2.378 -18.275 1.00 65.69 341 GLU A CA 1
ATOM 2541 C C . GLU A 1 341 ? 18.816 1.427 -18.013 1.00 65.69 341 GLU A C 1
ATOM 2543 O O . GLU A 1 341 ? 17.747 1.597 -18.594 1.00 65.69 341 GLU A O 1
ATOM 2548 N N . LEU A 1 342 ? 18.991 0.451 -17.116 1.00 57.81 342 LEU A N 1
ATOM 2549 C CA . LEU A 1 342 ? 17.908 -0.404 -16.622 1.00 57.81 342 LEU A CA 1
ATOM 2550 C C . LEU A 1 342 ? 17.023 0.274 -15.578 1.00 57.81 342 LEU A C 1
ATOM 2552 O O . LEU A 1 342 ? 16.054 -0.327 -15.118 1.00 57.81 342 LEU A O 1
ATOM 2556 N N . SER A 1 343 ? 17.369 1.473 -15.119 1.00 52.66 343 SER A N 1
ATOM 2557 C CA . SER A 1 343 ? 16.573 2.176 -14.129 1.00 52.66 343 SER A CA 1
ATOM 2558 C C . SER A 1 343 ? 15.557 3.066 -14.838 1.00 52.66 343 SER A C 1
ATOM 2560 O O . SER A 1 343 ? 15.904 4.061 -15.465 1.00 52.66 343 SER A O 1
ATOM 2562 N N . MET A 1 344 ? 14.267 2.757 -14.675 1.00 59.84 344 MET A N 1
ATOM 2563 C CA . MET A 1 344 ? 13.294 3.837 -14.528 1.00 59.84 344 MET A CA 1
ATOM 2564 C C . MET A 1 344 ? 13.846 4.676 -13.379 1.00 59.84 344 MET A C 1
ATOM 2566 O O . MET A 1 344 ? 14.157 4.079 -12.344 1.00 59.84 344 MET A O 1
ATOM 2570 N N . PRO A 1 345 ? 14.072 5.989 -13.537 1.00 72.25 345 PRO A N 1
ATOM 2571 C CA . PRO A 1 345 ? 14.657 6.777 -12.467 1.00 72.25 345 PRO A CA 1
ATOM 2572 C C . PRO A 1 345 ? 13.737 6.674 -11.251 1.00 72.25 345 PRO A C 1
ATOM 2574 O O . PRO A 1 345 ? 12.638 7.218 -11.274 1.00 72.25 345 PRO A O 1
ATOM 2577 N N . VAL A 1 346 ? 14.139 5.914 -10.231 1.00 80.12 346 VAL A N 1
ATOM 2578 C CA . VAL A 1 346 ? 13.406 5.813 -8.968 1.00 80.12 346 VAL A CA 1
ATOM 2579 C C . VAL A 1 346 ? 14.101 6.734 -7.984 1.00 80.12 346 VAL A C 1
ATOM 2581 O O . VAL A 1 346 ? 15.248 6.490 -7.609 1.00 80.12 346 VAL A O 1
ATOM 2584 N N . SER A 1 347 ? 13.411 7.785 -7.562 1.00 86.81 347 SER A N 1
ATOM 2585 C CA . SER A 1 347 ? 13.772 8.548 -6.375 1.00 86.81 347 SER A CA 1
ATOM 2586 C C . SER A 1 347 ? 12.987 8.033 -5.175 1.00 86.81 347 SER A C 1
ATOM 2588 O O . SER A 1 347 ? 11.867 7.541 -5.312 1.00 86.81 347 SER A O 1
ATOM 2590 N N . TYR A 1 348 ? 13.569 8.176 -3.989 1.00 87.50 348 TYR A N 1
ATOM 2591 C CA . TYR A 1 348 ? 12.869 7.940 -2.734 1.00 87.50 348 TYR A CA 1
ATOM 2592 C C . TYR A 1 348 ? 12.710 9.264 -1.997 1.00 87.50 348 TYR A C 1
ATOM 2594 O O . TYR A 1 348 ? 13.701 9.941 -1.714 1.00 87.50 348 TYR A O 1
ATOM 2602 N N . THR A 1 349 ? 11.471 9.627 -1.671 1.00 94.69 349 THR A N 1
ATOM 2603 C CA . THR A 1 349 ? 11.188 10.761 -0.788 1.00 94.69 349 THR A CA 1
ATOM 2604 C C . THR A 1 349 ? 11.007 10.240 0.634 1.00 94.69 349 THR A C 1
ATOM 2606 O O . THR A 1 349 ? 10.052 9.516 0.917 1.00 94.69 349 THR A O 1
ATOM 2609 N N . HIS A 1 350 ? 11.928 10.605 1.526 1.00 94.81 350 HIS A N 1
ATOM 2610 C CA . HIS A 1 350 ? 11.922 10.189 2.931 1.00 94.81 350 HIS A CA 1
ATOM 2611 C C . HIS A 1 350 ? 11.133 11.172 3.795 1.00 94.81 350 HIS A C 1
ATOM 2613 O O . HIS A 1 350 ? 11.406 12.371 3.781 1.00 94.81 350 HIS A O 1
ATOM 2619 N N . TYR A 1 351 ? 10.195 10.653 4.583 1.00 96.62 351 TYR A N 1
ATOM 2620 C CA . TYR A 1 351 ? 9.333 11.426 5.474 1.00 96.62 351 TYR A CA 1
ATOM 2621 C C . TYR A 1 351 ? 9.678 11.152 6.937 1.00 96.62 351 TYR A C 1
ATOM 2623 O O . TYR A 1 351 ? 9.966 10.024 7.329 1.00 9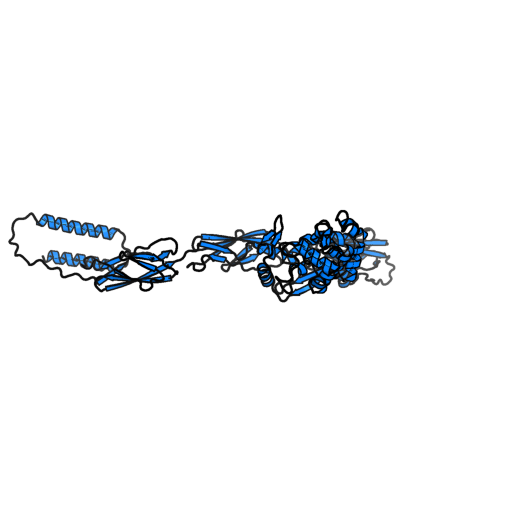6.62 351 TYR A O 1
ATOM 2631 N N . SER A 1 352 ? 9.613 12.188 7.773 1.00 94.38 352 SER A N 1
ATOM 2632 C CA . SER A 1 352 ? 9.857 12.072 9.219 1.00 94.38 352 SER A CA 1
ATOM 2633 C C . SER A 1 352 ? 8.725 11.344 9.957 1.00 94.38 352 SER A C 1
ATOM 2635 O O . SER A 1 352 ? 8.959 10.713 10.992 1.00 94.38 352 SER A O 1
ATOM 2637 N N . THR A 1 353 ? 7.508 11.389 9.416 1.00 95.06 353 THR A N 1
ATOM 2638 C CA . THR A 1 353 ? 6.326 10.705 9.948 1.00 95.06 353 THR A CA 1
ATOM 2639 C C . THR A 1 353 ? 6.469 9.186 9.824 1.00 95.06 353 THR A C 1
ATOM 2641 O O . THR A 1 353 ? 6.850 8.682 8.767 1.00 95.06 353 THR A O 1
ATOM 2644 N N . SER A 1 354 ? 6.143 8.449 10.890 1.00 94.31 354 SER A N 1
ATOM 2645 C CA . SER A 1 354 ? 6.073 6.984 10.836 1.00 94.31 354 SER A CA 1
ATOM 2646 C C . SER A 1 354 ? 4.822 6.527 10.088 1.00 94.31 354 SER A C 1
ATOM 2648 O O . SER A 1 354 ? 3.805 7.225 10.053 1.00 94.31 354 SER A O 1
ATOM 2650 N N . PHE A 1 355 ? 4.852 5.322 9.534 1.00 94.88 355 PHE A N 1
ATOM 2651 C CA . PHE A 1 355 ? 3.720 4.720 8.849 1.00 94.88 355 PHE A CA 1
ATOM 2652 C C . PHE A 1 355 ? 2.496 4.620 9.766 1.00 94.88 355 PHE A C 1
ATOM 2654 O O . PHE A 1 355 ? 1.383 4.938 9.352 1.00 94.88 355 PHE A O 1
ATOM 2661 N N . SER A 1 356 ? 2.693 4.235 11.032 1.00 88.88 356 SER A N 1
ATOM 2662 C CA . SER A 1 356 ? 1.604 4.153 12.012 1.00 88.88 356 SER A CA 1
ATOM 2663 C C . SER A 1 356 ? 0.942 5.512 12.261 1.00 88.88 356 SER A C 1
ATOM 2665 O O . SER A 1 356 ? -0.282 5.601 12.269 1.00 88.88 356 SER A O 1
ATOM 2667 N N . ALA A 1 357 ? 1.735 6.580 12.400 1.00 94.06 357 ALA A N 1
ATOM 2668 C CA . ALA A 1 357 ? 1.220 7.931 12.603 1.00 94.06 357 ALA A CA 1
ATOM 2669 C C . ALA A 1 357 ? 0.501 8.456 11.351 1.00 94.06 357 ALA A C 1
ATOM 2671 O O . ALA A 1 357 ? -0.549 9.091 11.461 1.00 94.06 357 ALA A O 1
ATOM 2672 N N . ALA A 1 358 ? 1.024 8.148 10.160 1.00 97.56 358 ALA A N 1
ATOM 2673 C CA . ALA A 1 358 ? 0.351 8.459 8.906 1.00 97.56 358 ALA A CA 1
ATOM 2674 C C . ALA A 1 358 ? -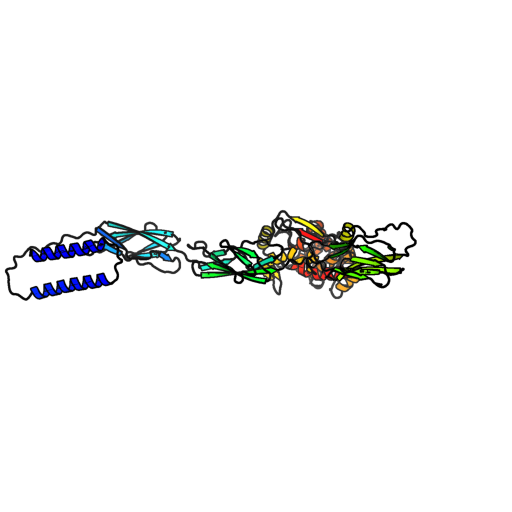1.000 7.739 8.813 1.00 97.56 358 ALA A C 1
ATOM 2676 O O . ALA A 1 358 ? -2.005 8.377 8.515 1.00 97.56 358 ALA A O 1
ATOM 2677 N N . LEU A 1 359 ? -1.053 6.444 9.134 1.00 94.56 359 LEU A N 1
ATOM 2678 C CA . LEU A 1 359 ? -2.288 5.661 9.155 1.00 94.56 359 LEU A CA 1
ATOM 2679 C C . LEU A 1 359 ? -3.318 6.235 10.141 1.00 94.56 359 LEU A C 1
ATOM 2681 O O . LEU A 1 359 ? -4.489 6.363 9.792 1.00 94.56 359 LEU A O 1
ATOM 2685 N N . ASP A 1 360 ? -2.897 6.632 11.343 1.00 93.50 360 ASP A N 1
ATOM 2686 C CA . ASP A 1 360 ? -3.778 7.255 12.340 1.00 93.50 360 ASP A CA 1
ATOM 2687 C C . ASP A 1 360 ? -4.374 8.575 11.833 1.00 93.50 360 ASP A C 1
ATOM 2689 O O . ASP A 1 360 ? -5.585 8.794 11.920 1.00 93.50 360 ASP A O 1
ATOM 2693 N N . ALA A 1 361 ? -3.539 9.438 11.252 1.00 97.25 361 ALA A N 1
ATOM 2694 C CA . ALA A 1 361 ? -3.984 10.696 10.664 1.00 97.25 361 ALA A CA 1
ATOM 2695 C C . ALA A 1 361 ? -4.935 10.471 9.479 1.00 97.25 361 ALA A C 1
ATOM 2697 O O . ALA A 1 361 ? -5.929 11.183 9.337 1.00 97.25 361 ALA A O 1
ATOM 2698 N N . GLN A 1 362 ? -4.681 9.440 8.670 1.00 97.69 362 GLN A N 1
ATOM 2699 C CA . GLN A 1 362 ? -5.571 9.042 7.586 1.00 97.69 362 GLN A CA 1
ATOM 2700 C C . GLN A 1 362 ? -6.928 8.570 8.103 1.00 97.69 362 GLN A C 1
ATOM 2702 O O . GLN A 1 362 ? -7.946 8.985 7.566 1.00 97.69 362 GLN A O 1
ATOM 2707 N N . MET A 1 363 ? -6.982 7.785 9.181 1.00 95.44 363 MET A N 1
ATOM 2708 C CA . MET A 1 363 ? -8.259 7.372 9.776 1.00 95.44 363 MET A CA 1
ATOM 2709 C C . MET A 1 363 ? -9.094 8.558 10.271 1.00 95.44 363 MET A C 1
ATOM 2711 O O . MET A 1 363 ? -10.317 8.546 10.131 1.00 95.44 363 MET A O 1
ATOM 2715 N N . ASN A 1 364 ? -8.449 9.605 10.789 1.00 94.12 364 ASN A N 1
ATOM 2716 C CA . ASN A 1 364 ? -9.134 10.828 11.218 1.00 94.12 364 ASN A CA 1
ATOM 2717 C C . ASN A 1 364 ? -9.711 11.640 10.047 1.00 94.12 364 ASN A C 1
ATOM 2719 O O . ASN A 1 364 ? -10.672 12.381 10.240 1.00 94.12 364 ASN A O 1
ATOM 2723 N N . ALA A 1 365 ? -9.171 11.478 8.835 1.00 93.81 365 ALA A N 1
ATOM 2724 C CA . ALA A 1 365 ? -9.688 12.109 7.621 1.00 93.81 365 ALA A CA 1
ATOM 2725 C C . ALA A 1 365 ? -10.948 11.418 7.057 1.00 93.81 365 ALA A C 1
ATOM 2727 O O . ALA A 1 365 ? -11.458 11.837 6.020 1.00 93.81 365 ALA A O 1
ATOM 2728 N N . ALA A 1 366 ? -11.450 10.371 7.728 1.00 93.31 366 ALA A N 1
ATOM 2729 C CA . ALA A 1 366 ? -12.646 9.609 7.358 1.00 93.31 366 ALA A CA 1
ATOM 2730 C C . ALA A 1 366 ? -12.678 9.153 5.876 1.00 93.31 366 ALA A C 1
ATOM 2732 O O . ALA A 1 366 ? -13.632 9.455 5.152 1.00 93.31 366 ALA A O 1
ATOM 2733 N N . PRO A 1 367 ? -11.648 8.424 5.402 1.00 93.81 367 PRO A N 1
ATOM 2734 C CA . PRO A 1 367 ? -11.574 7.948 4.030 1.00 93.81 367 PRO A CA 1
ATOM 2735 C C . PRO A 1 367 ? -12.675 6.930 3.736 1.00 93.81 367 PRO A C 1
ATOM 2737 O O . PRO A 1 367 ? -13.282 6.337 4.632 1.00 93.81 367 PRO A O 1
ATOM 2740 N N . THR A 1 368 ? -12.919 6.704 2.453 1.00 94.44 368 THR A N 1
ATOM 2741 C CA . THR A 1 368 ? -14.004 5.855 1.966 1.00 94.44 368 THR A CA 1
ATOM 2742 C C . THR A 1 368 ? -13.490 4.745 1.057 1.00 94.44 368 THR A C 1
ATOM 2744 O O . THR A 1 368 ? -12.387 4.807 0.519 1.00 94.44 368 THR A O 1
ATOM 2747 N N . VAL A 1 369 ? -14.298 3.703 0.878 1.00 89.88 369 VAL A N 1
ATOM 2748 C CA . VAL A 1 369 ? -14.098 2.650 -0.121 1.00 89.88 369 VAL A CA 1
ATOM 2749 C C . VAL A 1 369 ? -15.253 2.717 -1.111 1.00 89.88 369 VAL A C 1
ATOM 2751 O O . VAL A 1 369 ? -16.419 2.665 -0.717 1.00 89.88 369 VAL A O 1
ATOM 2754 N N . PHE A 1 370 ? -14.935 2.792 -2.404 1.00 82.06 370 PHE A N 1
ATOM 2755 C CA . PHE A 1 370 ? -15.933 2.769 -3.476 1.00 82.06 370 PHE A CA 1
ATOM 2756 C C . PHE A 1 370 ? -15.881 1.453 -4.261 1.00 82.06 370 PHE A C 1
ATOM 2758 O O . PHE A 1 370 ? -15.002 1.263 -5.111 1.00 82.06 370 PHE A O 1
ATOM 2765 N N . THR A 1 371 ? -16.852 0.568 -4.006 1.00 72.69 371 THR A N 1
ATOM 2766 C CA . THR A 1 371 ? -17.109 -0.665 -4.784 1.00 72.69 371 THR A CA 1
ATOM 2767 C C . THR A 1 371 ? -18.357 -0.531 -5.658 1.00 72.69 371 THR A C 1
ATOM 2769 O O . THR A 1 371 ? -18.299 -0.733 -6.867 1.00 72.69 371 THR A O 1
ATOM 2772 N N . THR A 1 372 ? -19.483 -0.154 -5.053 1.00 70.50 372 THR A N 1
ATOM 2773 C CA . THR A 1 372 ? -20.755 0.153 -5.736 1.00 70.50 372 THR A CA 1
ATOM 2774 C C . THR A 1 372 ? -21.360 1.445 -5.199 1.00 70.50 372 THR A C 1
ATOM 2776 O O . THR A 1 372 ? -21.808 2.275 -5.978 1.00 70.50 372 THR A O 1
ATOM 2779 N N . ASN A 1 373 ? -21.294 1.642 -3.881 1.00 77.38 373 ASN A N 1
ATOM 2780 C CA . ASN A 1 373 ? -21.593 2.897 -3.197 1.00 77.38 373 ASN A CA 1
ATOM 2781 C C . ASN A 1 373 ? -20.406 3.274 -2.304 1.00 77.38 373 ASN A C 1
ATOM 2783 O O . ASN A 1 373 ? -19.582 2.413 -1.982 1.00 77.38 373 ASN A O 1
ATOM 2787 N N . ALA A 1 374 ? -20.335 4.540 -1.896 1.00 84.44 374 ALA A N 1
ATOM 2788 C CA . ALA A 1 374 ? -19.362 4.991 -0.909 1.00 84.44 374 ALA A CA 1
ATOM 2789 C C . ALA A 1 374 ? -19.682 4.389 0.467 1.00 84.44 374 ALA A C 1
ATOM 2791 O O . ALA A 1 374 ? -20.812 4.498 0.947 1.00 84.44 374 ALA A O 1
ATOM 2792 N N . ALA A 1 375 ? -18.685 3.791 1.112 1.00 90.12 375 ALA A N 1
ATOM 2793 C CA . ALA A 1 375 ? -18.738 3.377 2.512 1.00 90.12 375 ALA A CA 1
ATOM 2794 C C . ALA A 1 375 ? -17.496 3.887 3.249 1.00 90.12 375 ALA A C 1
ATOM 2796 O O . ALA A 1 375 ? -16.479 4.151 2.611 1.00 90.12 375 ALA A O 1
ATOM 2797 N N . ALA A 1 376 ? -17.559 4.021 4.575 1.00 92.19 376 ALA A N 1
ATOM 2798 C CA . ALA A 1 376 ? -16.380 4.349 5.376 1.00 92.19 376 ALA A CA 1
ATOM 2799 C C . ALA A 1 376 ? -15.322 3.240 5.244 1.00 92.19 376 ALA A C 1
ATOM 2801 O O . ALA A 1 376 ? -15.655 2.056 5.326 1.00 92.19 376 ALA A O 1
ATOM 2802 N N . ALA A 1 377 ? -14.065 3.622 5.030 1.00 91.38 377 ALA A N 1
ATOM 2803 C CA . ALA A 1 377 ? -12.958 2.681 4.940 1.00 91.38 377 ALA A CA 1
ATOM 2804 C C . ALA A 1 377 ? -12.596 2.140 6.327 1.00 91.38 377 ALA A C 1
ATOM 2806 O O . ALA A 1 377 ? -12.520 2.892 7.303 1.00 91.38 377 ALA A O 1
ATOM 2807 N N . SER A 1 378 ? -12.338 0.836 6.417 1.00 88.31 378 SER A N 1
ATOM 2808 C CA . SER A 1 378 ? -11.739 0.265 7.621 1.00 88.31 378 SER A CA 1
ATOM 2809 C C . SER A 1 378 ? -10.264 0.667 7.728 1.00 88.31 378 SER A C 1
ATOM 2811 O O . SER A 1 378 ? -9.628 1.040 6.742 1.00 88.31 378 SER A O 1
ATOM 2813 N N . ARG A 1 379 ? -9.675 0.533 8.922 1.00 90.00 379 ARG A N 1
ATOM 2814 C CA . ARG A 1 379 ? -8.228 0.739 9.095 1.00 90.00 379 ARG A CA 1
ATOM 2815 C C . ARG A 1 379 ? -7.393 -0.181 8.203 1.00 90.00 379 ARG A C 1
ATOM 2817 O O . ARG A 1 379 ? -6.383 0.277 7.686 1.00 90.00 379 ARG A O 1
ATOM 2824 N N . SER A 1 380 ? -7.827 -1.426 7.998 1.00 81.19 380 SER A N 1
ATOM 2825 C CA . SER A 1 380 ? -7.161 -2.369 7.088 1.00 81.19 380 SER A CA 1
ATOM 2826 C C . SER A 1 380 ? -7.224 -1.891 5.635 1.00 81.19 380 SER A C 1
ATOM 2828 O O . SER A 1 380 ? -6.211 -1.908 4.938 1.00 81.19 380 SER A O 1
ATOM 2830 N N . ASP A 1 381 ? -8.375 -1.367 5.192 1.00 88.56 381 ASP A N 1
ATOM 2831 C CA . ASP A 1 381 ? -8.493 -0.790 3.849 1.00 88.56 381 ASP A CA 1
ATOM 2832 C C . ASP A 1 381 ? -7.491 0.353 3.662 1.00 88.56 381 ASP A C 1
ATOM 2834 O O . ASP A 1 381 ? -6.771 0.390 2.667 1.00 88.56 381 ASP A O 1
ATOM 2838 N N . VAL A 1 382 ? -7.401 1.266 4.633 1.00 94.06 382 VAL A N 1
ATOM 2839 C CA . VAL A 1 382 ? -6.451 2.383 4.577 1.00 94.06 382 VAL A CA 1
ATOM 2840 C C . VAL A 1 382 ? -5.010 1.881 4.614 1.00 94.06 382 VAL A C 1
ATOM 2842 O O . VAL A 1 382 ? -4.225 2.274 3.761 1.00 94.06 382 VAL A O 1
ATOM 2845 N N . GLU A 1 383 ? -4.662 0.986 5.540 1.00 89.50 383 GLU A N 1
ATOM 2846 C CA . GLU A 1 383 ? -3.316 0.414 5.670 1.00 89.50 383 GLU A CA 1
ATOM 2847 C C . GLU A 1 383 ? -2.859 -0.258 4.373 1.00 89.50 383 GLU A C 1
ATOM 2849 O O . GLU A 1 383 ? -1.745 -0.015 3.910 1.00 89.50 383 GLU A O 1
ATOM 2854 N N . LYS A 1 384 ? -3.744 -1.032 3.735 1.00 89.00 384 LYS A N 1
ATOM 2855 C CA . LYS A 1 384 ? -3.469 -1.702 2.464 1.00 89.00 384 LYS A CA 1
ATOM 2856 C C . LYS A 1 384 ? -3.035 -0.726 1.377 1.00 89.00 384 LYS A C 1
ATOM 2858 O O . LYS A 1 384 ? -2.065 -1.022 0.683 1.00 89.00 384 LYS A O 1
ATOM 2863 N N . TYR A 1 385 ? -3.774 0.370 1.191 1.00 95.75 385 TYR A N 1
ATOM 2864 C CA . TYR A 1 385 ? -3.514 1.336 0.118 1.00 95.75 385 TYR A CA 1
ATOM 2865 C C . TYR A 1 385 ? -2.484 2.410 0.485 1.00 95.75 385 TYR A C 1
ATOM 2867 O O . TYR A 1 385 ? -1.896 3.012 -0.413 1.00 95.75 385 TYR A O 1
ATOM 2875 N N . LEU A 1 386 ? -2.257 2.627 1.780 1.00 96.69 386 LEU A N 1
ATOM 2876 C CA . LEU A 1 386 ? -1.221 3.510 2.296 1.00 96.69 386 LEU A CA 1
ATOM 2877 C C . LEU A 1 386 ? 0.157 2.841 2.270 1.00 96.69 386 LEU A C 1
ATOM 2879 O O . LEU A 1 386 ? 1.139 3.530 2.075 1.00 96.69 386 LEU A O 1
ATOM 2883 N N . GLU A 1 387 ? 0.284 1.529 2.475 1.00 94.94 387 GLU A N 1
ATOM 2884 C CA . GLU A 1 387 ? 1.591 0.850 2.472 1.00 94.94 387 GLU A CA 1
ATOM 2885 C C . GLU A 1 387 ? 2.188 0.823 1.053 1.00 94.94 387 GLU A C 1
ATOM 2887 O O . GLU A 1 387 ? 1.729 0.038 0.215 1.00 94.94 387 GLU A O 1
ATOM 2892 N N . PRO A 1 388 ? 3.210 1.650 0.740 1.00 93.88 388 PRO A N 1
ATOM 2893 C CA . PRO A 1 388 ? 3.653 1.813 -0.643 1.00 93.88 388 PRO A CA 1
ATOM 2894 C C . PRO A 1 388 ? 4.267 0.522 -1.202 1.00 93.88 388 PRO A C 1
ATOM 2896 O O . PRO A 1 388 ? 4.124 0.226 -2.391 1.00 93.88 388 PRO A O 1
ATOM 2899 N N . SER A 1 389 ? 4.885 -0.292 -0.337 1.00 85.94 389 SER A N 1
ATOM 2900 C CA . SER A 1 389 ? 5.510 -1.562 -0.723 1.00 85.94 389 SER A CA 1
ATOM 2901 C C . SER A 1 389 ? 4.518 -2.595 -1.269 1.00 85.94 389 SER A C 1
ATOM 2903 O O . SER A 1 389 ? 4.897 -3.415 -2.106 1.00 85.94 389 SER A O 1
ATOM 2905 N N . ASN A 1 390 ? 3.229 -2.498 -0.916 1.00 85.88 390 ASN A N 1
ATOM 2906 C CA . ASN A 1 390 ? 2.175 -3.358 -1.467 1.00 85.88 390 ASN A CA 1
ATOM 2907 C C . ASN A 1 390 ? 1.950 -3.155 -2.974 1.00 85.88 390 ASN A C 1
ATOM 2909 O O . ASN A 1 390 ? 1.291 -3.974 -3.617 1.00 85.88 390 ASN A O 1
ATOM 2913 N N . PHE A 1 391 ? 2.466 -2.066 -3.548 1.00 89.81 391 PHE A N 1
ATOM 2914 C CA . PHE A 1 391 ? 2.238 -1.693 -4.943 1.00 89.81 391 PHE A CA 1
ATOM 2915 C C . PHE A 1 391 ? 3.529 -1.539 -5.737 1.00 89.81 391 PHE A C 1
ATOM 2917 O O . PHE A 1 391 ? 3.558 -0.851 -6.756 1.00 89.81 391 PHE A O 1
ATOM 2924 N N . ALA A 1 392 ? 4.595 -2.193 -5.285 1.00 81.25 392 ALA A N 1
ATOM 2925 C CA . ALA A 1 392 ? 5.896 -2.147 -5.929 1.00 81.25 392 ALA A CA 1
ATOM 2926 C C . ALA A 1 392 ? 5.920 -2.768 -7.339 1.00 81.25 392 ALA A C 1
ATOM 2928 O O . ALA A 1 392 ? 6.887 -2.559 -8.060 1.00 81.25 392 ALA A O 1
ATOM 2929 N N . SER A 1 393 ? 4.907 -3.535 -7.751 1.00 77.62 393 SER A N 1
ATOM 2930 C CA . SER A 1 393 ? 4.902 -4.308 -9.002 1.00 77.62 393 SER A CA 1
ATOM 2931 C C . SER A 1 393 ? 3.645 -4.088 -9.852 1.00 77.62 393 SER A C 1
ATOM 2933 O O . SER A 1 393 ? 2.670 -3.446 -9.434 1.00 77.62 393 SER A O 1
ATOM 2935 N N . GLY A 1 394 ? 3.665 -4.622 -11.079 1.00 82.06 394 GLY A N 1
ATOM 2936 C CA . GLY A 1 394 ? 2.529 -4.596 -11.992 1.00 82.06 394 GLY A CA 1
ATOM 2937 C C . GLY A 1 394 ? 2.085 -3.178 -12.342 1.00 82.06 394 GLY A C 1
ATOM 2938 O O . GLY A 1 394 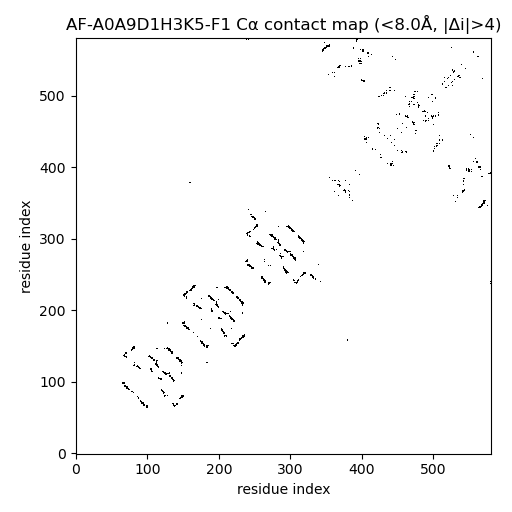? 2.877 -2.242 -12.394 1.00 82.06 394 GLY A O 1
ATOM 2939 N N . TYR A 1 395 ? 0.789 -2.982 -12.588 1.00 87.69 395 TYR A N 1
ATOM 2940 C CA . TYR A 1 395 ? 0.284 -1.653 -12.945 1.00 87.69 395 TYR A CA 1
ATOM 2941 C C . TYR A 1 395 ? 0.174 -0.686 -11.772 1.00 87.69 395 TYR A C 1
ATOM 2943 O O . TYR A 1 395 ? 0.142 0.521 -11.991 1.00 87.69 395 TYR A O 1
ATOM 2951 N N . ALA A 1 396 ? 0.098 -1.185 -10.539 1.00 92.50 396 ALA A N 1
ATOM 2952 C CA . ALA A 1 396 ? -0.129 -0.331 -9.383 1.00 92.50 396 ALA A CA 1
ATOM 2953 C C . ALA A 1 396 ? 1.083 0.558 -9.073 1.00 92.50 396 ALA A C 1
ATOM 2955 O O . ALA A 1 396 ? 0.891 1.639 -8.522 1.00 92.50 396 ALA A O 1
ATOM 2956 N N . LYS A 1 397 ? 2.295 0.174 -9.506 1.00 91.31 397 LYS A N 1
ATOM 2957 C CA . LYS A 1 397 ? 3.516 0.990 -9.378 1.00 91.31 397 LYS A CA 1
ATOM 2958 C C . LYS A 1 397 ? 3.419 2.351 -10.071 1.00 91.31 397 LYS A C 1
ATOM 2960 O O . LYS A 1 397 ? 4.021 3.314 -9.614 1.00 91.31 397 LYS A O 1
ATOM 2965 N N . TYR A 1 398 ? 2.587 2.475 -11.109 1.00 93.81 398 TYR A N 1
ATOM 2966 C CA . TYR A 1 398 ? 2.349 3.743 -11.812 1.00 93.81 398 TYR A CA 1
ATOM 2967 C C . TYR A 1 398 ? 1.625 4.791 -10.964 1.00 93.81 398 TYR A C 1
ATOM 2969 O O . TYR A 1 398 ? 1.564 5.950 -11.359 1.00 93.81 398 TYR A O 1
ATOM 2977 N N . GLN A 1 399 ? 1.145 4.437 -9.768 1.00 97.06 399 GLN A N 1
ATOM 2978 C CA . GLN A 1 399 ? 0.729 5.444 -8.795 1.00 97.06 399 GLN A CA 1
ATOM 2979 C C . GLN A 1 399 ? 1.904 6.270 -8.240 1.00 97.06 399 GLN A C 1
ATOM 2981 O O . GLN A 1 399 ? 1.688 7.374 -7.745 1.00 97.06 399 GLN A O 1
ATOM 2986 N N . PHE A 1 400 ? 3.128 5.739 -8.317 1.00 96.31 400 PHE A N 1
ATOM 2987 C CA . PHE A 1 400 ? 4.364 6.413 -7.922 1.00 96.31 400 PHE A CA 1
ATOM 2988 C C . PHE A 1 400 ? 5.029 7.135 -9.092 1.00 96.31 400 PHE A C 1
ATOM 2990 O O . PHE A 1 400 ? 6.113 7.672 -8.910 1.00 96.31 400 PHE A O 1
ATOM 2997 N N . MET A 1 401 ? 4.441 7.106 -10.295 1.00 94.00 401 MET A N 1
ATOM 2998 C CA . MET A 1 401 ? 5.020 7.768 -11.463 1.00 94.00 401 MET A CA 1
ATOM 2999 C C . MET A 1 401 ? 5.154 9.262 -11.177 1.00 94.00 401 MET A C 1
ATOM 3001 O O . MET A 1 401 ? 4.199 9.872 -10.695 1.00 94.00 401 MET A O 1
ATOM 3005 N N . ASP A 1 402 ? 6.319 9.828 -11.478 1.00 92.00 402 ASP A N 1
ATOM 3006 C CA . ASP A 1 402 ? 6.534 11.265 -11.393 1.00 92.00 402 ASP A CA 1
ATOM 3007 C C . ASP A 1 402 ? 5.695 11.965 -12.466 1.00 92.00 402 ASP A C 1
ATOM 3009 O O . ASP A 1 402 ? 5.874 11.777 -13.671 1.00 92.00 402 ASP A O 1
ATOM 3013 N N . LEU A 1 403 ? 4.724 12.742 -12.002 1.00 94.88 403 LEU A N 1
ATOM 3014 C CA . LEU A 1 403 ? 3.759 13.447 -12.831 1.00 94.88 403 LEU A CA 1
ATOM 3015 C C . LEU A 1 403 ? 4.248 14.841 -13.226 1.00 94.88 403 LEU A C 1
ATOM 3017 O O . LEU A 1 403 ? 3.536 15.521 -13.959 1.00 94.88 403 LEU A O 1
ATOM 3021 N N . SER A 1 404 ? 5.421 15.275 -12.751 1.00 86.69 404 SER A N 1
ATOM 3022 C CA . SER A 1 404 ? 5.997 16.604 -13.022 1.00 86.69 404 SER A CA 1
ATOM 3023 C C . SER A 1 404 ? 6.790 16.687 -14.334 1.00 86.69 404 SER A C 1
ATOM 3025 O O . SER A 1 404 ? 7.430 17.694 -14.636 1.00 86.69 404 SER A O 1
ATOM 3027 N N . ALA A 1 405 ? 6.748 15.630 -15.146 1.00 78.81 405 ALA A N 1
ATOM 3028 C CA . ALA A 1 405 ? 7.452 15.562 -16.416 1.00 78.81 405 ALA A CA 1
ATOM 3029 C C . ALA A 1 405 ? 6.588 14.940 -17.515 1.00 78.81 405 ALA A C 1
ATOM 3031 O O . ALA A 1 405 ? 5.704 14.119 -17.261 1.00 78.81 405 ALA A O 1
ATOM 3032 N N . SER A 1 406 ? 6.880 15.327 -18.758 1.00 80.38 406 SER A N 1
ATOM 3033 C CA . SER A 1 406 ? 6.260 14.714 -19.930 1.00 80.38 406 SER A CA 1
ATOM 3034 C C . SER A 1 406 ? 6.711 13.263 -20.089 1.00 80.38 406 SER A C 1
ATOM 3036 O O . SER A 1 406 ? 7.878 12.936 -19.866 1.00 80.38 406 SER A O 1
ATOM 3038 N N . ASN A 1 407 ? 5.791 12.405 -20.532 1.00 84.00 407 ASN A N 1
ATOM 3039 C CA . ASN A 1 407 ? 6.090 11.013 -20.861 1.00 84.00 407 ASN A CA 1
ATOM 3040 C C . ASN A 1 407 ? 6.407 10.820 -22.349 1.00 84.00 407 ASN A C 1
ATOM 3042 O O . ASN A 1 407 ? 6.606 9.690 -22.774 1.00 84.00 407 ASN A O 1
ATOM 3046 N N . GLY A 1 408 ? 6.453 11.887 -23.153 1.00 77.00 408 GLY A N 1
ATOM 3047 C CA . GLY A 1 408 ? 6.801 11.818 -24.573 1.00 77.00 408 GLY A CA 1
ATOM 3048 C C . GLY A 1 408 ? 5.773 11.087 -25.441 1.00 77.00 408 GLY A C 1
ATOM 3049 O O . GLY A 1 408 ? 6.139 10.539 -26.481 1.00 77.00 408 GLY A O 1
ATOM 3050 N N . THR A 1 409 ? 4.498 11.046 -25.037 1.00 83.00 409 THR A N 1
ATOM 3051 C CA . THR A 1 409 ? 3.454 10.378 -25.830 1.00 83.00 409 THR A CA 1
ATOM 3052 C C . THR A 1 409 ? 3.057 11.177 -27.073 1.00 83.00 409 THR A C 1
ATOM 3054 O O . THR A 1 409 ? 3.262 12.387 -27.172 1.00 83.00 409 THR A O 1
ATOM 3057 N N . SER A 1 410 ? 2.438 10.494 -28.038 1.00 84.44 410 SER A N 1
ATOM 3058 C CA . SER A 1 410 ? 1.941 11.118 -29.265 1.00 84.44 410 SER A CA 1
ATOM 3059 C C . SER A 1 410 ? 0.464 11.504 -29.153 1.00 84.44 410 SER A C 1
ATOM 3061 O O . SER A 1 410 ? -0.332 10.826 -28.495 1.00 84.44 410 SER A O 1
ATOM 3063 N N . ALA A 1 411 ? 0.060 12.554 -29.874 1.00 90.12 411 ALA A N 1
ATOM 3064 C CA . ALA A 1 411 ? -1.344 12.953 -29.945 1.00 90.12 411 ALA A CA 1
ATOM 3065 C C . ALA A 1 411 ? -2.237 11.831 -30.501 1.00 90.12 411 ALA A C 1
ATOM 3067 O O . ALA A 1 411 ? -3.375 11.683 -30.065 1.00 90.12 411 ALA A O 1
ATOM 3068 N N . SER A 1 412 ? -1.728 11.003 -31.421 1.00 88.69 412 SER A N 1
ATOM 3069 C CA . SER A 1 412 ? -2.453 9.844 -31.955 1.00 88.69 412 SER A CA 1
ATOM 3070 C C . SER A 1 412 ? -2.676 8.754 -30.905 1.00 88.69 412 SER A C 1
ATOM 3072 O O . SER A 1 412 ? -3.770 8.186 -30.853 1.00 88.69 412 SER A O 1
ATOM 3074 N N . SER A 1 413 ? -1.693 8.492 -30.039 1.00 87.44 413 SER A N 1
ATOM 3075 C CA . SER A 1 413 ? -1.849 7.563 -28.911 1.00 87.44 413 SER A CA 1
ATOM 3076 C C . SER A 1 413 ? -2.931 8.049 -27.942 1.00 87.44 413 SER A C 1
ATOM 3078 O O . SER A 1 413 ? -3.837 7.287 -27.602 1.00 87.44 413 SER A O 1
ATOM 3080 N N . LEU A 1 414 ? -2.907 9.333 -27.564 1.00 92.69 414 LEU A N 1
ATOM 3081 C CA . LEU A 1 414 ? -3.941 9.914 -26.699 1.00 92.69 414 LEU A CA 1
ATOM 3082 C C . LEU A 1 414 ? -5.316 9.923 -27.372 1.00 92.69 414 LEU A C 1
ATOM 3084 O O . LEU A 1 414 ? -6.301 9.523 -26.760 1.00 92.69 414 LEU A O 1
ATOM 3088 N N . ASN A 1 415 ? -5.396 10.296 -28.650 1.00 94.88 415 ASN A N 1
ATOM 3089 C CA . ASN A 1 415 ? -6.654 10.306 -29.399 1.00 94.88 415 ASN A CA 1
ATOM 3090 C C . ASN A 1 415 ? -7.273 8.912 -29.539 1.00 94.88 415 ASN A C 1
ATOM 3092 O O . ASN A 1 415 ? -8.495 8.787 -29.545 1.00 94.88 415 ASN A O 1
ATOM 3096 N N . SER A 1 416 ? -6.453 7.860 -29.582 1.00 93.19 416 SER A N 1
ATOM 3097 C CA . SER A 1 416 ? -6.948 6.480 -29.574 1.00 93.19 416 SER A CA 1
ATOM 3098 C C . SER A 1 416 ? -7.674 6.143 -28.267 1.00 93.19 416 SER A C 1
ATOM 3100 O O . SER A 1 416 ? -8.702 5.473 -28.292 1.00 93.19 416 SER A O 1
ATOM 3102 N N . TYR A 1 417 ? -7.181 6.646 -27.132 1.00 93.62 417 TYR A N 1
ATOM 3103 C CA . TYR A 1 417 ? -7.833 6.498 -25.827 1.00 93.62 417 TYR A CA 1
ATOM 3104 C C . TYR A 1 417 ? -9.048 7.415 -25.643 1.00 93.62 417 TYR A C 1
ATOM 3106 O O . TYR A 1 417 ? -10.035 7.022 -25.017 1.00 93.62 417 TYR A O 1
ATOM 3114 N N . LEU A 1 418 ? -8.986 8.621 -26.208 1.00 97.12 418 LEU A N 1
ATOM 3115 C CA . LEU A 1 418 ? -10.047 9.628 -26.148 1.00 97.12 418 LEU A CA 1
ATOM 3116 C C . LEU A 1 418 ? -11.221 9.352 -27.102 1.00 97.12 418 LEU A C 1
ATOM 3118 O O . LEU A 1 418 ? -12.250 10.018 -27.009 1.00 97.12 418 LEU A O 1
ATOM 3122 N N . ASN A 1 419 ? -11.100 8.375 -28.000 1.00 97.12 419 ASN A N 1
ATOM 3123 C CA . ASN A 1 419 ? -12.175 7.972 -28.902 1.00 97.12 419 ASN A CA 1
ATOM 3124 C C . ASN A 1 419 ? -13.438 7.561 -28.116 1.00 97.12 419 ASN A C 1
ATOM 3126 O O . ASN A 1 419 ? -13.382 6.699 -27.234 1.00 97.12 419 ASN A O 1
ATOM 3130 N N . GLY A 1 420 ? -14.579 8.192 -28.415 1.00 96.88 420 GLY A N 1
ATOM 3131 C CA . GLY A 1 420 ? -15.843 7.955 -27.720 1.00 96.88 420 GLY A CA 1
ATOM 3132 C C . GLY A 1 420 ? -15.916 8.542 -26.305 1.00 96.88 420 GLY A C 1
ATOM 3133 O O . GLY A 1 420 ? -16.835 8.201 -25.559 1.00 96.88 420 GLY A O 1
ATOM 3134 N N . LYS A 1 421 ? -14.977 9.414 -25.909 1.00 97.69 421 LYS A N 1
ATOM 3135 C CA . LYS A 1 421 ? -14.941 10.086 -24.593 1.00 97.69 421 LYS A CA 1
ATOM 3136 C C . LYS A 1 421 ? -15.583 11.480 -24.624 1.00 97.69 421 LYS A C 1
ATOM 3138 O O . LYS A 1 421 ? -15.061 12.436 -24.049 1.00 97.69 421 LYS A O 1
ATOM 3143 N N . GLY A 1 422 ? -16.720 11.598 -25.312 1.00 97.56 422 GLY A N 1
ATOM 3144 C CA . GLY A 1 422 ? -17.534 12.815 -25.336 1.00 97.56 422 GLY A CA 1
ATOM 3145 C C . GLY A 1 422 ? -16.762 14.036 -25.833 1.00 97.56 422 GLY A C 1
ATOM 3146 O O . GLY A 1 422 ? -16.116 13.987 -26.878 1.00 97.56 422 GLY A O 1
ATOM 3147 N N . VAL A 1 423 ? -16.809 15.136 -25.075 1.00 97.94 423 VAL A N 1
ATOM 3148 C CA . VAL A 1 423 ? -16.148 16.396 -25.466 1.00 97.94 423 VAL A CA 1
ATOM 3149 C C . VAL A 1 423 ? -14.618 16.303 -25.540 1.00 97.94 423 VAL A C 1
ATOM 3151 O O . VAL A 1 423 ? -13.980 17.193 -26.100 1.00 97.94 423 VAL A O 1
ATOM 3154 N N . LEU A 1 424 ? -14.028 15.243 -24.979 1.00 98.50 424 LEU A N 1
ATOM 3155 C CA . LEU A 1 424 ? -12.583 15.019 -24.971 1.00 98.50 424 LEU A CA 1
ATOM 3156 C C . LEU A 1 424 ? -12.078 14.347 -26.257 1.00 98.50 424 LEU A C 1
ATOM 3158 O O . LEU A 1 424 ? -10.869 14.261 -26.467 1.00 98.50 424 LEU A O 1
ATOM 3162 N N . GLU A 1 425 ? -12.971 13.859 -27.121 1.00 98.31 425 GLU A N 1
ATOM 3163 C CA . GLU A 1 425 ? -12.583 13.184 -28.358 1.00 98.31 425 GLU A CA 1
ATOM 3164 C C . GLU A 1 425 ? -11.748 14.104 -29.269 1.00 98.31 425 GLU A C 1
ATOM 3166 O O . GLU A 1 425 ? -12.087 15.264 -29.510 1.00 98.31 425 GLU A O 1
ATOM 3171 N N . GLY A 1 426 ? -10.615 13.591 -29.760 1.00 97.69 426 GLY A N 1
ATOM 3172 C CA . GLY A 1 426 ? -9.702 14.338 -30.631 1.00 97.69 426 GLY A CA 1
ATOM 3173 C C . GLY A 1 426 ? -8.826 15.388 -29.931 1.00 97.69 426 GLY A C 1
ATOM 3174 O O . GLY A 1 426 ? -8.070 16.082 -30.608 1.00 97.69 426 GLY A O 1
ATOM 3175 N N . LYS A 1 427 ? -8.887 15.516 -28.596 1.00 98.44 427 LYS A N 1
ATOM 3176 C CA . LYS A 1 427 ? -8.166 16.551 -27.826 1.00 98.44 427 LYS A CA 1
ATOM 3177 C C . LYS A 1 427 ? -6.724 16.201 -27.443 1.00 98.44 427 LYS A C 1
ATOM 3179 O O . LYS A 1 427 ? -6.127 16.907 -26.635 1.00 98.44 427 LYS A O 1
ATOM 3184 N N . GLY A 1 428 ? -6.132 15.157 -28.022 1.00 97.06 428 GLY A N 1
ATOM 3185 C CA . GLY A 1 428 ? -4.776 14.700 -27.696 1.00 97.06 428 GLY A CA 1
ATOM 3186 C C . GLY A 1 428 ? -3.699 15.783 -27.839 1.00 97.06 428 GLY A C 1
ATOM 3187 O O . GLY A 1 428 ? -2.865 15.927 -26.950 1.00 97.06 428 GLY A O 1
ATOM 3188 N N . GLU A 1 429 ? -3.738 16.593 -28.905 1.00 96.00 429 GLU A N 1
ATOM 3189 C CA . GLU A 1 429 ? -2.798 17.717 -29.079 1.00 96.00 429 GLU A CA 1
ATOM 3190 C C . GLU A 1 429 ? -2.987 18.796 -28.006 1.00 96.00 429 GLU A C 1
ATOM 3192 O O . GLU A 1 429 ? -2.009 19.299 -27.453 1.00 96.00 429 GLU A O 1
ATOM 3197 N N . THR A 1 430 ? -4.239 19.112 -27.665 1.00 98.12 430 THR A N 1
ATOM 3198 C CA . THR A 1 430 ? -4.577 20.086 -26.621 1.00 98.12 430 THR A CA 1
ATOM 3199 C C . THR A 1 430 ? -4.069 19.631 -25.253 1.00 98.12 430 THR A C 1
ATOM 3201 O O . THR A 1 430 ? -3.480 20.432 -24.532 1.00 98.12 430 THR A O 1
ATOM 3204 N N . PHE A 1 431 ? -4.232 18.349 -24.907 1.00 98.31 431 PHE A N 1
ATOM 3205 C CA . PHE A 1 431 ? -3.702 17.785 -23.662 1.00 98.31 431 PHE A CA 1
ATOM 3206 C C . PHE A 1 431 ? -2.175 17.857 -23.596 1.00 98.31 431 PHE A C 1
ATOM 3208 O O . PHE A 1 431 ? -1.643 18.280 -22.572 1.00 98.31 431 PHE A O 1
ATOM 3215 N N . ILE A 1 432 ? -1.473 17.517 -24.682 1.00 89.69 432 ILE A N 1
ATOM 3216 C CA . ILE A 1 432 ? -0.007 17.640 -24.755 1.00 89.69 432 ILE A CA 1
ATOM 3217 C C . ILE A 1 432 ? 0.422 19.096 -24.554 1.00 89.69 432 ILE A C 1
ATOM 3219 O O . ILE A 1 432 ? 1.309 19.384 -23.753 1.00 89.69 432 ILE A O 1
ATOM 3223 N N . ALA A 1 433 ? -0.214 20.032 -25.259 1.00 86.69 433 ALA A N 1
ATOM 3224 C CA . ALA A 1 433 ? 0.151 21.441 -25.189 1.00 86.69 433 ALA A CA 1
ATOM 3225 C C . ALA A 1 433 ? -0.136 22.054 -23.805 1.00 86.69 433 ALA A C 1
ATOM 3227 O O . ALA A 1 433 ? 0.687 22.813 -23.291 1.00 86.69 433 ALA A O 1
ATOM 3228 N N . ALA A 1 434 ? -1.260 21.695 -23.178 1.00 89.88 434 ALA A N 1
ATOM 3229 C CA . ALA A 1 434 ? -1.604 22.122 -21.825 1.00 89.88 434 ALA A CA 1
ATOM 3230 C C . ALA A 1 434 ? -0.668 21.524 -20.767 1.00 89.88 434 ALA A C 1
ATOM 3232 O O . ALA A 1 434 ? -0.234 22.235 -19.863 1.00 89.88 434 ALA A O 1
ATOM 3233 N N . ALA A 1 435 ? -0.318 20.246 -20.889 1.00 90.62 435 ALA A N 1
ATOM 3234 C CA . ALA A 1 435 ? 0.603 19.579 -19.978 1.00 90.62 435 ALA A CA 1
ATOM 3235 C C . ALA A 1 435 ? 2.015 20.184 -20.050 1.00 90.62 435 ALA A C 1
ATOM 3237 O O . ALA A 1 435 ? 2.581 20.558 -19.023 1.00 90.62 435 ALA A O 1
ATOM 3238 N N . ASN A 1 436 ? 2.530 20.406 -21.265 1.00 81.38 436 ASN A N 1
ATOM 3239 C CA . ASN A 1 436 ? 3.825 21.054 -21.490 1.00 81.38 436 ASN A CA 1
ATOM 3240 C C . ASN A 1 436 ? 3.876 22.478 -20.923 1.00 81.38 436 ASN A C 1
ATOM 3242 O O . ASN A 1 436 ? 4.873 22.858 -20.314 1.00 81.38 436 ASN A O 1
ATOM 3246 N N . ALA A 1 437 ? 2.806 23.262 -21.093 1.00 79.94 437 ALA A N 1
ATOM 3247 C CA . ALA A 1 437 ? 2.730 24.623 -20.563 1.00 79.94 437 ALA A CA 1
ATOM 3248 C C . ALA A 1 437 ? 2.782 24.679 -19.026 1.00 79.94 437 ALA A C 1
ATOM 3250 O O . ALA A 1 437 ? 3.160 25.706 -18.470 1.00 79.94 437 ALA A O 1
ATOM 3251 N N . ASN A 1 438 ? 2.421 23.583 -18.354 1.00 83.12 438 ASN A N 1
ATOM 3252 C CA . ASN A 1 438 ? 2.305 23.508 -16.901 1.00 83.12 438 ASN A CA 1
ATOM 3253 C C . ASN A 1 438 ? 3.337 22.577 -16.247 1.00 83.12 438 ASN A C 1
ATOM 3255 O O . ASN A 1 438 ? 3.289 22.396 -15.031 1.00 83.12 438 ASN A O 1
ATOM 3259 N N . GLY A 1 439 ? 4.257 22.000 -17.030 1.00 81.06 439 GLY A N 1
ATOM 3260 C CA . GLY A 1 439 ? 5.288 21.087 -16.535 1.00 81.06 439 GLY A CA 1
ATOM 3261 C C . GLY A 1 439 ? 4.703 19.853 -15.850 1.00 81.06 439 GLY A C 1
ATOM 3262 O O . GLY A 1 439 ? 5.098 19.535 -14.736 1.00 81.06 439 GLY A O 1
ATOM 3263 N N . ILE A 1 440 ? 3.714 19.208 -16.474 1.00 90.81 440 ILE A N 1
ATOM 3264 C CA . ILE A 1 440 ? 3.087 17.989 -15.949 1.00 90.81 440 ILE A CA 1
ATOM 3265 C C . ILE A 1 440 ? 2.960 16.915 -17.034 1.00 90.81 440 ILE A C 1
ATOM 3267 O O . ILE A 1 440 ? 3.082 17.204 -18.222 1.00 90.81 440 ILE A O 1
ATOM 3271 N N . SER A 1 441 ? 2.689 15.676 -16.630 1.00 93.44 441 SER A N 1
ATOM 3272 C CA . SER A 1 441 ? 2.470 14.537 -17.525 1.00 93.44 441 SER A CA 1
ATOM 3273 C C . SER A 1 441 ? 1.174 14.683 -18.327 1.00 93.44 441 SER A C 1
ATOM 3275 O O . SER A 1 441 ? 0.069 14.739 -17.776 1.00 93.44 441 SER A O 1
ATOM 3277 N N . GLU A 1 442 ? 1.297 14.663 -19.654 1.00 93.56 442 GLU A N 1
ATOM 3278 C CA . GLU A 1 442 ? 0.163 14.678 -20.577 1.00 93.56 442 GLU A CA 1
ATOM 3279 C C . GLU A 1 442 ? -0.690 13.405 -20.497 1.00 93.56 442 GLU A C 1
ATOM 3281 O O . GLU A 1 442 ? -1.909 13.452 -20.691 1.00 93.56 442 GLU A O 1
ATOM 3286 N N . VAL A 1 443 ? -0.071 12.266 -20.167 1.00 94.88 443 VAL A N 1
ATOM 3287 C CA . VAL A 1 443 ? -0.781 10.996 -19.995 1.00 94.88 443 VAL A CA 1
ATOM 3288 C C . VAL A 1 443 ? -1.651 11.053 -18.747 1.00 94.88 443 VAL A C 1
ATOM 3290 O O . VAL A 1 443 ? -2.843 10.749 -18.820 1.00 94.88 443 VAL A O 1
ATOM 3293 N N . TYR A 1 444 ? -1.082 11.484 -17.619 1.00 96.06 444 TYR A N 1
ATOM 3294 C CA . TYR A 1 444 ? -1.837 11.667 -16.385 1.00 96.06 444 TYR A CA 1
ATOM 3295 C C . TYR A 1 444 ? -2.975 12.668 -16.578 1.00 96.06 444 TYR A C 1
ATOM 3297 O O . TYR A 1 444 ? -4.117 12.324 -16.286 1.00 96.06 444 TYR A O 1
ATOM 3305 N N . LEU A 1 445 ? -2.696 13.853 -17.133 1.00 97.31 445 LEU A N 1
ATOM 3306 C CA . LEU A 1 445 ? -3.705 14.895 -17.331 1.00 97.31 445 LEU A CA 1
ATOM 3307 C C . LEU A 1 445 ? -4.901 14.377 -18.148 1.00 97.31 445 LEU A C 1
ATOM 3309 O O . LEU A 1 445 ? -6.055 14.632 -17.799 1.00 97.31 445 LEU A O 1
ATOM 3313 N N . THR A 1 446 ? -4.626 13.595 -19.196 1.00 97.38 446 THR A N 1
ATOM 3314 C CA . THR A 1 446 ? -5.654 12.975 -20.042 1.00 97.38 446 THR A CA 1
ATOM 3315 C C . THR A 1 446 ? -6.471 11.930 -19.277 1.00 97.38 446 THR A C 1
ATOM 3317 O O . THR A 1 446 ? -7.702 11.968 -19.293 1.00 97.38 446 THR A O 1
ATOM 3320 N N . VAL A 1 447 ? -5.809 10.980 -18.601 1.00 96.12 447 VAL A N 1
ATOM 3321 C CA . VAL A 1 447 ? -6.484 9.911 -17.838 1.00 96.12 447 VAL A CA 1
ATOM 3322 C C . VAL A 1 447 ? -7.339 10.498 -16.724 1.00 96.12 447 VAL A C 1
ATOM 3324 O O . VAL A 1 447 ? -8.484 10.083 -16.543 1.00 96.12 447 VAL A O 1
ATOM 3327 N N . HIS A 1 448 ? -6.789 11.481 -16.026 1.00 95.81 448 HIS A N 1
ATOM 3328 C CA . HIS A 1 448 ? -7.428 12.143 -14.914 1.00 95.81 448 HIS A CA 1
ATOM 3329 C C . HIS A 1 448 ? -8.664 12.928 -15.366 1.00 95.81 448 HIS A C 1
ATOM 3331 O O . HIS A 1 448 ? -9.747 12.722 -14.827 1.00 95.81 448 HIS A O 1
ATOM 3337 N N . SER A 1 449 ? -8.562 13.705 -16.452 1.00 96.88 449 SER A N 1
ATOM 3338 C CA . SER A 1 449 ? -9.723 14.386 -17.035 1.00 96.88 449 SER A CA 1
ATOM 3339 C C . SER A 1 449 ? -10.834 13.408 -17.423 1.00 96.88 449 SER A C 1
ATOM 3341 O O . SER A 1 449 ? -11.998 13.637 -17.103 1.00 96.88 449 SER A O 1
ATOM 3343 N N . VAL A 1 450 ? -10.504 12.281 -18.066 1.00 96.25 450 VAL A N 1
ATOM 3344 C CA . VAL A 1 450 ? -11.492 11.247 -18.427 1.00 96.25 450 VAL A CA 1
ATOM 3345 C C . VAL A 1 450 ? -12.180 10.663 -17.189 1.00 96.25 450 VAL A C 1
ATOM 3347 O O . VAL A 1 450 ? -13.383 10.401 -17.239 1.00 96.25 450 VAL A O 1
ATOM 3350 N N . HIS A 1 451 ? -11.442 10.463 -16.093 1.00 91.38 451 HIS A N 1
ATOM 3351 C CA . HIS A 1 451 ? -11.993 9.960 -14.836 1.00 91.38 451 HIS A CA 1
ATOM 3352 C C . HIS A 1 451 ? -12.976 10.960 -14.212 1.00 91.38 451 HIS A C 1
ATOM 3354 O O . HIS A 1 451 ? -14.140 10.618 -14.007 1.00 91.38 451 HIS A O 1
ATOM 3360 N N . GLU A 1 452 ? -12.537 12.201 -14.000 1.00 91.25 452 GLU A N 1
ATOM 3361 C CA . GLU A 1 452 ? -13.310 13.237 -13.301 1.00 91.25 452 GLU A CA 1
ATOM 3362 C C . GLU A 1 452 ? -14.527 13.726 -14.105 1.00 91.25 452 GLU A C 1
ATOM 3364 O O . GLU A 1 452 ? -15.571 14.078 -13.559 1.00 91.25 452 GLU A O 1
ATOM 3369 N N . SER A 1 453 ? -14.437 13.706 -15.435 1.00 94.25 453 SER A N 1
ATOM 3370 C CA . SER A 1 453 ? -15.524 14.134 -16.324 1.00 94.25 453 SER A CA 1
ATOM 3371 C C . SER A 1 453 ? -16.531 13.030 -16.668 1.00 94.25 453 SER A C 1
ATOM 3373 O O . SER A 1 453 ? -17.439 13.260 -17.474 1.00 94.25 453 SER A O 1
ATOM 3375 N N . GLY A 1 454 ? -16.375 11.819 -16.119 1.00 92.81 454 GLY A N 1
ATOM 3376 C CA . GLY A 1 454 ? -17.219 10.675 -16.465 1.00 92.81 454 GLY A CA 1
ATOM 3377 C C . GLY A 1 454 ? -17.156 10.348 -17.960 1.00 92.81 454 GLY A C 1
ATOM 3378 O O . GLY A 1 454 ? -18.182 10.321 -18.632 1.00 92.81 454 GLY A O 1
ATOM 3379 N N . ASN A 1 455 ? -15.948 10.129 -18.490 1.00 95.00 455 ASN A N 1
ATOM 3380 C CA . ASN A 1 455 ? -15.667 9.967 -19.922 1.00 95.00 455 ASN A CA 1
ATOM 3381 C C . ASN A 1 455 ? -16.027 11.189 -20.782 1.00 95.00 455 ASN A C 1
ATOM 3383 O O . ASN A 1 455 ? -16.455 11.013 -21.918 1.00 95.00 455 ASN A O 1
ATOM 3387 N N . GLY A 1 456 ? -15.879 12.411 -20.265 1.00 96.62 456 GLY A N 1
ATOM 3388 C CA . GLY A 1 456 ? -16.190 13.642 -21.002 1.00 96.62 456 GLY A CA 1
ATOM 3389 C C . GLY A 1 456 ? -17.681 13.841 -21.280 1.00 96.62 456 GLY A C 1
ATOM 3390 O O . GLY A 1 456 ? -18.035 14.558 -22.214 1.00 96.62 456 GLY A O 1
ATOM 3391 N N . GLN A 1 457 ? -18.549 13.170 -20.519 1.00 96.94 457 GLN A N 1
ATOM 3392 C CA . GLN A 1 457 ? -20.000 13.149 -20.731 1.00 96.94 457 GLN A CA 1
ATOM 3393 C C . GLN A 1 457 ? -20.796 13.670 -19.533 1.00 96.94 457 GLN A C 1
ATOM 3395 O O . GLN A 1 457 ? -22.016 13.799 -19.630 1.00 96.94 457 GLN A O 1
ATOM 3400 N N . SER A 1 458 ? -20.150 13.977 -18.401 1.00 94.19 458 SER A N 1
ATOM 3401 C CA . SER A 1 458 ? -20.844 14.607 -17.277 1.00 94.19 458 SER A CA 1
ATOM 3402 C C . SER A 1 458 ? -21.474 15.938 -17.702 1.00 94.19 458 SER A C 1
ATOM 3404 O O . SER A 1 458 ? -21.068 16.555 -18.691 1.00 94.19 458 SER A O 1
ATOM 3406 N N . GLN A 1 459 ? -22.476 16.400 -16.952 1.00 93.44 459 GLN A N 1
ATOM 3407 C CA . GLN A 1 459 ? -23.150 17.666 -17.246 1.00 93.44 459 GLN A CA 1
ATOM 3408 C C . GLN A 1 459 ? -22.166 18.849 -17.245 1.00 93.44 459 GLN A C 1
ATOM 3410 O O . GLN A 1 459 ? -22.168 19.646 -18.176 1.00 93.44 459 GLN A O 1
ATOM 3415 N N . LEU A 1 460 ? -21.279 18.916 -16.246 1.00 92.44 460 LEU A N 1
ATOM 3416 C CA . LEU A 1 460 ? -20.216 19.925 -16.160 1.00 92.44 460 LEU A CA 1
ATOM 3417 C C . LEU A 1 460 ? -19.210 19.836 -17.317 1.00 92.44 460 LEU A C 1
ATOM 3419 O O . LEU A 1 460 ? -18.749 20.864 -17.813 1.00 92.44 460 LEU A O 1
ATOM 3423 N N . ALA A 1 461 ? -18.890 18.621 -17.768 1.00 95.38 461 ALA A N 1
ATOM 3424 C CA . ALA A 1 461 ? -17.971 18.412 -18.880 1.00 95.38 461 ALA A CA 1
ATOM 3425 C C . ALA A 1 461 ? -18.601 18.742 -20.237 1.00 95.38 461 ALA A C 1
ATOM 3427 O O . ALA A 1 461 ? -17.922 19.260 -21.114 1.00 95.38 461 ALA A O 1
ATOM 3428 N N . SER A 1 462 ? -19.897 18.480 -20.404 1.00 96.00 462 SER A N 1
ATOM 3429 C CA . SER A 1 462 ? -20.632 18.724 -21.653 1.00 96.00 462 SER A CA 1
ATOM 3430 C C . SER A 1 462 ? -20.989 20.200 -21.868 1.00 96.00 462 SER A C 1
ATOM 3432 O O . SER A 1 462 ? -21.418 20.570 -22.960 1.00 96.00 462 SER A O 1
ATOM 3434 N N . GLY A 1 463 ? -20.786 21.035 -20.846 1.00 95.75 463 GLY A N 1
ATOM 3435 C CA . GLY A 1 463 ? -21.049 22.468 -20.865 1.00 95.75 463 GLY A CA 1
ATOM 3436 C C . GLY A 1 463 ? -22.305 22.843 -20.078 1.00 95.75 463 GLY A C 1
ATOM 3437 O O . GLY A 1 463 ? -23.369 22.247 -20.245 1.00 95.75 463 GLY A O 1
ATOM 3438 N N . VAL A 1 464 ? -22.191 23.870 -19.236 1.00 96.31 464 VAL A N 1
ATOM 3439 C CA . VAL A 1 464 ? -23.293 24.431 -18.439 1.00 96.31 464 VAL A CA 1
ATOM 3440 C C . VAL A 1 464 ? -23.410 25.919 -18.742 1.00 96.31 464 VAL A C 1
ATOM 3442 O O . VAL A 1 464 ? -22.403 26.618 -18.808 1.00 96.31 464 VAL A O 1
ATOM 3445 N N . GLU A 1 465 ? -24.627 26.419 -18.953 1.00 96.56 465 GLU A N 1
ATOM 3446 C CA . GLU A 1 465 ? -24.852 27.862 -19.055 1.00 96.56 465 GLU A CA 1
ATOM 3447 C C . GLU A 1 465 ? -24.805 28.491 -17.656 1.00 96.56 465 GLU A C 1
ATOM 3449 O O . GLU A 1 465 ? -25.562 28.100 -16.768 1.00 96.56 465 GLU A O 1
ATOM 3454 N N . TYR A 1 466 ? -23.931 29.476 -17.464 1.00 94.81 466 TYR A N 1
ATOM 3455 C CA . TYR A 1 466 ? -23.840 30.265 -16.242 1.00 94.81 466 TYR A CA 1
ATOM 3456 C C . TYR A 1 466 ? -23.694 31.744 -16.608 1.00 94.81 466 TYR A C 1
ATOM 3458 O O . TYR A 1 466 ? -22.804 32.118 -17.372 1.00 94.81 466 TYR A O 1
ATOM 3466 N N . ASN A 1 467 ? -24.595 32.595 -16.105 1.00 94.38 467 ASN A N 1
ATOM 3467 C CA . ASN A 1 467 ? -24.650 34.029 -16.427 1.00 94.38 467 ASN A CA 1
ATOM 3468 C C . ASN A 1 467 ? -24.615 34.347 -17.941 1.00 94.38 467 ASN A C 1
ATOM 3470 O O . ASN A 1 467 ? -23.979 35.311 -18.364 1.00 94.38 467 ASN A O 1
ATOM 3474 N N . GLY A 1 468 ? -25.304 33.546 -18.764 1.00 94.50 468 GLY A N 1
ATOM 3475 C CA . GLY A 1 468 ? -25.386 33.742 -20.216 1.00 94.50 468 GLY A CA 1
ATOM 3476 C C . GLY A 1 468 ? -24.167 33.259 -21.011 1.00 94.50 468 GLY A C 1
ATOM 3477 O O . GLY A 1 468 ? -24.119 33.463 -22.224 1.00 94.50 468 GLY A O 1
ATOM 3478 N N . THR A 1 469 ? -23.202 32.603 -20.360 1.00 96.31 469 THR A N 1
ATOM 3479 C CA . THR A 1 469 ? -22.014 32.024 -20.998 1.00 96.31 469 THR A CA 1
ATOM 3480 C C . THR A 1 469 ? -21.974 30.520 -20.750 1.00 96.31 469 THR A C 1
ATOM 3482 O O . THR A 1 469 ? -22.107 30.071 -19.614 1.00 96.31 469 THR A O 1
ATOM 3485 N N . THR A 1 470 ? -21.764 29.721 -21.798 1.00 97.94 470 THR A N 1
ATOM 3486 C CA . THR A 1 470 ? -21.499 28.284 -21.639 1.00 97.94 470 THR A CA 1
ATOM 3487 C C . THR A 1 470 ? -20.068 28.066 -21.164 1.00 97.94 470 THR A C 1
ATOM 3489 O O . THR A 1 470 ? -19.120 28.541 -21.791 1.00 97.94 470 THR A O 1
ATOM 3492 N N . VAL A 1 471 ? -19.917 27.329 -20.070 1.00 98.06 471 VAL A N 1
ATOM 3493 C CA . VAL A 1 471 ? -18.634 27.031 -19.430 1.00 98.06 471 VAL A CA 1
ATOM 3494 C C . VAL A 1 471 ? -18.460 25.532 -19.231 1.00 98.06 471 VAL A C 1
ATOM 3496 O O . VAL A 1 471 ? -19.442 24.794 -19.155 1.00 98.06 471 VAL A O 1
ATOM 3499 N N . TYR A 1 472 ? -17.210 25.085 -19.158 1.00 98.12 472 TYR A N 1
ATOM 3500 C CA . TYR A 1 472 ? -16.836 23.674 -19.120 1.00 98.12 472 TYR A CA 1
ATOM 3501 C C . TYR A 1 472 ? -15.938 23.403 -17.917 1.00 98.12 472 TYR A C 1
ATOM 3503 O O . TYR A 1 472 ? -15.040 24.188 -17.625 1.00 98.12 472 TYR A O 1
ATOM 3511 N N . ASN A 1 473 ? -16.144 22.271 -17.244 1.00 96.12 473 ASN A N 1
ATOM 3512 C CA . ASN A 1 473 ? -15.283 21.824 -16.153 1.00 96.12 473 ASN A CA 1
ATOM 3513 C C . ASN A 1 473 ? -15.014 20.320 -16.283 1.00 96.12 473 ASN A C 1
ATOM 3515 O O . ASN A 1 473 ? -15.925 19.500 -16.173 1.00 96.12 473 ASN A O 1
ATOM 3519 N N . LEU A 1 474 ? -13.756 19.973 -16.560 1.00 97.12 474 LEU A N 1
ATOM 3520 C CA . LEU A 1 474 ? -13.337 18.619 -16.941 1.00 97.12 474 LEU A CA 1
ATOM 3521 C C . LEU A 1 474 ? -12.624 17.858 -15.813 1.00 97.12 474 LEU A C 1
ATOM 3523 O O . LEU A 1 474 ? -12.196 16.728 -16.033 1.00 97.12 474 LEU A O 1
ATOM 3527 N N . PHE A 1 475 ? -12.480 18.487 -14.643 1.00 93.38 475 PHE A N 1
ATOM 3528 C CA . PHE A 1 475 ? -11.712 17.978 -13.499 1.00 93.38 475 PHE A CA 1
ATOM 3529 C C . PHE A 1 475 ? -12.471 18.104 -12.169 1.00 93.38 475 PHE A C 1
ATOM 3531 O O . PHE A 1 475 ? -11.896 17.888 -11.112 1.00 93.38 475 PHE A O 1
ATOM 3538 N N . GLY A 1 476 ? -13.743 18.524 -12.198 1.00 89.31 476 GLY A N 1
ATOM 3539 C CA . GLY A 1 476 ? -14.550 18.703 -10.986 1.00 89.31 476 GLY A CA 1
ATOM 3540 C C . GLY A 1 476 ? -14.064 19.823 -10.054 1.00 89.31 476 GLY A C 1
ATOM 3541 O O . GLY A 1 476 ? -14.452 19.866 -8.889 1.00 89.31 476 GLY A O 1
ATOM 3542 N N . ILE A 1 477 ? -13.224 20.743 -10.537 1.00 88.69 477 ILE A N 1
ATOM 3543 C CA . ILE A 1 477 ? -12.605 21.782 -9.701 1.00 88.69 477 ILE A CA 1
ATOM 3544 C C . ILE A 1 477 ? -13.675 22.774 -9.230 1.00 88.69 477 ILE A C 1
ATOM 3546 O O . ILE A 1 477 ? -14.428 23.308 -10.042 1.00 88.69 477 ILE A O 1
ATOM 3550 N N . GLY A 1 478 ? -13.745 23.028 -7.923 1.00 82.88 478 GLY A N 1
ATOM 3551 C CA . GLY A 1 478 ? -14.728 23.950 -7.342 1.00 82.88 478 GLY A CA 1
ATOM 3552 C C . GLY A 1 478 ? -16.147 23.381 -7.198 1.00 82.88 478 GLY A C 1
ATOM 3553 O O . GLY A 1 478 ? -17.046 24.108 -6.782 1.00 82.88 478 GLY A O 1
ATOM 3554 N N . ALA A 1 479 ? -16.370 22.101 -7.515 1.00 78.25 479 ALA A N 1
ATOM 3555 C CA . ALA A 1 479 ? -17.659 21.433 -7.344 1.00 78.25 479 ALA A CA 1
ATOM 3556 C C . ALA A 1 479 ? -17.778 20.825 -5.931 1.00 78.25 479 ALA A C 1
ATOM 3558 O O . ALA A 1 479 ? -17.400 19.676 -5.708 1.00 78.25 479 ALA A O 1
ATOM 3559 N N . TYR A 1 480 ? -18.292 21.597 -4.969 1.00 72.31 480 TYR A N 1
ATOM 3560 C CA . TYR A 1 480 ? -18.480 21.167 -3.574 1.00 72.31 480 TYR A CA 1
ATOM 3561 C C . TYR A 1 480 ? -19.974 20.971 -3.223 1.00 72.31 480 TYR A C 1
ATOM 3563 O O . TYR A 1 480 ? -20.829 21.723 -3.688 1.00 72.31 480 TYR A O 1
ATOM 3571 N N . ASP A 1 481 ? -20.275 20.009 -2.344 1.00 63.53 481 ASP A N 1
ATOM 3572 C CA . ASP A 1 481 ? -21.552 19.841 -1.620 1.00 63.53 481 ASP A CA 1
ATOM 3573 C C . ASP A 1 481 ? -22.840 19.673 -2.464 1.00 63.53 481 ASP A C 1
ATOM 3575 O O . ASP A 1 481 ? -22.824 19.093 -3.545 1.00 63.53 481 ASP A O 1
ATOM 3579 N N . ALA A 1 482 ? -23.996 20.070 -1.904 1.00 63.31 482 ALA A N 1
ATOM 3580 C CA . ALA A 1 482 ? -25.352 19.703 -2.330 1.00 63.31 482 ALA A CA 1
ATOM 3581 C C . ALA A 1 482 ? -25.762 20.181 -3.740 1.00 63.31 482 ALA A C 1
ATOM 3583 O O . ALA A 1 482 ? -26.770 19.699 -4.258 1.00 63.31 482 ALA A O 1
ATOM 3584 N N . ASP A 1 483 ? -25.000 21.094 -4.355 1.00 81.81 483 ASP A N 1
ATOM 3585 C CA . ASP A 1 483 ? -25.188 21.539 -5.744 1.00 81.81 483 ASP A CA 1
ATOM 3586 C C . ASP A 1 483 ? -23.839 21.645 -6.491 1.00 81.81 483 ASP A C 1
ATOM 3588 O O . ASP A 1 483 ? -23.329 22.741 -6.760 1.00 81.81 483 ASP A O 1
ATOM 3592 N N . PRO A 1 484 ? -23.234 20.495 -6.836 1.00 82.81 484 PRO A N 1
ATOM 3593 C CA . PRO A 1 484 ? -21.891 20.452 -7.408 1.00 82.81 484 PRO A CA 1
ATOM 3594 C C . PRO A 1 484 ? -21.840 21.026 -8.833 1.00 82.81 484 PRO A C 1
ATOM 3596 O O . PRO A 1 484 ? -20.790 21.495 -9.272 1.00 82.81 484 PRO A O 1
ATOM 3599 N N . VAL A 1 485 ? -22.965 21.025 -9.562 1.00 86.56 485 VAL A N 1
ATOM 3600 C CA . VAL A 1 485 ? -23.038 21.523 -10.945 1.00 86.56 485 VAL A CA 1
ATOM 3601 C C . VAL A 1 485 ? -22.987 23.047 -10.974 1.00 86.56 485 VAL A C 1
ATOM 3603 O O . VAL A 1 485 ? -22.203 23.613 -11.734 1.00 86.56 485 VAL A O 1
ATOM 3606 N N . THR A 1 486 ? -23.774 23.731 -10.142 1.00 89.88 486 THR A N 1
ATOM 3607 C CA . THR A 1 486 ? -23.767 25.200 -10.125 1.00 89.88 486 THR A CA 1
ATOM 3608 C C . THR A 1 486 ? -22.429 25.743 -9.626 1.00 89.88 486 THR A C 1
ATOM 3610 O O . THR A 1 486 ? -21.860 26.631 -10.261 1.00 89.88 486 THR A O 1
ATOM 3613 N N . ALA A 1 487 ? -21.883 25.180 -8.542 1.00 89.75 487 ALA A N 1
ATOM 3614 C CA . ALA A 1 487 ? -20.602 25.615 -7.982 1.00 89.75 487 ALA A CA 1
ATOM 3615 C C . ALA A 1 487 ? -19.435 25.403 -8.966 1.00 89.75 487 ALA A C 1
ATOM 3617 O O . ALA A 1 487 ? -18.652 26.322 -9.222 1.00 89.75 487 ALA A O 1
ATOM 3618 N N . GLY A 1 488 ? -19.372 24.227 -9.602 1.00 92.38 488 GLY A N 1
ATOM 3619 C CA . GLY A 1 488 ? -18.357 23.931 -10.615 1.00 92.38 488 GLY A CA 1
ATOM 3620 C C . GLY A 1 488 ? -18.466 24.814 -11.865 1.00 92.38 488 GLY A C 1
ATOM 3621 O O . GLY A 1 488 ? -17.440 25.172 -12.448 1.00 92.38 488 GLY A O 1
ATOM 3622 N N . ALA A 1 489 ? -19.685 25.194 -12.269 1.00 94.31 489 ALA A N 1
ATOM 3623 C CA . ALA A 1 489 ? -19.917 26.111 -13.386 1.00 94.31 489 ALA A CA 1
ATOM 3624 C C . ALA A 1 489 ? -19.541 27.559 -13.030 1.00 94.31 489 ALA A C 1
ATOM 3626 O O . ALA A 1 489 ? -18.908 28.242 -13.834 1.00 94.31 489 ALA A O 1
ATOM 3627 N N . GLN A 1 490 ? -19.853 28.018 -11.815 1.00 94.44 490 GLN A N 1
ATOM 3628 C CA . GLN A 1 490 ? -19.413 29.327 -11.334 1.00 94.44 490 GLN A CA 1
ATOM 3629 C C . GLN A 1 490 ? -17.884 29.439 -11.359 1.00 94.44 490 GLN A C 1
ATOM 3631 O O . GLN A 1 490 ? -17.352 30.404 -11.909 1.00 94.44 490 GLN A O 1
ATOM 3636 N N . TYR A 1 491 ? -17.179 28.436 -10.826 1.00 94.06 491 TYR A N 1
ATOM 3637 C CA . TYR A 1 491 ? -15.717 28.417 -10.828 1.00 94.06 491 TYR A CA 1
ATOM 3638 C C . TYR A 1 491 ? -15.158 28.497 -12.256 1.00 94.06 491 TYR A C 1
ATOM 3640 O O . TYR A 1 491 ? -14.300 29.329 -12.551 1.00 94.06 491 TYR A O 1
ATOM 3648 N N . ALA A 1 492 ? -15.697 27.681 -13.168 1.00 95.62 492 ALA A N 1
ATOM 3649 C CA . ALA A 1 492 ? -15.314 27.678 -14.577 1.00 95.62 492 ALA A CA 1
ATOM 3650 C C . ALA A 1 492 ? -15.553 29.041 -15.258 1.00 95.62 492 ALA A C 1
ATOM 3652 O O . ALA A 1 492 ? -14.723 29.493 -16.048 1.00 95.62 492 ALA A O 1
ATOM 3653 N N . TYR A 1 493 ? -16.653 29.724 -14.930 1.00 96.69 493 TYR A N 1
ATOM 3654 C CA . TYR A 1 493 ? -16.957 31.068 -15.425 1.00 96.69 493 TYR A CA 1
ATOM 3655 C C . TYR A 1 493 ? -15.940 32.108 -14.9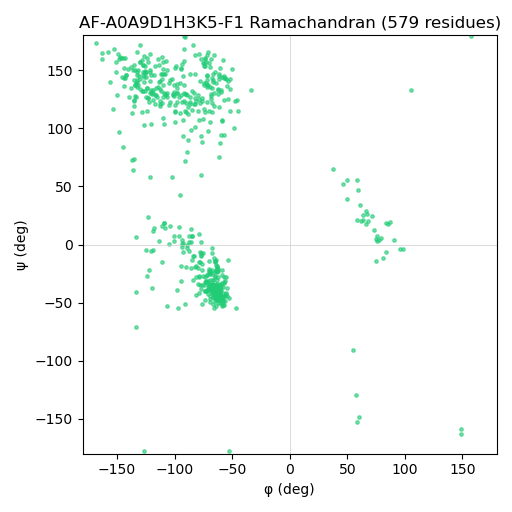43 1.00 96.69 493 TYR A C 1
ATOM 3657 O O . TYR A 1 493 ? -15.413 32.869 -15.754 1.00 96.69 493 TYR A O 1
ATOM 3665 N N . GLU A 1 494 ? -15.626 32.117 -13.646 1.00 94.75 494 GLU A N 1
ATOM 3666 C CA . GLU A 1 494 ? -14.668 33.055 -13.042 1.00 94.75 494 GLU A CA 1
ATOM 3667 C C . GLU A 1 494 ? -13.248 32.900 -13.612 1.00 94.75 494 GLU A C 1
ATOM 3669 O O . GLU A 1 494 ? -12.509 33.880 -13.697 1.00 94.75 494 GLU A O 1
ATOM 3674 N N . HIS A 1 495 ? -12.898 31.696 -14.076 1.00 92.00 495 HIS A N 1
ATOM 3675 C CA . HIS A 1 495 ? -11.592 31.375 -14.663 1.00 92.00 495 HIS A CA 1
ATOM 3676 C C . HIS A 1 495 ? -11.603 31.343 -16.203 1.00 92.00 495 HIS A C 1
ATOM 3678 O O . HIS A 1 495 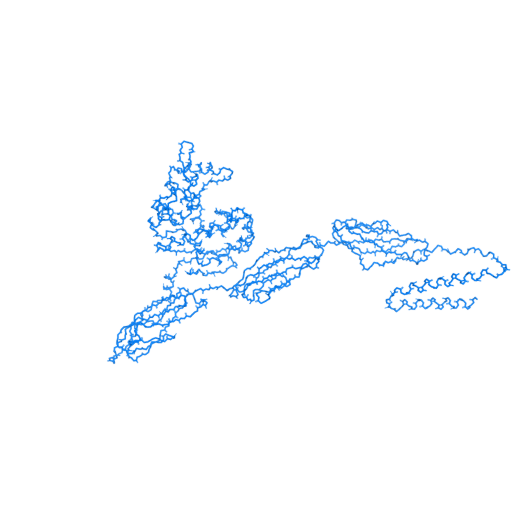? -10.606 30.980 -16.829 1.00 92.00 495 HIS A O 1
ATOM 3684 N N . GLY A 1 496 ? -12.711 31.743 -16.839 1.00 95.00 496 GLY A N 1
ATOM 3685 C CA . GLY A 1 496 ? -12.794 31.905 -18.291 1.00 95.00 496 GLY A CA 1
ATOM 3686 C C . GLY A 1 496 ? -12.797 30.599 -19.092 1.00 95.00 496 GLY A C 1
ATOM 3687 O O . GLY A 1 496 ? -12.447 30.609 -20.275 1.00 95.00 496 GLY A O 1
ATOM 3688 N N . TRP A 1 497 ? -13.216 29.478 -18.497 1.00 97.44 497 TRP A N 1
ATOM 3689 C CA . TRP A 1 497 ? -13.275 28.154 -19.135 1.00 97.44 497 TRP A CA 1
ATOM 3690 C C . TRP A 1 497 ? -14.484 28.029 -20.074 1.00 97.44 497 TRP A C 1
ATOM 3692 O O . TRP A 1 497 ? -15.373 27.197 -19.914 1.00 97.44 497 TRP A O 1
ATOM 3702 N N . THR A 1 498 ? -14.518 28.903 -21.075 1.00 97.31 498 THR A N 1
ATOM 3703 C CA . THR A 1 498 ? -15.621 29.097 -22.034 1.00 97.31 498 THR A CA 1
ATOM 3704 C C . THR A 1 498 ? -15.557 28.158 -23.243 1.00 97.31 498 THR A C 1
ATOM 3706 O O . THR A 1 498 ? -16.384 28.221 -24.150 1.00 97.31 498 THR A O 1
ATOM 3709 N N . SER A 1 499 ? -14.570 27.264 -23.269 1.00 98.12 499 SER A N 1
ATOM 3710 C CA . SER A 1 499 ? -14.427 26.188 -24.248 1.00 98.12 499 SER A CA 1
ATOM 3711 C C . SER A 1 499 ? -13.779 24.972 -23.590 1.00 98.12 499 SER A C 1
ATOM 3713 O O . SER A 1 499 ? -13.121 25.103 -22.556 1.00 98.12 499 SER A O 1
ATOM 3715 N N . VAL A 1 500 ? -13.920 23.802 -24.215 1.00 98.25 500 VAL A N 1
ATOM 3716 C CA . VAL A 1 500 ? -13.250 22.565 -23.779 1.00 98.25 500 VAL A CA 1
ATOM 3717 C C . VAL A 1 500 ? -11.738 22.775 -23.677 1.00 98.25 500 VAL A C 1
ATOM 3719 O O . VAL A 1 500 ? -11.138 22.407 -22.676 1.00 98.25 500 VAL A O 1
ATOM 3722 N N . ASP A 1 501 ? -11.126 23.432 -24.664 1.00 98.06 501 ASP A N 1
ATOM 3723 C CA . ASP A 1 501 ? -9.680 23.672 -24.682 1.00 98.06 501 ASP A CA 1
ATOM 3724 C C . ASP A 1 501 ? -9.260 24.588 -23.525 1.00 98.06 501 ASP A C 1
ATOM 3726 O O . ASP A 1 501 ? -8.308 24.279 -22.812 1.00 98.06 501 ASP A O 1
ATOM 3730 N N . ALA A 1 502 ? -10.009 25.670 -23.278 1.00 95.56 502 ALA A N 1
ATOM 3731 C CA . ALA A 1 502 ? -9.758 26.557 -22.141 1.00 95.56 502 ALA A CA 1
ATOM 3732 C C . ALA A 1 502 ? -9.885 25.821 -20.795 1.00 95.56 502 ALA A C 1
ATOM 3734 O O . ALA A 1 502 ? -9.074 26.049 -19.901 1.00 95.56 502 ALA A O 1
ATOM 3735 N N . ALA A 1 503 ? -10.851 24.906 -20.665 1.00 98.12 503 ALA A N 1
ATOM 3736 C CA . ALA A 1 503 ? -11.009 24.074 -19.474 1.00 98.12 503 ALA A CA 1
ATOM 3737 C C . ALA A 1 503 ? -9.866 23.056 -19.300 1.00 98.12 503 ALA A C 1
ATOM 3739 O O . ALA A 1 503 ? -9.442 22.815 -18.171 1.00 98.12 503 ALA A O 1
ATOM 3740 N N . ILE A 1 504 ? -9.328 22.490 -20.392 1.00 98.31 504 ILE A N 1
ATOM 3741 C CA . ILE A 1 504 ? -8.138 21.620 -20.346 1.00 98.31 504 ILE A CA 1
ATOM 3742 C C . ILE A 1 504 ? -6.930 22.412 -19.829 1.00 98.31 504 ILE A C 1
ATOM 3744 O O . ILE A 1 504 ? -6.273 21.970 -18.889 1.00 98.31 504 ILE A O 1
ATOM 3748 N N . TYR A 1 505 ? -6.655 23.592 -20.397 1.00 93.75 505 TYR A N 1
ATOM 3749 C CA . TYR A 1 505 ? -5.536 24.442 -19.969 1.00 93.75 505 TYR A CA 1
ATOM 3750 C C . TYR A 1 505 ? -5.676 24.917 -18.523 1.00 93.75 505 TYR A C 1
ATOM 3752 O O . TYR A 1 505 ? -4.728 24.813 -17.748 1.00 93.75 505 TYR A O 1
ATOM 3760 N N . GLY A 1 506 ? -6.856 25.417 -18.155 1.00 89.38 506 GLY A N 1
ATOM 3761 C CA . GLY A 1 506 ? -7.105 25.921 -16.811 1.00 89.38 506 GLY A CA 1
ATOM 3762 C C . GLY A 1 506 ? -7.067 24.826 -15.748 1.00 89.38 506 GLY A C 1
ATOM 3763 O O . GLY A 1 506 ? -6.481 25.024 -14.688 1.00 89.38 506 GLY A O 1
ATOM 3764 N N . GLY A 1 507 ? -7.616 23.646 -16.045 1.00 94.75 507 GLY A N 1
ATOM 3765 C CA . GLY A 1 507 ? -7.510 22.490 -15.159 1.00 94.75 507 GLY A CA 1
ATOM 3766 C C . GLY A 1 507 ? -6.072 21.990 -15.008 1.00 94.75 507 GLY A C 1
ATOM 3767 O O . GLY A 1 507 ? -5.640 21.710 -13.892 1.00 94.75 507 GLY A O 1
ATOM 3768 N N . ALA A 1 508 ? -5.300 21.949 -16.100 1.00 92.12 508 ALA A N 1
ATOM 3769 C CA . ALA A 1 508 ? -3.879 21.601 -16.062 1.00 92.12 508 ALA A CA 1
ATOM 3770 C C . ALA A 1 508 ? -3.070 22.560 -15.177 1.00 92.12 508 ALA A C 1
ATOM 3772 O O . ALA A 1 508 ? -2.279 22.106 -14.349 1.00 92.12 508 ALA A O 1
ATOM 3773 N N . GLN A 1 509 ? -3.304 23.868 -15.317 1.00 85.12 509 GLN A N 1
ATOM 3774 C CA . GLN A 1 509 ? -2.680 24.889 -14.478 1.00 85.12 509 GLN A CA 1
ATOM 3775 C C . GLN A 1 509 ? -3.042 24.694 -13.008 1.00 85.12 509 GLN A C 1
ATOM 3777 O O . GLN A 1 509 ? -2.156 24.604 -12.161 1.00 85.12 509 GLN A O 1
ATOM 3782 N N . TRP A 1 510 ? -4.333 24.543 -12.709 1.00 92.50 510 TRP A N 1
ATOM 3783 C CA . TRP A 1 510 ? -4.795 24.355 -11.340 1.00 92.50 510 TRP A CA 1
ATOM 3784 C C . TRP A 1 510 ? -4.176 23.113 -10.686 1.00 92.50 510 TRP A C 1
ATOM 3786 O O . TRP A 1 510 ? -3.685 23.194 -9.563 1.00 92.50 510 TRP A O 1
ATOM 3796 N N . ILE A 1 511 ? -4.144 21.972 -11.383 1.00 93.06 511 ILE A N 1
ATOM 3797 C CA . ILE A 1 511 ? -3.549 20.731 -10.858 1.00 93.06 511 ILE A CA 1
ATOM 3798 C C . ILE A 1 511 ? -2.041 20.893 -10.632 1.00 93.06 511 ILE A C 1
ATOM 3800 O O . ILE A 1 511 ? -1.517 20.431 -9.615 1.00 93.06 511 ILE A O 1
ATOM 3804 N N . SER A 1 512 ? -1.346 21.548 -11.563 1.00 84.50 512 SER A N 1
ATOM 3805 C CA . SER A 1 512 ? 0.084 21.835 -11.445 1.00 84.50 512 SER A CA 1
ATOM 3806 C C . SER A 1 512 ? 0.378 22.666 -10.196 1.00 84.50 512 SER A C 1
ATOM 3808 O O . SER A 1 512 ? 1.166 22.246 -9.350 1.00 84.50 512 SER A O 1
ATOM 3810 N N . GLU A 1 513 ? -0.323 23.789 -10.031 1.00 82.75 513 GLU A N 1
ATOM 3811 C CA . GLU A 1 513 ? -0.121 24.735 -8.931 1.00 82.75 513 GLU A CA 1
ATOM 3812 C C . GLU A 1 513 ? -0.564 24.176 -7.570 1.00 82.75 513 GLU A C 1
ATOM 3814 O O . GLU A 1 513 ? 0.083 24.445 -6.560 1.00 82.75 513 GLU A O 1
ATOM 3819 N N . ASN A 1 514 ? -1.633 23.374 -7.513 1.00 87.31 514 ASN A N 1
ATOM 3820 C CA . ASN A 1 514 ? -2.215 22.938 -6.239 1.00 87.31 514 ASN A CA 1
ATOM 3821 C C . ASN A 1 514 ? -1.703 21.574 -5.762 1.00 87.31 514 ASN A C 1
ATOM 3823 O O . ASN A 1 514 ? -1.844 21.274 -4.579 1.00 87.31 514 ASN A O 1
ATOM 3827 N N . TYR A 1 515 ? -1.114 20.761 -6.645 1.00 92.56 515 TYR A N 1
ATOM 3828 C CA . TYR A 1 515 ? -0.648 19.414 -6.308 1.00 92.56 515 TYR A CA 1
ATOM 3829 C C . TYR A 1 515 ? 0.764 19.138 -6.825 1.00 92.56 515 TYR A C 1
ATOM 3831 O O . TYR A 1 515 ? 1.703 19.052 -6.031 1.00 92.56 515 TYR A O 1
ATOM 3839 N N . ILE A 1 516 ? 0.932 18.992 -8.143 1.00 89.75 516 ILE A N 1
ATOM 3840 C CA . ILE A 1 516 ? 2.132 18.358 -8.714 1.00 89.75 516 ILE A CA 1
ATOM 3841 C C . ILE A 1 516 ? 3.392 19.175 -8.419 1.00 89.75 516 ILE A C 1
ATOM 3843 O O . ILE A 1 516 ? 4.329 18.658 -7.812 1.00 89.75 516 ILE A O 1
ATOM 3847 N N . ASN A 1 517 ? 3.383 20.466 -8.752 1.00 81.75 517 ASN A N 1
ATOM 3848 C CA . ASN A 1 517 ? 4.515 21.363 -8.514 1.00 81.75 517 ASN A CA 1
ATOM 3849 C C . ASN A 1 517 ? 4.527 21.962 -7.094 1.00 81.75 517 ASN A C 1
ATOM 3851 O O . ASN A 1 517 ? 5.387 22.781 -6.779 1.00 81.75 517 ASN A O 1
ATOM 3855 N N . SER A 1 518 ? 3.623 21.498 -6.223 1.00 82.50 518 SER A N 1
ATOM 3856 C CA . SER A 1 518 ? 3.560 21.821 -4.790 1.00 82.50 518 SER A CA 1
ATOM 3857 C C . SER A 1 518 ? 3.963 20.642 -3.895 1.00 82.50 518 SER A C 1
ATOM 3859 O O . SER A 1 518 ? 3.669 20.628 -2.704 1.00 82.50 518 SER A O 1
ATOM 3861 N N . GLY A 1 519 ? 4.658 19.643 -4.452 1.00 83.19 519 GLY A N 1
ATOM 3862 C CA . GLY A 1 519 ? 5.234 18.526 -3.691 1.00 83.19 519 GLY A CA 1
ATOM 3863 C C . GLY A 1 519 ? 4.403 17.238 -3.680 1.00 83.19 519 GLY A C 1
ATOM 3864 O O . GLY A 1 519 ? 4.875 16.216 -3.181 1.00 83.19 519 GLY A O 1
ATOM 3865 N N . GLN A 1 520 ? 3.207 17.236 -4.280 1.00 96.56 520 GLN A N 1
ATOM 3866 C CA . GLN A 1 520 ? 2.393 16.037 -4.503 1.00 96.56 520 GLN A CA 1
ATOM 3867 C C . GLN A 1 520 ? 2.496 15.568 -5.961 1.00 96.56 520 GLN A C 1
ATOM 3869 O O . GLN A 1 520 ? 1.504 15.441 -6.673 1.00 96.56 520 GLN A O 1
ATOM 3874 N N . ASN A 1 521 ? 3.720 15.290 -6.405 1.00 94.31 521 ASN A N 1
ATOM 3875 C CA . ASN A 1 521 ? 4.067 14.951 -7.788 1.00 94.31 521 ASN A CA 1
ATOM 3876 C C . ASN A 1 521 ? 3.767 13.500 -8.204 1.00 94.31 521 ASN A C 1
ATOM 3878 O O . ASN A 1 521 ? 4.180 13.090 -9.280 1.00 94.31 521 ASN A O 1
ATOM 3882 N N . THR A 1 522 ? 3.061 12.712 -7.392 1.00 98.12 522 THR A N 1
ATOM 3883 C CA . THR A 1 522 ? 2.627 11.350 -7.750 1.00 98.12 522 THR A CA 1
ATOM 3884 C C . THR A 1 522 ? 1.174 11.141 -7.350 1.00 98.12 522 THR A C 1
ATOM 3886 O O . THR A 1 522 ? 0.708 11.760 -6.390 1.00 98.12 522 THR A O 1
ATOM 3889 N N . LEU A 1 523 ? 0.449 10.233 -8.019 1.00 98.19 523 LEU A N 1
ATOM 3890 C CA . LEU A 1 523 ? -0.927 9.893 -7.620 1.00 98.19 523 LEU A CA 1
ATOM 3891 C C . LEU A 1 523 ? -0.989 9.459 -6.150 1.00 98.19 523 LEU A C 1
ATOM 3893 O O . LEU A 1 523 ? -1.926 9.816 -5.436 1.00 98.19 523 LEU A O 1
ATOM 3897 N N . TYR A 1 524 ? 0.024 8.723 -5.681 1.00 98.31 524 TYR A N 1
ATOM 3898 C CA . TYR A 1 524 ? 0.137 8.366 -4.273 1.00 98.31 524 TYR A CA 1
ATOM 3899 C C . TYR A 1 524 ? 0.187 9.614 -3.389 1.00 98.31 524 TYR A C 1
ATOM 3901 O O . TYR A 1 524 ? -0.594 9.729 -2.446 1.00 98.31 524 TYR A O 1
ATOM 3909 N N . LYS A 1 525 ? 1.082 10.568 -3.676 1.00 98.38 525 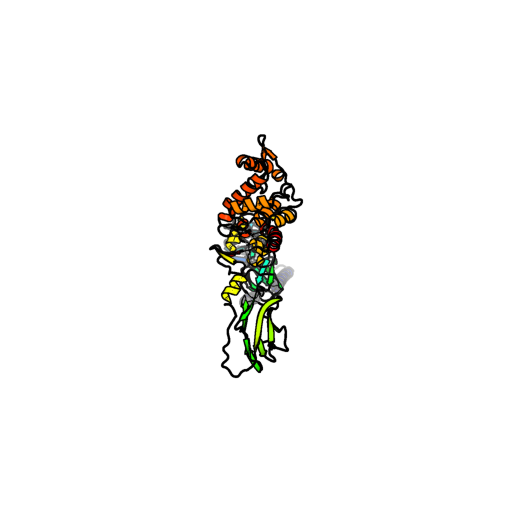LYS A N 1
ATOM 3910 C CA . LYS A 1 525 ? 1.235 11.767 -2.843 1.00 98.38 525 LYS A CA 1
ATOM 3911 C C . LYS A 1 525 ? -0.004 12.659 -2.901 1.00 98.38 525 LYS A C 1
ATOM 3913 O O . LYS A 1 525 ? -0.387 13.202 -1.870 1.00 98.38 525 LYS A O 1
ATOM 3918 N N . MET A 1 526 ? -0.676 12.742 -4.048 1.00 98.06 526 MET A N 1
ATOM 3919 C CA . MET A 1 526 ? -1.962 13.436 -4.189 1.00 98.06 526 MET A CA 1
ATOM 3920 C C . MET A 1 526 ? -3.058 12.800 -3.326 1.00 98.06 526 MET A C 1
ATOM 3922 O O . MET A 1 526 ? -3.873 13.508 -2.737 1.00 98.06 526 MET A O 1
ATOM 3926 N N . LYS A 1 527 ? -3.080 11.465 -3.219 1.00 97.25 527 LYS A N 1
ATOM 3927 C CA . LYS A 1 527 ? -4.071 10.753 -2.405 1.00 97.25 527 LYS A CA 1
ATOM 3928 C C . LYS A 1 527 ? -3.748 10.767 -0.914 1.00 97.25 527 LYS A C 1
ATOM 3930 O O . LYS A 1 527 ? -4.659 10.873 -0.101 1.00 97.25 527 LYS A O 1
ATOM 3935 N N . TRP A 1 528 ? -2.486 10.586 -0.547 1.00 98.12 528 TRP A N 1
ATOM 3936 C CA . TRP A 1 528 ? -2.098 10.263 0.827 1.00 98.12 528 TRP A CA 1
ATOM 3937 C C . TRP A 1 528 ? -1.349 11.374 1.546 1.00 98.12 528 TRP A C 1
ATOM 3939 O O . TRP A 1 528 ? -1.234 11.306 2.767 1.00 98.12 528 TRP A O 1
ATOM 3949 N N . ASN A 1 529 ? -0.855 12.369 0.809 1.00 98.12 529 ASN A N 1
ATOM 3950 C CA . ASN A 1 529 ? -0.067 13.488 1.316 1.00 98.12 529 ASN A CA 1
ATOM 3951 C C . ASN A 1 529 ? 0.897 13.076 2.448 1.00 98.12 529 ASN A C 1
ATOM 3953 O O . ASN A 1 529 ? 0.700 13.466 3.595 1.00 98.12 529 ASN A O 1
ATOM 3957 N N . PRO A 1 530 ? 1.903 12.231 2.174 1.00 97.50 530 PRO A N 1
ATOM 3958 C CA . PRO A 1 530 ? 2.802 11.713 3.209 1.00 97.50 530 PRO A CA 1
ATOM 3959 C C . PRO A 1 530 ? 3.570 12.800 3.988 1.00 97.50 530 PRO A C 1
ATOM 3961 O O . PRO A 1 530 ? 3.963 12.544 5.124 1.00 97.50 530 PRO A O 1
ATOM 3964 N N . GLU A 1 531 ? 3.725 14.004 3.423 1.00 97.06 531 GLU A N 1
ATOM 3965 C CA . GLU A 1 531 ? 4.288 15.173 4.115 1.00 97.06 531 GLU A CA 1
ATOM 3966 C C . GLU A 1 531 ? 3.373 15.639 5.261 1.00 97.06 531 GLU A C 1
ATOM 3968 O O . GLU A 1 531 ? 3.827 15.894 6.378 1.00 97.06 531 GLU A O 1
ATOM 3973 N N . HIS A 1 532 ? 2.059 15.682 5.010 1.00 97.06 532 HIS A N 1
ATOM 3974 C CA . HIS A 1 532 ? 1.029 16.062 5.980 1.00 97.06 532 HIS A CA 1
ATOM 3975 C C . HIS A 1 532 ? -0.176 15.096 5.924 1.00 97.06 532 HIS A C 1
ATOM 3977 O O . HIS A 1 532 ? -1.245 15.461 5.410 1.00 97.06 532 HIS A O 1
ATOM 3983 N N . PRO A 1 533 ? -0.035 13.854 6.441 1.00 97.94 533 PRO A N 1
ATOM 3984 C CA . PRO A 1 533 ? -1.046 12.812 6.271 1.00 97.94 533 PRO A CA 1
ATOM 3985 C C . PRO A 1 533 ? -2.423 13.234 6.788 1.00 97.94 533 PRO A C 1
ATOM 3987 O O . PRO A 1 533 ? -2.537 13.932 7.793 1.00 97.94 533 PRO A O 1
ATOM 3990 N N . GLY A 1 534 ? -3.485 12.813 6.102 1.00 95.75 534 GLY A N 1
ATOM 3991 C CA . GLY A 1 534 ? -4.858 13.199 6.449 1.00 95.75 534 GLY A CA 1
ATOM 3992 C C . GLY A 1 534 ? -5.313 14.556 5.890 1.00 95.75 534 GLY A C 1
ATOM 3993 O O . GLY A 1 534 ? -6.491 14.875 5.991 1.00 95.75 534 GLY A O 1
ATOM 3994 N N . THR A 1 535 ? -4.432 15.338 5.256 1.00 96.50 535 THR A N 1
ATOM 3995 C CA . THR A 1 535 ? -4.756 16.693 4.764 1.00 96.50 535 THR A CA 1
ATOM 3996 C C . THR A 1 535 ? -4.501 16.849 3.265 1.00 96.50 535 THR A C 1
ATOM 3998 O O . THR A 1 535 ? -3.702 16.103 2.702 1.00 96.50 535 THR A O 1
ATOM 4001 N N . HIS A 1 536 ? -5.173 17.816 2.624 1.00 95.19 536 HIS A N 1
ATOM 4002 C CA . HIS A 1 536 ? -4.980 18.188 1.208 1.00 95.19 536 HIS A CA 1
ATOM 4003 C C . HIS A 1 536 ? -4.920 16.975 0.260 1.00 95.19 536 HIS A C 1
ATOM 4005 O O . HIS A 1 536 ? -3.959 16.760 -0.480 1.00 95.19 536 HIS A O 1
ATOM 4011 N N . GLN A 1 537 ? -5.935 16.116 0.370 1.00 94.69 537 GLN A N 1
ATOM 4012 C CA . GLN A 1 537 ? -6.053 14.897 -0.424 1.00 94.69 537 GLN A CA 1
ATOM 4013 C C . GLN A 1 537 ? -6.975 15.129 -1.604 1.00 94.69 537 GLN A C 1
ATOM 4015 O O . GLN A 1 537 ? -8.058 15.688 -1.446 1.00 94.69 537 GLN A O 1
ATOM 4020 N N . TYR A 1 538 ? -6.578 14.607 -2.759 1.00 92.94 538 TYR A N 1
ATOM 4021 C CA . TYR A 1 538 ? -7.367 14.754 -3.974 1.00 92.94 538 TYR A CA 1
ATOM 4022 C C . TYR A 1 538 ? -8.713 14.015 -3.899 1.00 92.94 538 TYR A C 1
ATOM 4024 O O . TYR A 1 538 ? -9.716 14.479 -4.430 1.00 92.94 538 TYR A O 1
ATOM 4032 N N . ALA A 1 539 ? -8.751 12.857 -3.231 1.00 91.62 539 ALA A N 1
ATOM 4033 C CA . ALA A 1 539 ? -9.933 12.004 -3.180 1.00 91.62 539 ALA A CA 1
ATOM 4034 C C . ALA A 1 539 ? -10.097 11.310 -1.825 1.00 91.62 539 ALA A C 1
ATOM 4036 O O . ALA A 1 539 ? -9.120 10.983 -1.147 1.00 91.62 539 ALA A O 1
ATOM 4037 N N . THR A 1 540 ? -11.348 11.010 -1.471 1.00 92.12 540 THR A N 1
ATOM 4038 C CA . THR A 1 540 ? -11.688 10.244 -0.261 1.00 92.12 540 THR A CA 1
ATOM 4039 C C . THR A 1 540 ? -11.539 8.734 -0.457 1.00 92.12 540 THR A C 1
ATOM 4041 O O . THR A 1 540 ? -11.226 8.032 0.503 1.00 92.12 540 THR A O 1
ATOM 4044 N N . ASP A 1 541 ? -11.692 8.235 -1.690 1.00 93.75 541 ASP A N 1
ATOM 4045 C CA . ASP A 1 541 ? -11.564 6.812 -2.023 1.00 93.75 541 ASP A CA 1
ATOM 4046 C C . ASP A 1 541 ? -10.129 6.310 -1.821 1.00 93.75 541 ASP A C 1
ATOM 4048 O O . ASP A 1 541 ? -9.205 6.744 -2.515 1.00 93.75 541 ASP A O 1
ATOM 4052 N N . VAL A 1 542 ? -9.937 5.338 -0.928 1.00 95.69 542 VAL A N 1
ATOM 4053 C CA . VAL A 1 542 ? -8.623 4.733 -0.648 1.00 95.69 542 VAL A CA 1
ATOM 4054 C C . VAL A 1 542 ? -7.963 4.136 -1.896 1.00 95.69 542 VAL A C 1
ATOM 4056 O O . VAL A 1 542 ? -6.741 4.115 -1.997 1.00 95.69 542 VAL A O 1
ATOM 4059 N N . ALA A 1 543 ? -8.752 3.698 -2.881 1.00 94.44 543 ALA A N 1
ATOM 4060 C CA . ALA A 1 543 ? -8.247 3.062 -4.094 1.00 94.44 543 ALA A CA 1
ATOM 4061 C C . ALA A 1 543 ? -8.026 4.031 -5.275 1.00 94.44 543 ALA A C 1
ATOM 4063 O O . ALA A 1 543 ? -7.609 3.577 -6.344 1.00 94.44 543 ALA A O 1
ATOM 4064 N N . TRP A 1 544 ? -8.298 5.336 -5.121 1.00 94.94 544 TRP A N 1
ATOM 4065 C CA . TRP A 1 544 ? -8.297 6.317 -6.222 1.00 94.94 544 TRP A CA 1
ATOM 4066 C C . TRP A 1 544 ? -7.001 6.307 -7.047 1.00 94.94 544 TRP A C 1
ATOM 4068 O O . TRP A 1 544 ? -7.044 6.236 -8.277 1.00 94.94 544 TRP A O 1
ATOM 4078 N N . ALA A 1 545 ? -5.842 6.289 -6.382 1.00 95.69 545 ALA A N 1
ATOM 4079 C CA . ALA A 1 545 ? -4.544 6.303 -7.056 1.00 95.69 545 ALA A CA 1
ATOM 4080 C C . ALA A 1 545 ? -4.331 5.028 -7.896 1.00 95.69 545 ALA A C 1
ATOM 4082 O O . ALA A 1 545 ? -3.974 5.080 -9.074 1.00 95.69 545 ALA A O 1
ATOM 4083 N N . VAL A 1 546 ? -4.643 3.864 -7.319 1.00 93.25 546 VAL A N 1
ATOM 4084 C CA . VAL A 1 546 ? -4.480 2.557 -7.974 1.00 93.25 546 VAL A CA 1
ATOM 4085 C C . VAL A 1 546 ? -5.449 2.379 -9.147 1.00 93.25 546 VAL A C 1
ATOM 4087 O O . VAL A 1 546 ? -5.085 1.776 -10.160 1.00 93.25 546 VAL A O 1
ATOM 4090 N N . LYS A 1 547 ? -6.676 2.908 -9.043 1.00 90.75 547 LYS A N 1
ATOM 4091 C CA . LYS A 1 547 ? -7.701 2.820 -10.099 1.00 90.75 547 LYS A CA 1
ATOM 4092 C C . LYS A 1 547 ? -7.248 3.480 -11.406 1.00 90.75 547 LYS A C 1
ATOM 4094 O O . LYS A 1 547 ? -7.545 2.955 -12.477 1.00 90.75 547 LYS A O 1
ATOM 4099 N N . GLN A 1 548 ? -6.496 4.576 -11.326 1.00 92.56 548 GLN A N 1
ATOM 4100 C CA . GLN A 1 548 ? -5.990 5.297 -12.501 1.00 92.56 548 GLN A CA 1
ATOM 4101 C C . GLN A 1 548 ? -4.692 4.692 -13.063 1.00 92.56 548 GLN A C 1
ATOM 4103 O O . GLN A 1 548 ? -4.472 4.705 -14.277 1.00 92.56 548 GLN A O 1
ATOM 4108 N N . ALA A 1 549 ? -3.866 4.091 -12.201 1.00 93.75 549 ALA A N 1
ATOM 4109 C CA . ALA A 1 549 ? -2.542 3.571 -12.546 1.00 93.75 549 ALA A CA 1
ATOM 4110 C C . ALA A 1 549 ? -2.549 2.547 -13.703 1.00 93.75 549 ALA A C 1
ATOM 4112 O O . ALA A 1 549 ? -1.619 2.509 -14.507 1.00 93.75 549 ALA A O 1
ATOM 4113 N N . ARG A 1 550 ? -3.623 1.755 -13.858 1.00 88.44 550 ARG A N 1
ATOM 4114 C CA . ARG A 1 550 ? -3.745 0.771 -14.952 1.00 88.44 550 ARG A CA 1
ATOM 4115 C C . ARG A 1 550 ? -3.779 1.412 -16.338 1.00 88.44 550 ARG A C 1
ATOM 4117 O O . ARG A 1 550 ? -3.114 0.936 -17.261 1.00 88.44 550 ARG A O 1
ATOM 4124 N N . THR A 1 551 ? -4.569 2.467 -16.489 1.00 90.38 551 THR A N 1
ATOM 4125 C CA . THR A 1 551 ? -4.683 3.172 -17.767 1.00 90.38 551 THR A CA 1
ATOM 4126 C C . THR A 1 551 ? -3.410 3.954 -18.056 1.00 90.38 551 THR A C 1
ATOM 4128 O O . THR A 1 551 ? -2.930 3.922 -19.185 1.00 90.38 551 THR A O 1
ATOM 4131 N N . ILE A 1 552 ? -2.817 4.570 -17.026 1.00 93.25 552 ILE A N 1
ATOM 4132 C CA . ILE A 1 552 ? -1.523 5.253 -17.139 1.00 93.25 552 ILE A CA 1
ATOM 4133 C C . ILE A 1 552 ? -0.453 4.287 -17.651 1.00 93.25 552 ILE A C 1
ATOM 4135 O O . ILE A 1 552 ? 0.141 4.579 -18.683 1.00 93.25 552 ILE A O 1
ATOM 4139 N N . LYS A 1 553 ? -0.281 3.108 -17.026 1.00 89.38 553 LYS A N 1
ATOM 4140 C CA . LYS A 1 553 ? 0.633 2.057 -17.517 1.00 89.38 553 LYS A CA 1
ATOM 4141 C C . LYS A 1 553 ? 0.452 1.820 -19.011 1.00 89.38 553 LYS A C 1
ATOM 4143 O O . LYS A 1 553 ? 1.403 1.905 -19.776 1.00 89.38 553 LYS A O 1
ATOM 4148 N N . SER A 1 554 ? -0.789 1.547 -19.413 1.00 86.31 554 SER A N 1
ATOM 4149 C CA . SER A 1 554 ? -1.110 1.155 -20.787 1.00 86.31 554 SER A CA 1
ATOM 4150 C C . SER A 1 554 ? -0.723 2.237 -21.800 1.00 86.31 554 SER A C 1
ATOM 4152 O O . SER A 1 554 ? -0.198 1.920 -22.862 1.00 86.31 554 SER A O 1
ATOM 4154 N N . LEU A 1 555 ? -0.964 3.511 -21.478 1.00 87.44 555 LEU A N 1
ATOM 4155 C CA . LEU A 1 555 ? -0.664 4.634 -22.370 1.00 87.44 555 LEU A CA 1
ATOM 4156 C C . LEU A 1 555 ? 0.817 4.999 -22.400 1.00 87.44 555 LEU A C 1
ATOM 4158 O O . LEU A 1 555 ? 1.340 5.328 -23.463 1.00 87.44 555 LEU A O 1
ATOM 4162 N N . VAL A 1 556 ? 1.479 4.939 -21.249 1.00 85.69 556 VAL A N 1
ATOM 4163 C CA . VAL A 1 556 ? 2.903 5.243 -21.129 1.00 85.69 556 VAL A CA 1
ATOM 4164 C C . VAL A 1 556 ? 3.749 4.173 -21.824 1.00 85.69 556 VAL A C 1
ATOM 4166 O O . VAL A 1 556 ? 4.619 4.504 -22.624 1.00 85.69 556 VAL A O 1
ATOM 4169 N N . GLU A 1 557 ? 3.460 2.889 -21.598 1.00 79.62 557 GLU A N 1
ATOM 4170 C CA . GLU A 1 557 ? 4.186 1.791 -22.251 1.00 79.62 557 GLU A CA 1
ATOM 4171 C C . GLU A 1 557 ? 3.948 1.769 -23.766 1.00 79.62 557 GLU A C 1
ATOM 4173 O O . GLU A 1 557 ? 4.888 1.573 -24.533 1.00 79.62 557 GLU A O 1
ATOM 4178 N N . ALA A 1 558 ? 2.718 2.039 -24.220 1.00 71.19 558 ALA A N 1
ATOM 4179 C CA . ALA A 1 558 ? 2.411 2.130 -25.649 1.00 71.19 558 ALA A CA 1
ATOM 4180 C C . ALA A 1 558 ? 3.117 3.308 -26.346 1.00 71.19 558 ALA A C 1
ATOM 4182 O O . ALA A 1 558 ? 3.304 3.276 -27.562 1.00 71.19 558 ALA A O 1
ATOM 4183 N N . ALA A 1 559 ? 3.492 4.349 -25.600 1.00 65.25 559 ALA A N 1
ATOM 4184 C CA . ALA A 1 559 ? 4.225 5.496 -26.122 1.00 65.25 559 ALA A CA 1
ATOM 4185 C C . ALA A 1 559 ? 5.730 5.233 -26.288 1.00 65.25 559 ALA A C 1
ATOM 4187 O O . ALA A 1 559 ? 6.383 5.963 -27.030 1.00 65.25 559 ALA A O 1
ATOM 4188 N N . GLY A 1 560 ? 6.285 4.222 -25.606 1.00 61.28 560 GLY A N 1
ATOM 4189 C CA . GLY A 1 560 ? 7.731 3.969 -25.577 1.00 61.28 560 GLY A CA 1
ATOM 4190 C C . GLY A 1 560 ? 8.546 5.110 -24.956 1.00 61.28 560 GLY A C 1
ATOM 4191 O O . GLY A 1 560 ? 9.735 5.237 -25.241 1.00 61.28 560 GLY A O 1
ATOM 4192 N N . GLY A 1 561 ? 7.901 5.971 -24.167 1.00 60.16 561 GLY A N 1
ATOM 4193 C CA . GLY A 1 561 ? 8.517 7.150 -23.571 1.00 60.16 561 GLY A CA 1
ATOM 4194 C C . GLY A 1 561 ? 9.108 6.907 -22.182 1.00 60.16 561 GLY A C 1
ATOM 4195 O O . GLY A 1 561 ? 8.883 5.869 -21.560 1.00 60.16 561 GLY A O 1
ATOM 4196 N N . SER A 1 562 ? 9.889 7.875 -21.697 1.00 67.50 562 SER A N 1
ATOM 4197 C CA . SER A 1 562 ? 10.597 7.784 -20.416 1.00 67.50 562 SER A CA 1
ATOM 4198 C C . SER A 1 562 ? 9.648 7.889 -19.220 1.00 67.50 562 SER A C 1
ATOM 4200 O O . SER A 1 562 ? 8.712 8.693 -19.207 1.00 67.50 562 SER A O 1
ATOM 4202 N N . VAL A 1 563 ? 9.924 7.098 -18.182 1.00 78.94 563 VAL A N 1
ATOM 4203 C CA . VAL A 1 563 ? 9.131 7.050 -16.948 1.00 78.94 563 VAL A CA 1
ATOM 4204 C C . VAL A 1 563 ? 10.060 7.049 -15.752 1.00 78.94 563 VAL A C 1
ATOM 4206 O O . VAL A 1 563 ? 10.907 6.165 -15.644 1.00 78.94 563 VAL A O 1
ATOM 4209 N N . SER A 1 564 ? 9.866 8.000 -14.846 1.00 85.50 564 SER A N 1
ATOM 4210 C CA . SER A 1 564 ? 10.463 8.024 -13.513 1.00 85.50 564 SER A CA 1
ATOM 4211 C C . SER A 1 564 ? 9.402 7.773 -12.447 1.00 85.50 564 SER A C 1
ATOM 4213 O O . SER A 1 564 ? 8.206 7.982 -12.664 1.00 85.50 564 SER A O 1
ATOM 4215 N N . PHE A 1 565 ? 9.847 7.309 -11.287 1.00 90.06 565 PHE A N 1
ATOM 4216 C CA . PHE A 1 565 ? 9.022 7.115 -10.109 1.00 90.06 565 PHE A CA 1
ATOM 4217 C C . PHE A 1 565 ? 9.602 7.864 -8.923 1.00 90.06 565 PHE A C 1
ATOM 4219 O O . PHE A 1 565 ? 10.816 7.948 -8.761 1.00 90.06 565 PHE A O 1
ATOM 4226 N N . ASP A 1 566 ? 8.717 8.312 -8.049 1.00 93.12 566 ASP A N 1
ATOM 4227 C CA . ASP A 1 566 ? 9.060 8.906 -6.773 1.00 93.12 566 ASP A CA 1
ATOM 4228 C C . ASP A 1 566 ? 8.313 8.175 -5.654 1.00 93.12 566 ASP A C 1
ATOM 4230 O O . ASP A 1 566 ? 7.098 8.316 -5.461 1.00 93.12 566 ASP A O 1
ATOM 4234 N N . VAL A 1 567 ? 9.055 7.317 -4.957 1.00 94.00 567 VAL A N 1
ATOM 4235 C CA . VAL A 1 567 ? 8.525 6.385 -3.969 1.00 94.00 567 VAL A CA 1
ATOM 4236 C C . VAL A 1 567 ? 8.599 7.007 -2.576 1.00 94.00 567 VAL A C 1
ATOM 4238 O O . VAL A 1 567 ? 9.683 7.364 -2.112 1.00 94.00 567 VAL A O 1
ATOM 4241 N N . PRO A 1 568 ? 7.471 7.121 -1.863 1.00 96.19 568 PRO A N 1
ATOM 4242 C CA . PRO A 1 568 ? 7.458 7.625 -0.498 1.00 96.19 568 PRO A CA 1
ATOM 4243 C C . PRO A 1 568 ? 7.999 6.578 0.483 1.00 96.19 568 PRO A C 1
ATOM 4245 O O . PRO A 1 568 ? 7.656 5.397 0.402 1.00 96.19 568 PRO A O 1
ATOM 4248 N N . VAL A 1 569 ? 8.801 7.024 1.449 1.00 93.69 569 VAL A N 1
ATOM 4249 C CA . VAL A 1 569 ? 9.370 6.186 2.513 1.00 93.69 569 VAL A CA 1
ATOM 4250 C C . VAL A 1 569 ? 9.078 6.837 3.863 1.00 93.69 569 VAL A C 1
ATOM 4252 O O . VAL A 1 569 ? 9.563 7.929 4.149 1.00 93.69 569 VAL A O 1
ATOM 4255 N N . TYR A 1 570 ? 8.256 6.185 4.685 1.00 95.88 570 TYR A N 1
ATOM 4256 C CA . TYR A 1 570 ? 7.991 6.615 6.064 1.00 95.88 570 TYR A CA 1
ATOM 4257 C C . TYR A 1 570 ? 9.177 6.290 6.982 1.00 95.88 570 TYR A C 1
ATOM 4259 O O . TYR A 1 570 ? 9.938 5.367 6.700 1.00 95.88 570 TYR A O 1
ATOM 4267 N N . SER A 1 571 ? 9.328 7.010 8.096 1.00 94.06 571 SER A N 1
ATOM 4268 C CA . SER A 1 571 ? 10.543 6.947 8.933 1.00 94.06 571 SER A CA 1
ATOM 4269 C C . SER A 1 571 ? 10.825 5.589 9.588 1.00 94.06 571 SER A C 1
ATOM 4271 O O . SER A 1 571 ? 11.969 5.295 9.931 1.00 94.06 571 SER A O 1
ATOM 4273 N N . ASP A 1 572 ? 9.801 4.753 9.751 1.00 85.44 572 ASP A N 1
ATOM 4274 C CA . ASP A 1 572 ? 9.862 3.378 10.264 1.00 85.44 572 ASP A CA 1
ATOM 4275 C C . ASP A 1 572 ? 9.716 2.322 9.148 1.00 85.44 572 ASP A C 1
ATOM 4277 O O . ASP A 1 572 ? 9.431 1.150 9.413 1.00 85.44 572 ASP A O 1
ATOM 4281 N N . ARG A 1 573 ? 9.893 2.729 7.887 1.00 84.75 573 ARG A N 1
ATOM 4282 C CA . ARG A 1 573 ? 9.926 1.862 6.707 1.00 84.75 573 ARG A CA 1
ATOM 4283 C C . ARG A 1 573 ? 11.289 1.931 6.036 1.00 84.75 573 ARG A C 1
ATOM 4285 O O . ARG A 1 573 ? 12.020 2.908 6.145 1.00 84.75 573 ARG A O 1
ATOM 4292 N N . GLN A 1 574 ? 11.638 0.855 5.344 1.00 74.88 574 GLN A N 1
ATOM 4293 C CA . GLN A 1 574 ? 12.834 0.807 4.512 1.00 74.88 574 GLN A CA 1
ATOM 4294 C C . GLN A 1 574 ? 12.460 1.040 3.055 1.00 74.88 574 GLN A C 1
ATOM 4296 O O . GLN A 1 574 ? 11.350 0.710 2.629 1.00 74.88 574 GLN A O 1
ATOM 4301 N N . GLU A 1 575 ? 13.419 1.548 2.285 1.00 79.69 575 GLU A N 1
ATOM 4302 C CA . GLU A 1 575 ? 13.319 1.566 0.832 1.00 79.69 575 GLU A CA 1
ATOM 4303 C C . GLU A 1 575 ? 12.987 0.164 0.301 1.00 79.69 575 GLU A C 1
ATOM 4305 O O . GLU A 1 575 ? 13.439 -0.874 0.804 1.00 79.69 575 GLU A O 1
ATOM 4310 N N . PHE A 1 576 ? 12.163 0.131 -0.737 1.00 70.25 576 PHE A N 1
ATOM 4311 C CA . PHE A 1 576 ? 11.779 -1.096 -1.405 1.00 70.25 576 PHE A CA 1
ATOM 4312 C C . PHE A 1 576 ? 11.863 -0.888 -2.909 1.00 70.25 576 PHE A C 1
ATOM 4314 O O . PHE A 1 576 ? 11.536 0.170 -3.434 1.00 70.25 576 PHE A O 1
ATOM 4321 N N . GLY A 1 577 ? 12.322 -1.912 -3.617 1.00 65.44 577 GLY A N 1
ATOM 4322 C CA . GLY A 1 577 ? 12.478 -1.801 -5.055 1.00 65.44 577 GLY A CA 1
ATOM 4323 C C . GLY A 1 577 ? 11.141 -1.938 -5.788 1.00 65.44 577 GLY A C 1
ATOM 4324 O O . GLY A 1 577 ? 10.373 -2.843 -5.484 1.00 65.44 577 GLY A O 1
ATOM 4325 N N . ILE A 1 578 ? 10.943 -1.137 -6.842 1.00 66.44 578 ILE A N 1
ATOM 4326 C CA . ILE A 1 578 ? 9.853 -1.304 -7.826 1.00 66.44 578 ILE A CA 1
ATOM 4327 C C . ILE A 1 578 ? 10.173 -2.435 -8.825 1.00 66.44 578 ILE A C 1
ATOM 4329 O O . ILE A 1 578 ? 11.204 -2.380 -9.491 1.00 66.44 578 ILE A O 1
ATOM 4333 N N . SER A 1 579 ? 9.330 -3.466 -8.918 1.00 59.81 579 SER A N 1
ATOM 4334 C CA . SER A 1 579 ? 9.442 -4.584 -9.873 1.00 59.81 579 SER A CA 1
ATOM 4335 C C . SER A 1 579 ? 9.099 -4.146 -11.304 1.00 59.81 579 SER A C 1
ATOM 4337 O O . SER A 1 579 ? 8.231 -3.296 -11.526 1.00 59.81 579 SER A O 1
ATOM 4339 N N . TRP A 1 580 ? 9.790 -4.740 -12.279 1.00 55.44 580 TRP A N 1
ATOM 4340 C CA . TRP A 1 580 ? 9.615 -4.487 -13.711 1.00 55.44 580 TRP A CA 1
ATOM 4341 C C . TRP A 1 580 ? 8.494 -5.303 -14.356 1.00 55.44 580 TRP A C 1
ATOM 4343 O O . TRP A 1 580 ? 8.030 -4.911 -15.425 1.00 55.44 580 TRP A O 1
ATOM 4353 N N . ASP A 1 581 ? 7.999 -6.326 -13.663 1.00 48.31 581 ASP A N 1
ATOM 4354 C CA . ASP A 1 581 ? 6.973 -7.249 -14.160 1.00 48.31 581 ASP A CA 1
ATOM 4355 C C . ASP A 1 581 ? 5.600 -6.579 -14.357 1.00 48.31 581 ASP A C 1
ATOM 4357 O O . ASP A 1 581 ? 5.263 -5.605 -13.616 1.00 48.31 581 ASP A O 1
#

Solvent-accessible surface area (backbone atoms only — not comparable to full-atom values): 31384 Å² total; per-residue (Å²): 106,78,71,53,55,52,50,53,54,51,54,51,52,53,57,56,53,60,72,74,52,97,65,86,84,62,79,65,62,61,58,54,52,52,54,52,53,49,53,54,51,52,59,56,57,67,65,70,79,64,79,92,70,89,72,73,81,67,70,78,81,73,75,66,86,39,65,25,76,45,74,48,74,73,64,92,71,55,61,27,47,49,91,74,81,48,67,35,74,62,49,65,47,55,22,55,83,81,29,72,40,74,64,64,46,50,46,48,87,53,60,62,28,29,48,55,40,76,84,33,42,32,35,45,32,93,44,66,43,77,35,55,38,38,40,34,30,68,90,38,77,45,77,44,72,36,34,21,38,25,65,36,78,41,43,44,58,78,45,65,59,49,80,43,28,68,85,59,76,62,69,47,84,46,49,77,49,53,30,51,91,70,27,71,54,72,57,58,49,59,43,44,80,34,57,67,23,28,41,51,42,85,82,31,44,34,37,68,65,28,71,44,73,29,40,41,36,43,32,29,76,45,83,64,33,65,32,63,23,43,37,39,24,40,72,76,81,36,61,65,74,41,42,41,66,34,73,36,42,50,49,49,42,39,81,40,73,49,72,41,45,76,48,58,33,55,81,77,26,67,67,78,52,68,47,54,42,43,78,31,53,73,26,32,37,51,41,88,77,39,42,32,39,22,70,26,72,44,67,30,44,40,37,42,32,36,74,89,67,42,65,30,74,51,64,33,35,25,37,78,77,82,83,67,93,84,79,77,49,74,68,48,72,62,66,69,63,54,49,56,71,68,40,57,53,71,46,74,49,80,32,85,52,32,58,68,58,37,50,54,34,35,58,74,53,64,33,23,40,75,85,89,58,83,40,79,46,51,72,65,55,44,47,57,61,63,43,59,74,78,29,27,38,55,44,41,34,46,14,26,28,47,37,53,40,66,38,69,63,50,41,67,62,44,26,63,70,22,56,89,19,52,71,44,42,72,38,22,57,58,39,43,54,26,15,62,76,42,51,24,18,28,62,56,55,49,54,47,30,35,60,56,7,58,39,18,58,31,64,45,28,64,45,34,81,48,98,92,39,54,15,16,35,38,60,53,60,64,40,55,77,101,51,34,60,64,38,18,34,51,45,18,53,78,71,59,8,61,37,67,67,44,17,50,39,52,47,37,42,50,47,25,67,73,28,30,78,61,80,24,28,17,43,46,33,27,45,46,17,69,91,51,39,48,41,87,47,79,52,55,42,56,55,55,34,50,69,51,7,49,59,47,41,55,55,45,63,74,40,74,36,67,58,38,31,47,42,75,28,31,58,79,50,71,90,72,78,70,48,90,92

Secondary structure (DSSP, 8-state):
-HHHHHHHHHHHHHHHHHTTS-----THHHHHHHHHHHHHHHHHHHTTSS-------------------EEEE--S--EEETTS--EEE--EEEESTT-S----EEE-S-TTTEEE-TT-EEEE-SS-EEEEEEEEETTEEEEEEEEEE----EEEES-SEEEEETTB---EE--EEEESTT-S---EEEEES-TTTEEE-TT-EEEE-SSEEEEEEEEETTTT-EEEEEEEEE-------EEEEES-BSEEETT-EEE-EEEEESTT-S---EEEEES-TTTEEE-TT-EEEE-SSEEEEEEEEETTS-EEEEEEEEE---SS-----B-PPPHHHHHHHT---EEEEE-SS-HHHHHHHHHHT--EEESSSEEEPPHHHHHHHH-GGGGSSGGGGGGGB--SS-----HHHHHHHHTT-GGGTT-HHHHHHHHHHHTS-HHHHHHHHHHHTTTTTSHHHH-EEETTEEE--SS-TT--TT-HHHHHHHHHHHTT--SHHHHHHHHHHHHHHHTGGGT--SHHHHHH-TTSTTSS-S-SBTTHHHHHHHHHHHHHHHHT----EEEEE-TTS---PPP--

Mean predicted aligned error: 16.66 Å

Organism: NCBI:txid2840894